Protein AF-A0A956G707-F1 (afdb_monomer_lite)

Secondary structure (DSSP, 8-state):
-PPP----TTEEEEEE-TTS-EEEEEEEEE-TTSPEEEEEBS--BSSPPPHHHHTTPPBPEE-STT--SEE-EEEEPSSS--TT-EEEEE---S---SS----EE-THHHHHHHHHHHHHHHTS-HHHHHHHHHHHHS--EEEEEETTEEEEEETT--EEEEEETTS---STTEEEE-SS--TTGGGG-TT--EEEEESS-THHHHHHHH-TT--EEEEES---SEEE-TT---SEEEEE--SEEEEEPPTT--EEEEE--TT--EEEEE-TTTTTTPEEEEESSPPSEEE--TT--EEEEEEESS-BPPEEES-----EEEEEEEEEEEE-GGGGGG-TT--EEEEEEEEEEESPPPPGGG-TT--EEEEEEE-HHHHHHHHHHTTT-SEEEEEE-PPP-

Foldseek 3Di:
DPDFDQDDFQWKKWAAALLQWIWIKTFHDADPVRWTKIFTFLDTGNDTDAPVVRLPTAFDWADFQPRPTDGLIEGAPDNDAPPRIDTNGGHPHNDDDPDHDPHYDHNCSSSCRSVRRVCRVPVADPVLSVQLVVLVVDFDWDWAQAANDTAIARLNDQAAAADDLPDDDPDSRYRHHHPDHDLVSLLSNLNHQHYAYEEQDPCVLVSQLSRRNHAEYEYHPNPDQEEENQSHQYQEYEYEADLHHEYEHHQNHQEYEYNYDPNHAEYEYHYPVLQLSHEYEYEPPGHQEYAGRQQNAHYEYEAAADYADHHYHNHAQHAEYEYYYAQHEHEPLVSVLSHQNHAEYEYYNHAYYPDDNAAVVSHVNHQEYAYEAYAPVVQVVVCVRNPPHVYYHYHHHDPDD

Sequence (401 aa):
MRSQPMYVAGELFAFPLADERWGGLQIVHIDDIGGPEVVALDYVGVERPTREELARAKPLWMTHHAHGGAFCRVRVAGRSHPWDFVALGMAPLVASFEDRSSAWSDWSYPRYQVLAQWRWDHEVDESVRAAFKSNNAGQSHVEVNVGGDMRRVDRATRQLALLPRSTRAGASWQLPLGSDVDWDELAVFSSVMDLTCVGRDEAVLELAAQLPLLERFVWRAHRQREIDLSALRAREVIIDAGQTLTITLPPSVQTLSINSSRRTQWVAIDDPFEGRRLELVLRDPMPHTVAGPAALRRLRASSLSRAPCPRFARIRALRELELSGAPGTLLSPASLTELPELRQLTLSDFYAIAGDVPPRADWPALDTLSYDGLRDDDAEMLRARMRGLRRLEISPRHPMM

Radius of gyration: 23.09 Å; chains: 1; bounding box: 59×42×63 Å

pLDDT: mean 87.17, std 11.16, range [29.95, 98.31]

Structure (mmCIF, N/CA/C/O backbone):
data_AF-A0A956G707-F1
#
_entry.id   AF-A0A956G707-F1
#
loop_
_atom_site.group_PDB
_atom_site.id
_atom_site.type_symbol
_atom_site.label_atom_id
_atom_site.label_alt_id
_atom_site.label_comp_id
_atom_site.label_asym_id
_atom_site.label_entity_id
_atom_site.label_seq_id
_atom_site.pdbx_PDB_ins_code
_atom_site.Cartn_x
_atom_site.Cartn_y
_atom_site.Cartn_z
_atom_site.occupancy
_atom_site.B_iso_or_equiv
_atom_site.auth_seq_id
_atom_site.auth_comp_id
_atom_site.auth_asym_id
_atom_site.auth_atom_id
_atom_site.pdbx_PDB_model_num
ATOM 1 N N . MET A 1 1 ? 21.992 5.888 -28.430 1.00 33.50 1 MET A N 1
ATOM 2 C CA . MET A 1 1 ? 20.740 6.605 -28.108 1.00 33.50 1 MET A CA 1
ATOM 3 C C . MET A 1 1 ? 19.598 5.941 -28.861 1.00 33.50 1 MET A C 1
ATOM 5 O O . MET A 1 1 ? 19.517 6.123 -30.065 1.00 33.50 1 MET A O 1
ATOM 9 N N . ARG A 1 2 ? 18.766 5.119 -28.210 1.00 35.22 2 ARG A N 1
ATOM 10 C CA . ARG A 1 2 ? 17.435 4.808 -28.761 1.00 35.22 2 ARG A CA 1
ATOM 11 C C . ARG A 1 2 ? 16.468 5.866 -28.234 1.00 35.22 2 ARG A C 1
ATOM 13 O O . ARG A 1 2 ? 16.569 6.247 -27.071 1.00 35.22 2 ARG A O 1
ATOM 20 N N . SER A 1 3 ? 15.623 6.373 -29.123 1.00 40.56 3 SER A N 1
ATOM 21 C CA . SER A 1 3 ? 14.592 7.376 -28.862 1.00 40.56 3 SER A CA 1
ATOM 22 C C . SER A 1 3 ? 13.653 6.915 -27.749 1.00 40.56 3 SER A C 1
ATOM 24 O O . SER A 1 3 ? 13.189 5.774 -27.759 1.00 40.56 3 SER A O 1
ATOM 26 N N . GLN A 1 4 ? 13.402 7.805 -26.791 1.00 54.19 4 GLN A N 1
ATOM 27 C CA . GLN A 1 4 ? 12.409 7.629 -25.731 1.00 54.19 4 GLN A CA 1
ATOM 28 C C . GLN A 1 4 ? 11.021 7.354 -26.342 1.00 54.19 4 GLN A C 1
ATOM 30 O O . GLN A 1 4 ? 1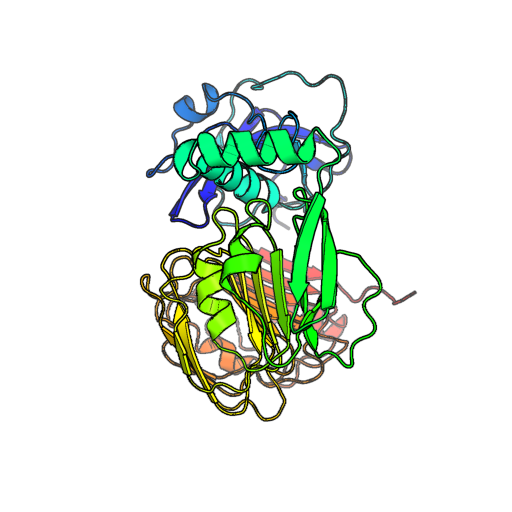0.751 7.857 -27.438 1.00 54.19 4 GLN A O 1
ATOM 35 N N . PRO A 1 5 ? 10.141 6.572 -25.683 1.00 56.38 5 PRO A N 1
ATOM 36 C CA . PRO A 1 5 ? 8.765 6.431 -26.141 1.00 56.38 5 PRO A CA 1
ATOM 37 C C . PRO A 1 5 ? 8.086 7.804 -26.086 1.00 56.38 5 PRO A C 1
ATOM 39 O O . PRO A 1 5 ? 7.956 8.402 -25.021 1.00 56.38 5 PRO A O 1
ATOM 42 N N . MET A 1 6 ? 7.718 8.324 -27.254 1.00 75.75 6 MET A N 1
ATOM 43 C CA . MET A 1 6 ? 6.938 9.547 -27.380 1.00 75.75 6 MET A CA 1
ATOM 44 C C . MET A 1 6 ? 5.471 9.165 -27.217 1.00 75.75 6 MET A C 1
ATOM 46 O O . MET A 1 6 ? 4.930 8.436 -28.046 1.00 75.75 6 MET A O 1
ATOM 50 N N . TYR A 1 7 ? 4.862 9.611 -26.127 1.00 87.31 7 TYR A N 1
ATOM 51 C CA . TYR A 1 7 ? 3.446 9.386 -25.873 1.00 87.31 7 TYR A CA 1
ATOM 52 C C . TYR A 1 7 ? 2.568 10.137 -26.867 1.00 87.31 7 TYR A C 1
ATOM 54 O O . TYR A 1 7 ? 2.941 11.210 -27.349 1.00 87.31 7 TYR A O 1
ATOM 62 N N . VAL A 1 8 ? 1.374 9.604 -27.119 1.00 90.44 8 VAL A N 1
ATOM 63 C CA . VAL A 1 8 ? 0.382 10.234 -27.996 1.00 90.44 8 VAL A CA 1
ATOM 64 C C . VAL A 1 8 ? -0.971 10.287 -27.291 1.00 90.44 8 VAL A C 1
ATOM 66 O O . VAL A 1 8 ? -1.403 9.318 -26.670 1.00 90.44 8 VAL A O 1
ATOM 69 N N . ALA A 1 9 ? -1.666 11.421 -27.395 1.00 92.75 9 ALA A N 1
ATOM 70 C CA . ALA A 1 9 ? -3.036 11.533 -26.904 1.00 92.75 9 ALA A CA 1
ATOM 71 C C . ALA A 1 9 ? -3.949 10.519 -27.622 1.00 92.75 9 ALA A C 1
ATOM 73 O O . ALA A 1 9 ? -3.948 10.432 -28.849 1.00 92.75 9 ALA A O 1
ATOM 74 N N . GLY A 1 10 ? -4.715 9.750 -26.850 1.00 94.75 10 GLY A N 1
ATOM 75 C CA . GLY A 1 10 ? -5.531 8.622 -27.302 1.00 94.75 10 GLY A CA 1
ATOM 76 C C . GLY A 1 10 ? -4.910 7.249 -27.030 1.00 94.75 10 GLY A C 1
ATOM 77 O O . GLY A 1 10 ? -5.605 6.240 -27.160 1.00 94.75 10 GLY A O 1
ATOM 78 N N . GLU A 1 11 ? -3.637 7.183 -26.635 1.00 96.06 11 GLU A N 1
ATOM 79 C CA . GLU A 1 11 ? -2.975 5.922 -26.301 1.00 96.06 11 GLU A CA 1
ATOM 80 C C . GLU A 1 11 ? -3.572 5.303 -25.026 1.00 96.06 11 GLU A C 1
ATOM 82 O O . GLU A 1 11 ? -3.730 5.973 -24.001 1.00 96.06 11 GLU A O 1
ATOM 87 N N . LEU A 1 12 ? -3.915 4.017 -25.103 1.00 97.62 12 LEU A N 1
ATOM 88 C CA . LEU A 1 12 ? -4.464 3.229 -24.005 1.00 97.62 12 LEU A CA 1
ATOM 89 C C . LEU A 1 12 ? -3.393 2.349 -23.376 1.00 97.62 12 LEU A C 1
ATOM 91 O O . LEU A 1 12 ? -2.643 1.656 -24.070 1.00 97.62 12 LEU A O 1
ATOM 95 N N . PHE A 1 13 ? -3.414 2.296 -22.048 1.00 97.38 13 PHE A N 1
ATOM 96 C CA . PHE A 1 13 ? -2.580 1.389 -21.278 1.00 97.38 13 PHE A CA 1
ATOM 97 C C . PHE A 1 13 ? -3.418 0.571 -20.306 1.00 97.38 13 PHE A C 1
ATOM 99 O O . PHE A 1 13 ? -4.266 1.109 -19.595 1.00 97.38 13 PHE A O 1
ATOM 106 N N . ALA A 1 14 ? -3.116 -0.721 -20.230 1.00 97.94 14 ALA A N 1
ATOM 107 C CA . ALA A 1 14 ? -3.525 -1.576 -19.125 1.00 97.94 14 ALA A CA 1
ATOM 108 C C . ALA A 1 14 ? -2.407 -1.668 -18.088 1.00 97.94 14 ALA A C 1
ATOM 110 O O . ALA A 1 14 ? -1.224 -1.638 -18.437 1.00 97.94 14 ALA A O 1
ATOM 111 N N . PHE A 1 15 ? -2.770 -1.835 -16.821 1.00 96.50 15 PHE A N 1
ATOM 112 C CA . PHE A 1 15 ? -1.805 -2.026 -15.742 1.00 96.50 15 PHE A CA 1
ATOM 113 C C . PHE A 1 15 ? -2.332 -2.981 -14.670 1.00 96.50 15 PHE A C 1
ATOM 115 O O . PHE A 1 15 ? -3.541 -3.006 -14.418 1.00 96.50 15 PHE A O 1
ATOM 122 N N . PRO A 1 16 ? -1.450 -3.745 -14.004 1.00 94.81 16 PRO A N 1
ATOM 123 C CA . PRO A 1 16 ? -1.848 -4.560 -12.871 1.00 94.81 16 PRO A CA 1
ATOM 124 C C . PRO A 1 16 ? -2.086 -3.690 -11.627 1.00 94.81 16 PRO A C 1
ATOM 126 O O . PRO A 1 16 ? -1.348 -2.745 -11.326 1.00 94.81 16 PRO A O 1
ATOM 129 N N . LEU A 1 17 ? -3.127 -4.044 -10.888 1.00 94.50 17 LEU A N 1
ATOM 130 C CA . LEU A 1 17 ? -3.491 -3.518 -9.583 1.00 94.50 17 LEU A CA 1
ATOM 131 C C . LEU A 1 17 ? -2.786 -4.316 -8.478 1.00 94.50 17 LEU A C 1
ATOM 133 O O . LEU A 1 17 ? -2.302 -5.431 -8.685 1.00 94.50 17 LEU A O 1
ATOM 137 N N . ALA A 1 18 ? -2.734 -3.745 -7.274 1.00 89.44 18 ALA A N 1
ATOM 138 C CA . ALA A 1 18 ? -2.015 -4.332 -6.142 1.00 89.44 18 ALA A CA 1
ATOM 139 C C . ALA A 1 18 ? -2.591 -5.681 -5.658 1.00 89.44 18 ALA A C 1
ATOM 141 O O . ALA A 1 18 ? -1.930 -6.398 -4.914 1.00 89.44 18 ALA A O 1
ATOM 142 N N . ASP A 1 19 ? -3.799 -6.049 -6.080 1.00 89.56 19 ASP A N 1
ATOM 143 C CA . ASP A 1 19 ? -4.444 -7.327 -5.769 1.00 89.56 19 ASP A CA 1
ATOM 144 C C . ASP A 1 19 ? -4.530 -8.286 -6.966 1.00 89.56 19 ASP A C 1
ATOM 146 O O . ASP A 1 19 ? -5.367 -9.186 -6.983 1.00 89.56 19 ASP A O 1
ATOM 150 N N . GLU A 1 20 ? -3.631 -8.110 -7.940 1.00 90.81 20 GLU A N 1
ATOM 151 C CA . GLU A 1 20 ? -3.474 -8.948 -9.141 1.00 90.81 20 GLU A CA 1
ATOM 152 C C . GLU A 1 20 ? -4.584 -8.803 -10.193 1.00 90.81 20 GLU A C 1
ATOM 154 O O . GLU A 1 20 ? -4.524 -9.459 -11.232 1.00 90.81 20 GLU A O 1
ATOM 159 N N . ARG A 1 21 ? -5.550 -7.906 -9.979 1.00 95.50 21 ARG A N 1
ATOM 160 C CA . ARG A 1 21 ? -6.493 -7.475 -11.019 1.00 95.50 21 ARG A CA 1
ATOM 161 C C . ARG A 1 21 ? -5.854 -6.467 -11.965 1.00 95.50 21 ARG A C 1
ATOM 163 O O . ARG A 1 21 ? -4.699 -6.087 -11.803 1.00 95.50 21 ARG A O 1
ATOM 170 N N . TRP A 1 22 ? -6.610 -6.011 -12.950 1.00 98.00 22 TRP A N 1
ATOM 171 C CA . TRP A 1 22 ? -6.173 -5.077 -13.973 1.00 98.00 22 TRP A CA 1
ATOM 172 C C . TRP A 1 22 ? -7.060 -3.846 -14.019 1.00 98.00 22 TRP A C 1
ATOM 174 O O . TRP A 1 22 ? -8.283 -3.955 -13.969 1.00 98.00 22 TRP A O 1
ATOM 184 N N . GLY A 1 23 ? -6.417 -2.691 -14.161 1.00 98.12 23 GLY A N 1
ATOM 185 C CA . GLY A 1 23 ? -7.049 -1.419 -14.474 1.00 98.12 23 GLY A CA 1
ATOM 186 C C . GLY A 1 23 ? -6.608 -0.899 -15.839 1.00 98.12 23 GLY A C 1
ATOM 187 O O . GLY A 1 23 ? -5.796 -1.519 -16.538 1.00 98.12 23 GLY A O 1
ATOM 188 N N . GLY A 1 24 ? -7.143 0.260 -16.208 1.00 97.88 24 GLY A N 1
ATOM 189 C CA . GLY A 1 24 ? -6.818 0.932 -17.458 1.00 97.88 24 GLY A CA 1
ATOM 190 C C . GLY A 1 24 ? -6.720 2.444 -17.308 1.00 97.88 24 GLY A C 1
ATOM 191 O O . GLY A 1 24 ? -7.331 3.040 -16.421 1.00 97.88 24 GLY A O 1
ATOM 192 N N . LEU A 1 25 ? -5.945 3.064 -18.193 1.00 97.75 25 LEU A N 1
ATOM 193 C CA . LEU A 1 25 ? -5.916 4.511 -18.376 1.00 97.75 25 LEU A CA 1
ATOM 194 C C . LEU A 1 25 ? -5.830 4.875 -19.855 1.00 97.75 25 LEU A C 1
ATOM 196 O O . LEU A 1 25 ? -5.427 4.059 -20.690 1.00 97.75 25 LEU A O 1
ATOM 200 N N . GLN A 1 26 ? -6.153 6.130 -20.148 1.00 97.44 26 GLN A N 1
ATOM 201 C CA . GLN A 1 26 ? -5.875 6.753 -21.432 1.00 97.44 26 GLN A CA 1
ATOM 202 C C . GLN A 1 26 ? -4.994 7.986 -21.241 1.00 97.44 26 GLN A C 1
ATOM 204 O O . GLN A 1 26 ? -5.189 8.770 -20.309 1.00 97.44 26 GLN A O 1
ATOM 209 N N . ILE A 1 27 ? -4.045 8.179 -22.152 1.00 95.31 27 ILE A N 1
ATOM 210 C CA . ILE A 1 27 ? -3.342 9.449 -22.300 1.00 95.31 27 ILE A CA 1
ATOM 211 C C . ILE A 1 27 ? -4.280 10.434 -22.988 1.00 95.31 27 ILE A C 1
ATOM 213 O O . ILE A 1 27 ? -4.697 10.207 -24.120 1.00 95.31 27 ILE A O 1
ATOM 217 N N . VAL A 1 28 ? -4.606 11.538 -22.326 1.00 94.88 28 VAL A N 1
ATOM 218 C CA . VAL A 1 28 ? -5.567 12.526 -22.847 1.00 94.88 28 VAL A CA 1
ATOM 219 C C . VAL A 1 28 ? -4.893 13.785 -23.365 1.00 94.88 28 VAL A C 1
ATOM 221 O O . VAL A 1 28 ? -5.447 14.476 -24.215 1.00 94.88 28 VAL A O 1
ATOM 224 N N . HIS A 1 29 ? -3.675 14.063 -22.901 1.00 91.44 29 HIS A N 1
ATOM 225 C CA . HIS A 1 29 ? -2.894 15.200 -23.357 1.00 91.44 29 HIS A CA 1
ATOM 226 C C . HIS A 1 29 ? -1.387 14.955 -23.181 1.00 91.44 29 HIS A C 1
ATOM 228 O O . HIS A 1 29 ? -0.991 14.260 -22.253 1.00 91.44 29 HIS A O 1
ATOM 234 N N . ILE A 1 30 ? -0.538 15.564 -24.020 1.00 87.62 30 ILE A N 1
ATOM 235 C CA . ILE A 1 30 ? 0.931 15.605 -23.864 1.00 87.62 30 ILE A CA 1
ATOM 236 C C . ILE A 1 30 ? 1.396 17.049 -23.714 1.00 87.62 30 ILE A C 1
ATOM 238 O O . ILE A 1 30 ? 1.164 17.845 -24.615 1.00 87.62 30 ILE A O 1
ATOM 242 N N . ASP A 1 31 ? 2.004 17.419 -22.591 1.00 78.50 31 ASP A N 1
ATOM 243 C CA . ASP A 1 31 ? 2.500 18.786 -22.404 1.00 78.50 31 ASP A CA 1
ATOM 244 C C . ASP A 1 31 ? 3.728 19.125 -23.275 1.00 78.50 31 ASP A C 1
ATOM 246 O O . ASP A 1 31 ? 4.335 18.258 -23.906 1.00 78.50 31 ASP A O 1
ATOM 250 N N . ASP A 1 32 ? 4.106 20.407 -23.295 1.00 74.69 32 ASP A N 1
ATOM 251 C CA . ASP A 1 32 ? 5.155 20.942 -24.178 1.00 74.69 32 ASP A CA 1
ATOM 252 C C . ASP A 1 32 ? 6.545 20.332 -23.924 1.00 74.69 32 ASP A C 1
ATOM 254 O O . ASP A 1 32 ? 7.423 20.393 -24.784 1.00 74.69 32 ASP A O 1
ATOM 258 N N . ILE A 1 33 ? 6.761 19.733 -22.747 1.00 71.94 33 ILE A N 1
ATOM 259 C CA . ILE A 1 33 ? 8.016 19.065 -22.379 1.00 71.94 33 ILE A CA 1
ATOM 260 C C . ILE A 1 33 ? 7.951 17.539 -22.570 1.00 71.94 33 ILE A C 1
ATOM 262 O O . ILE A 1 33 ? 8.925 16.842 -22.251 1.00 71.94 33 ILE A O 1
ATOM 266 N N . GLY A 1 34 ? 6.844 17.026 -23.121 1.00 74.12 34 GLY A N 1
ATOM 267 C CA . GLY A 1 34 ? 6.607 15.619 -23.451 1.00 74.12 34 GLY A CA 1
ATOM 268 C C . GLY A 1 34 ? 6.025 14.775 -22.311 1.00 74.12 34 GLY A C 1
ATOM 269 O O . GLY A 1 34 ? 6.031 13.548 -22.403 1.00 74.12 34 GLY A O 1
ATOM 270 N N . GLY A 1 35 ? 5.567 15.399 -21.225 1.00 84.31 35 GLY A N 1
ATOM 271 C CA . GLY A 1 35 ? 4.931 14.740 -20.087 1.00 84.31 35 GLY A CA 1
ATOM 272 C C . GLY A 1 35 ? 3.464 14.395 -20.373 1.00 84.31 35 GLY A C 1
ATOM 273 O O . GLY A 1 35 ? 2.713 15.270 -20.819 1.00 84.31 35 GLY A O 1
ATOM 274 N N . PRO A 1 36 ? 3.019 13.148 -20.130 1.00 91.25 36 PRO A N 1
ATOM 275 C CA . PRO A 1 36 ? 1.637 12.772 -20.367 1.00 91.25 36 PRO A CA 1
ATOM 276 C C . PRO A 1 36 ? 0.734 13.228 -19.218 1.00 91.25 36 PRO A C 1
ATOM 278 O O . PRO A 1 36 ? 1.037 13.081 -18.032 1.00 91.25 36 PRO A O 1
ATOM 281 N N . GLU A 1 37 ? -0.429 13.733 -19.590 1.00 93.12 37 GLU A N 1
ATOM 282 C CA . GLU A 1 37 ? -1.589 13.822 -18.726 1.00 93.12 37 GLU A CA 1
ATOM 283 C C . GLU A 1 37 ? -2.490 12.621 -19.005 1.00 93.12 37 GLU A C 1
ATOM 285 O O . GLU A 1 37 ? -2.836 12.333 -20.157 1.00 93.12 37 GLU A O 1
ATOM 290 N N . VAL A 1 38 ? -2.853 11.908 -17.945 1.00 95.12 38 VAL A N 1
ATOM 291 C CA . VAL A 1 38 ? -3.600 10.654 -18.032 1.00 95.12 38 VAL A CA 1
ATOM 292 C C . VAL A 1 38 ? -4.921 10.764 -17.294 1.00 95.12 38 VAL A C 1
ATOM 294 O O . VAL A 1 38 ? -5.030 11.477 -16.293 1.00 95.12 38 VAL A O 1
ATOM 297 N N . VAL A 1 39 ? -5.910 10.012 -17.766 1.00 96.81 39 VAL A N 1
ATOM 298 C CA . VAL A 1 39 ? -7.160 9.767 -17.050 1.00 96.81 39 VAL A CA 1
ATOM 299 C C . VAL A 1 39 ? -7.303 8.273 -16.792 1.00 96.81 39 VAL A C 1
ATOM 301 O O . VAL A 1 39 ? -7.151 7.460 -17.708 1.00 96.81 39 VAL A O 1
ATOM 304 N N . ALA A 1 40 ? -7.557 7.898 -15.541 1.00 97.62 40 ALA A N 1
ATOM 305 C CA . ALA A 1 40 ? -7.879 6.517 -15.214 1.00 97.62 40 ALA A CA 1
ATOM 306 C C . ALA A 1 40 ? -9.295 6.179 -15.695 1.00 97.62 40 ALA A C 1
ATOM 308 O O . ALA A 1 40 ? -10.165 7.050 -15.738 1.00 97.62 40 ALA A O 1
ATOM 309 N N . LEU A 1 41 ? -9.526 4.919 -16.050 1.00 98.19 41 LEU A N 1
ATOM 310 C CA . LEU A 1 41 ? -10.811 4.436 -16.549 1.00 98.19 41 LEU A CA 1
ATOM 311 C C . LEU A 1 41 ? -11.543 3.640 -15.465 1.00 98.19 41 LEU A C 1
ATOM 313 O O . LEU A 1 41 ? -10.908 3.034 -14.602 1.00 98.19 41 LEU A O 1
ATOM 317 N N . ASP A 1 42 ? -12.873 3.626 -15.516 1.00 96.62 42 ASP A N 1
ATOM 318 C CA . ASP A 1 42 ? -13.758 2.897 -14.596 1.00 96.62 42 ASP A CA 1
ATOM 319 C C . ASP A 1 42 ? -13.773 1.375 -14.840 1.00 96.62 42 ASP A C 1
ATOM 321 O O . ASP A 1 42 ? -14.815 0.724 -14.848 1.00 96.62 42 ASP A O 1
ATOM 325 N N . TYR A 1 43 ? -12.590 0.787 -15.023 1.00 97.56 43 TYR A N 1
ATOM 326 C CA . TYR A 1 43 ? -12.414 -0.626 -15.330 1.00 97.56 43 TYR A CA 1
ATOM 327 C C . TYR A 1 43 ? -11.595 -1.339 -14.252 1.00 97.56 43 TYR A C 1
ATOM 329 O O . TYR A 1 43 ? -10.471 -0.935 -13.947 1.00 97.56 43 TYR A O 1
ATOM 337 N N . VAL A 1 44 ? -12.131 -2.454 -13.746 1.00 97.94 44 VAL A N 1
ATOM 338 C CA . VAL A 1 44 ? -11.405 -3.432 -12.926 1.00 97.94 44 VAL A CA 1
ATOM 339 C C . VAL A 1 44 ? -11.763 -4.842 -13.387 1.00 97.94 44 VAL A C 1
ATOM 341 O O . VAL A 1 44 ? -12.917 -5.253 -13.287 1.00 97.94 44 VAL A O 1
ATOM 344 N N . GLY A 1 45 ? -10.770 -5.594 -13.862 1.00 96.81 45 GLY A N 1
ATOM 345 C CA . GLY A 1 45 ? -10.945 -6.960 -14.366 1.00 96.81 45 GLY A CA 1
ATOM 346 C C . GLY A 1 45 ? -9.942 -7.943 -13.772 1.00 96.81 45 GLY A C 1
ATOM 347 O O . GLY A 1 45 ? -8.837 -7.563 -13.402 1.00 96.81 45 GLY A O 1
ATOM 348 N N . VAL A 1 46 ? -10.314 -9.221 -13.667 1.00 95.69 46 VAL A N 1
ATOM 349 C CA . VAL A 1 46 ? -9.376 -10.283 -13.246 1.00 95.69 46 VAL A CA 1
ATOM 350 C C . VAL A 1 46 ? -8.344 -10.552 -14.341 1.00 95.69 46 VAL A C 1
ATOM 352 O O . VAL A 1 46 ? -7.161 -10.730 -14.058 1.00 95.69 46 VAL A O 1
ATOM 355 N N . GLU A 1 47 ? -8.781 -10.532 -15.597 1.00 96.25 47 GLU A N 1
ATOM 356 C CA . GLU A 1 47 ? -7.911 -10.661 -16.759 1.00 96.25 47 GLU A CA 1
ATOM 357 C C . GLU A 1 47 ? -7.496 -9.289 -17.293 1.00 96.25 47 GLU A C 1
ATOM 359 O O . GLU A 1 47 ? -8.175 -8.275 -17.091 1.00 96.25 47 GLU A O 1
ATOM 364 N N . ARG A 1 48 ? -6.359 -9.266 -17.995 1.00 97.12 48 ARG A N 1
ATOM 365 C CA . ARG A 1 48 ? -5.879 -8.056 -18.661 1.00 97.12 48 ARG A CA 1
ATOM 366 C C . ARG A 1 48 ? -6.915 -7.607 -19.699 1.00 97.12 48 ARG A C 1
ATOM 368 O O . ARG A 1 48 ? -7.221 -8.409 -20.581 1.00 97.12 48 ARG A O 1
ATOM 375 N N . PRO A 1 49 ? -7.376 -6.344 -19.663 1.00 97.62 49 PRO A N 1
ATOM 376 C CA . PRO A 1 49 ? -8.355 -5.864 -20.622 1.00 97.62 49 PRO A CA 1
ATOM 377 C C . PRO A 1 49 ? -7.800 -5.842 -22.043 1.00 97.62 49 PRO A C 1
ATOM 379 O O . PRO A 1 49 ? -6.608 -5.621 -22.287 1.00 97.62 49 PRO A O 1
ATOM 382 N N . THR A 1 50 ? -8.711 -6.016 -22.984 1.00 97.81 50 THR A N 1
ATOM 383 C CA . THR A 1 50 ? -8.528 -5.717 -24.398 1.00 97.81 50 THR A CA 1
ATOM 384 C C . THR A 1 50 ? -8.624 -4.213 -24.650 1.00 97.81 50 THR A C 1
ATOM 386 O O . THR A 1 50 ? -9.133 -3.434 -23.837 1.00 97.81 50 THR A O 1
ATOM 389 N N . ARG A 1 51 ? -8.145 -3.784 -25.822 1.00 97.38 51 ARG A N 1
ATOM 390 C CA . ARG A 1 51 ? -8.278 -2.393 -26.267 1.00 97.38 51 ARG A CA 1
ATOM 391 C C . ARG A 1 51 ? -9.750 -1.988 -26.367 1.00 97.38 51 ARG A C 1
ATOM 393 O O . ARG A 1 51 ? -10.107 -0.882 -25.980 1.00 97.38 51 ARG A O 1
ATOM 400 N N . GLU A 1 52 ? -10.592 -2.874 -26.891 1.00 96.94 52 GLU A N 1
ATOM 401 C CA . GLU A 1 52 ? -12.018 -2.637 -27.114 1.00 96.94 52 GLU A CA 1
ATOM 402 C C . GLU A 1 52 ? -12.790 -2.454 -25.802 1.00 96.94 52 GLU A C 1
ATOM 404 O O . GLU A 1 52 ? -13.713 -1.641 -25.753 1.00 96.94 52 GLU A O 1
ATOM 409 N N . GLU A 1 53 ? -12.412 -3.172 -24.741 1.00 97.31 53 GLU A N 1
ATOM 410 C CA . GLU A 1 53 ? -12.994 -3.000 -23.405 1.00 97.31 53 GLU A CA 1
ATOM 411 C C . GLU A 1 53 ? -12.635 -1.637 -22.814 1.00 97.31 53 GLU A C 1
ATOM 413 O O . GLU A 1 53 ? -13.535 -0.890 -22.428 1.00 97.31 53 GLU A O 1
ATOM 418 N N . LEU A 1 54 ? -11.349 -1.261 -22.818 1.00 97.06 54 LEU A N 1
ATOM 419 C CA . LEU A 1 54 ? -10.939 0.052 -22.306 1.00 97.06 54 LEU A CA 1
ATOM 420 C C . LEU A 1 54 ? -11.491 1.210 -23.144 1.00 97.06 54 LEU A C 1
ATOM 422 O O . LEU A 1 54 ? -11.843 2.242 -22.587 1.00 97.06 54 LEU A O 1
ATOM 426 N N . ALA A 1 55 ? -11.628 1.047 -24.461 1.00 95.81 55 ALA A N 1
ATOM 427 C CA . ALA A 1 55 ? -12.204 2.075 -25.328 1.00 95.81 55 ALA A CA 1
ATOM 428 C C . ALA A 1 55 ? -13.696 2.352 -25.047 1.00 95.81 55 ALA A C 1
ATOM 430 O O . ALA A 1 55 ? -14.213 3.382 -25.475 1.00 95.81 55 ALA A O 1
ATOM 431 N N . ARG A 1 56 ? -14.399 1.437 -24.363 1.00 95.81 56 ARG A N 1
ATOM 432 C CA . ARG A 1 56 ? -15.802 1.602 -23.938 1.00 95.81 56 ARG A CA 1
ATOM 433 C C . ARG A 1 56 ? -15.940 2.064 -22.489 1.00 95.81 56 ARG A C 1
ATOM 435 O O . ARG A 1 56 ? -17.039 2.456 -22.096 1.00 95.81 56 ARG A O 1
ATOM 442 N N . ALA A 1 57 ? -14.867 1.977 -21.709 1.00 96.81 57 ALA A N 1
ATOM 443 C CA . ALA A 1 57 ? -14.848 2.425 -20.329 1.00 96.81 57 ALA A CA 1
ATOM 444 C C . ALA A 1 57 ? -14.989 3.951 -20.263 1.00 96.81 57 ALA A C 1
ATOM 446 O O . ALA A 1 57 ? -14.577 4.684 -21.168 1.00 96.81 57 ALA A O 1
ATOM 447 N N . LYS A 1 58 ? -15.591 4.436 -19.184 1.00 96.38 58 LYS A N 1
ATOM 448 C CA . LYS A 1 58 ? -15.731 5.864 -18.917 1.00 96.38 58 LYS A CA 1
ATOM 449 C C . LYS A 1 58 ? -14.528 6.347 -18.107 1.00 96.38 58 LYS A C 1
ATOM 451 O O . LYS A 1 58 ? -13.861 5.558 -17.434 1.00 96.38 58 LYS A O 1
ATOM 456 N N . PRO A 1 59 ? -14.247 7.657 -18.119 1.00 97.12 59 PRO A N 1
ATOM 457 C CA . PRO A 1 59 ? -13.335 8.240 -17.146 1.00 97.12 59 PRO A CA 1
ATOM 458 C C . PRO A 1 59 ? -13.770 7.895 -15.714 1.00 97.12 59 PRO A C 1
ATOM 460 O O . PRO A 1 59 ? -14.937 8.067 -15.357 1.00 97.12 59 PRO A O 1
ATOM 463 N N . LEU A 1 60 ? -12.830 7.442 -14.884 1.00 97.31 60 LEU A N 1
ATOM 464 C CA . LEU A 1 60 ? -13.091 7.088 -13.492 1.00 97.31 60 LEU A CA 1
ATOM 465 C C . LEU A 1 60 ? -13.546 8.320 -12.705 1.00 97.31 60 LEU A C 1
ATOM 467 O O . LEU A 1 60 ? -12.787 9.281 -12.563 1.00 97.31 60 LEU A O 1
ATOM 471 N N . TRP A 1 61 ? -14.752 8.263 -12.142 1.00 95.56 61 TRP A N 1
ATOM 472 C CA . TRP A 1 61 ? -15.296 9.289 -11.254 1.00 95.56 61 TRP A CA 1
ATOM 473 C C . TRP A 1 61 ? -15.080 8.910 -9.785 1.00 95.56 61 TRP A C 1
A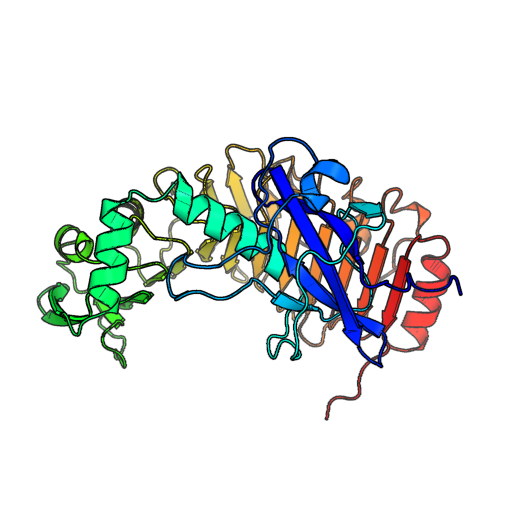TOM 475 O O . TRP A 1 61 ? -15.596 7.901 -9.311 1.00 95.56 61 TRP A O 1
ATOM 485 N N . MET A 1 62 ? -14.317 9.720 -9.050 1.00 94.38 62 MET A N 1
ATOM 486 C CA . MET A 1 62 ? -13.925 9.415 -7.673 1.00 94.38 62 MET A CA 1
ATOM 487 C C . MET A 1 62 ? -14.933 9.962 -6.662 1.00 94.38 62 MET A C 1
ATOM 489 O O . MET A 1 62 ? -15.162 11.171 -6.575 1.00 94.38 62 MET A O 1
ATOM 493 N N . THR A 1 63 ? -15.484 9.066 -5.847 1.00 92.44 63 THR A N 1
ATOM 494 C CA . THR A 1 63 ? -16.397 9.364 -4.731 1.00 92.44 63 THR A CA 1
ATOM 495 C C . THR A 1 63 ? -15.990 8.691 -3.418 1.00 92.44 63 THR A C 1
ATOM 497 O O . THR A 1 63 ? -16.601 8.960 -2.379 1.00 92.44 63 THR A O 1
ATOM 500 N N . HIS A 1 64 ? -14.968 7.835 -3.437 1.00 90.38 64 HIS A N 1
ATOM 501 C CA . HIS A 1 64 ? -14.449 7.168 -2.249 1.00 90.38 64 HIS A CA 1
ATOM 502 C C . HIS A 1 64 ? -13.866 8.150 -1.220 1.00 90.38 64 HIS A C 1
ATOM 504 O O . HIS A 1 64 ? -13.283 9.185 -1.558 1.00 90.38 64 HIS A O 1
ATOM 510 N N . HIS A 1 65 ? -14.052 7.833 0.064 1.00 85.12 65 HIS A N 1
ATOM 511 C CA . HIS A 1 65 ? -13.583 8.634 1.199 1.00 85.12 65 HIS A CA 1
ATOM 512 C C . HIS A 1 65 ? -13.901 10.141 1.050 1.00 85.12 65 HIS A C 1
ATOM 514 O O . HIS A 1 65 ? -15.056 10.538 0.864 1.00 85.12 65 HIS A O 1
ATOM 520 N N . ALA A 1 66 ? -12.868 10.987 1.137 1.00 77.38 66 ALA A N 1
ATOM 521 C CA . ALA A 1 66 ? -12.927 12.442 1.067 1.00 77.38 66 ALA A CA 1
ATOM 522 C C . ALA A 1 66 ? -13.292 12.995 -0.314 1.00 77.38 66 ALA A C 1
ATOM 524 O O . ALA A 1 66 ? -13.609 14.179 -0.422 1.00 77.38 66 ALA A O 1
ATOM 525 N N . HIS A 1 67 ? -13.224 12.176 -1.366 1.00 82.50 67 HIS A N 1
ATOM 526 C CA . HIS A 1 67 ? -13.546 12.637 -2.704 1.00 82.50 67 HIS A CA 1
ATOM 527 C C . HIS A 1 67 ? -15.052 12.910 -2.815 1.00 82.50 67 HIS A C 1
ATOM 529 O O . HIS A 1 67 ? -15.900 12.077 -2.481 1.00 82.50 67 HIS A O 1
ATOM 535 N N . GLY A 1 68 ? -15.375 14.127 -3.257 1.00 74.00 68 GLY A N 1
ATOM 536 C CA . GLY A 1 68 ? -16.740 14.623 -3.452 1.00 74.00 68 GLY A CA 1
ATOM 537 C C . GLY A 1 68 ? -17.213 14.591 -4.907 1.00 74.00 68 GLY A C 1
ATOM 538 O O . GLY A 1 68 ? -18.269 15.142 -5.197 1.00 74.00 68 GLY A O 1
ATOM 539 N N . GLY A 1 69 ? -16.442 13.968 -5.805 1.00 86.56 69 GLY A N 1
ATOM 540 C CA . GLY A 1 69 ? -16.705 13.935 -7.242 1.00 86.56 69 GLY A CA 1
ATOM 541 C C . GLY A 1 69 ? -15.669 14.712 -8.052 1.00 86.56 69 GLY A C 1
ATOM 542 O O . GLY A 1 69 ? -15.678 15.939 -8.080 1.00 86.56 69 GLY A O 1
ATOM 543 N N . ALA A 1 70 ? -14.776 13.981 -8.713 1.00 90.38 70 ALA A N 1
ATOM 544 C CA . ALA A 1 70 ? -13.891 14.480 -9.763 1.00 90.38 70 ALA A CA 1
ATOM 545 C C . ALA A 1 70 ? -13.383 13.299 -10.595 1.00 90.38 70 ALA A C 1
ATOM 547 O O . ALA A 1 70 ? -13.321 12.170 -10.099 1.00 90.38 70 ALA A O 1
ATOM 548 N N . PHE A 1 71 ? -12.967 13.550 -11.835 1.00 94.38 71 PHE A N 1
ATOM 549 C CA . PHE A 1 71 ? -12.285 12.522 -12.616 1.00 94.38 71 PHE A CA 1
ATOM 550 C C . PHE A 1 71 ? -10.885 12.245 -12.060 1.00 94.38 71 PHE A C 1
ATOM 552 O O . PHE A 1 71 ? -10.167 13.170 -11.673 1.00 94.38 71 PHE A O 1
ATOM 559 N N . CYS A 1 72 ? -10.472 10.977 -12.053 1.00 94.94 72 CYS A N 1
ATOM 560 C CA . CYS A 1 72 ? -9.096 10.597 -11.740 1.00 94.94 72 CYS A CA 1
ATOM 561 C C . CYS A 1 72 ? -8.172 10.993 -12.898 1.00 94.94 72 CYS A C 1
ATOM 563 O O . CYS A 1 72 ? -7.926 10.212 -13.818 1.00 94.94 72 CYS A O 1
ATOM 565 N N . ARG A 1 73 ? -7.702 12.240 -12.870 1.00 94.06 73 ARG A N 1
ATOM 566 C CA . ARG A 1 73 ? -6.946 12.872 -13.951 1.00 94.06 73 ARG A CA 1
ATOM 567 C C . ARG A 1 73 ? -5.706 13.557 -13.397 1.00 94.06 73 ARG A C 1
ATOM 569 O O . ARG A 1 73 ? -5.814 14.432 -12.538 1.00 94.06 73 ARG A O 1
ATOM 576 N N . VAL A 1 74 ? -4.532 13.206 -13.910 1.00 93.62 74 VAL A N 1
ATOM 577 C CA . VAL A 1 74 ? -3.262 13.664 -13.339 1.00 93.62 74 VAL A CA 1
ATOM 578 C C . VAL A 1 74 ? -2.198 13.890 -14.406 1.00 93.62 74 VAL A C 1
ATOM 580 O O . VAL A 1 74 ? -2.116 13.152 -15.388 1.00 93.62 74 VAL A O 1
ATOM 583 N N . ARG A 1 75 ? -1.364 14.911 -14.203 1.00 92.31 75 ARG A N 1
ATOM 584 C CA . ARG A 1 75 ? -0.114 15.092 -14.944 1.00 92.31 75 ARG A CA 1
ATOM 585 C C . ARG A 1 75 ? 0.950 14.207 -14.321 1.00 92.31 75 ARG A C 1
ATOM 587 O O . ARG A 1 75 ? 1.214 14.314 -13.122 1.00 92.31 75 ARG A O 1
ATOM 594 N N . VAL A 1 76 ? 1.528 13.321 -15.124 1.00 89.50 76 VAL A N 1
ATOM 595 C CA . VAL A 1 76 ? 2.448 12.311 -14.614 1.00 89.50 76 VAL A CA 1
ATOM 596 C C . VAL A 1 76 ? 3.889 12.797 -14.701 1.00 89.50 76 VAL A C 1
ATOM 598 O O . VAL A 1 76 ? 4.397 13.123 -15.774 1.00 89.50 76 VAL A O 1
ATOM 601 N N . ALA A 1 77 ? 4.563 12.810 -13.554 1.00 74.88 77 ALA A N 1
ATOM 602 C CA . ALA A 1 77 ? 5.993 13.017 -13.458 1.00 74.88 77 ALA A CA 1
ATOM 603 C C . ALA A 1 77 ? 6.744 11.793 -13.996 1.00 74.88 77 ALA A C 1
ATOM 605 O O . ALA A 1 77 ? 6.468 10.650 -13.632 1.00 74.88 77 ALA A O 1
ATOM 606 N N . GLY A 1 78 ? 7.732 12.046 -14.853 1.00 65.75 78 GLY A N 1
ATOM 607 C CA . GLY A 1 78 ? 8.565 11.008 -15.453 1.00 65.75 78 GLY A CA 1
ATOM 608 C C . GLY A 1 78 ? 8.213 10.728 -16.913 1.00 65.75 78 GLY A C 1
ATOM 609 O O . GLY A 1 78 ? 7.058 10.657 -17.320 1.00 65.75 78 GLY A O 1
ATOM 610 N N . ARG A 1 79 ? 9.256 10.550 -17.727 1.00 66.25 79 ARG A N 1
ATOM 611 C CA . ARG A 1 79 ? 9.151 10.421 -19.191 1.00 66.25 79 ARG A CA 1
ATOM 612 C C . ARG A 1 79 ? 8.808 9.002 -19.660 1.00 66.25 79 ARG A C 1
ATOM 614 O O . ARG A 1 79 ? 8.793 8.735 -20.855 1.00 66.25 79 ARG A O 1
ATOM 621 N N . SER A 1 80 ? 8.593 8.051 -18.752 1.00 74.44 80 SER A N 1
ATOM 622 C CA . SER A 1 80 ? 8.358 6.641 -19.089 1.00 74.44 80 SER A CA 1
ATOM 623 C C . SER A 1 80 ? 7.496 5.960 -18.032 1.00 74.44 80 SER A C 1
ATOM 625 O O . SER A 1 80 ? 7.693 6.188 -16.841 1.00 74.44 80 SER A O 1
ATOM 627 N N . HIS A 1 81 ? 6.563 5.128 -18.482 1.00 82.38 81 HIS A N 1
ATOM 628 C CA . HIS A 1 81 ? 5.684 4.333 -17.641 1.00 82.38 81 HIS A CA 1
ATOM 629 C C . HIS A 1 81 ? 6.455 3.158 -17.022 1.00 82.38 81 HIS A C 1
ATOM 631 O O . HIS A 1 81 ? 7.476 2.727 -17.576 1.00 82.38 81 HIS A O 1
ATOM 637 N N . PRO A 1 82 ? 5.986 2.628 -15.880 1.00 82.44 82 PRO A N 1
ATOM 638 C CA . PRO A 1 82 ? 6.507 1.397 -15.301 1.00 82.44 82 PRO A CA 1
ATOM 639 C C . PRO A 1 82 ? 6.444 0.219 -16.282 1.00 82.44 82 PRO A C 1
ATOM 641 O O . PRO A 1 82 ? 5.569 0.151 -17.143 1.00 82.44 82 PRO A O 1
ATOM 644 N N . TRP A 1 83 ? 7.390 -0.713 -16.159 1.00 77.62 83 TRP A N 1
ATOM 645 C CA . TRP A 1 83 ? 7.638 -1.787 -17.135 1.00 77.62 83 TRP A CA 1
ATOM 646 C C . TRP A 1 83 ? 6.473 -2.772 -17.324 1.00 77.62 83 TRP A C 1
ATOM 648 O O . TRP A 1 83 ? 6.432 -3.496 -18.319 1.00 77.62 83 TRP A O 1
ATOM 658 N N . ASP A 1 84 ? 5.565 -2.828 -16.357 1.00 85.62 84 ASP A N 1
ATOM 659 C CA . ASP A 1 84 ? 4.402 -3.708 -16.292 1.00 85.62 84 ASP A CA 1
ATOM 660 C C . ASP A 1 84 ? 3.120 -3.055 -16.842 1.00 85.62 84 ASP A C 1
ATOM 662 O O . ASP A 1 84 ? 2.077 -3.709 -16.903 1.00 85.62 84 ASP A O 1
ATOM 666 N N . PHE A 1 85 ? 3.182 -1.793 -17.285 1.00 91.94 85 PHE A N 1
ATOM 667 C CA . PHE A 1 85 ? 2.140 -1.219 -18.135 1.00 91.94 85 PHE A CA 1
ATOM 668 C C . PHE A 1 85 ? 2.204 -1.849 -19.530 1.00 91.94 85 PHE A C 1
ATOM 670 O O . PHE A 1 85 ? 3.271 -2.030 -20.119 1.00 91.94 85 PHE A O 1
ATOM 677 N N . VAL A 1 86 ? 1.034 -2.150 -20.084 1.00 94.31 86 VAL A N 1
ATOM 678 C CA . VAL A 1 86 ? 0.884 -2.750 -21.408 1.00 94.31 86 VAL A CA 1
ATOM 679 C C . VAL A 1 86 ? 0.181 -1.753 -22.314 1.00 94.31 86 VAL A C 1
ATOM 681 O O . VAL A 1 86 ? -0.997 -1.464 -22.110 1.00 94.31 86 VAL A O 1
ATOM 684 N N . ALA A 1 87 ? 0.890 -1.255 -23.327 1.00 94.81 87 ALA A N 1
ATOM 685 C CA . ALA A 1 87 ? 0.286 -0.453 -24.383 1.00 94.81 87 ALA A CA 1
ATOM 686 C C . ALA A 1 87 ? -0.704 -1.313 -25.186 1.00 94.81 87 ALA A C 1
ATOM 688 O O . ALA A 1 87 ? -0.344 -2.376 -25.697 1.00 94.81 87 ALA A O 1
ATOM 689 N N . LEU A 1 88 ? -1.949 -0.851 -25.293 1.00 96.62 88 LEU A N 1
ATOM 690 C CA . LEU A 1 88 ? -3.023 -1.517 -26.040 1.00 96.62 88 LEU A CA 1
ATOM 691 C C . LEU A 1 88 ? -3.312 -0.838 -27.388 1.00 96.62 88 LEU A C 1
ATOM 693 O O . LEU A 1 88 ? -4.158 -1.301 -28.152 1.00 96.62 88 LEU A O 1
ATOM 697 N N . GLY A 1 89 ? -2.589 0.240 -27.695 1.00 94.81 89 GLY A N 1
ATOM 698 C CA . GLY A 1 89 ? -2.743 1.031 -28.911 1.00 94.81 89 GLY A CA 1
ATOM 699 C C . GLY A 1 89 ? -3.681 2.222 -28.728 1.00 94.81 89 GLY A C 1
ATOM 700 O O . GLY A 1 89 ? -3.964 2.650 -27.614 1.00 94.81 89 GLY A O 1
ATOM 701 N N . MET A 1 90 ? -4.140 2.777 -29.848 1.00 96.69 90 MET A N 1
ATOM 702 C CA . MET A 1 90 ? -4.905 4.026 -29.877 1.00 96.69 90 MET A CA 1
ATOM 703 C C . MET A 1 90 ? -6.416 3.792 -29.808 1.00 96.69 90 MET A C 1
ATOM 705 O O . MET A 1 90 ? -6.933 2.853 -30.424 1.00 96.69 90 MET A O 1
ATOM 709 N N . ALA A 1 91 ? -7.117 4.710 -29.145 1.00 96.31 91 ALA A N 1
ATOM 710 C CA . ALA A 1 91 ? -8.568 4.864 -29.179 1.00 96.31 91 ALA A CA 1
ATOM 711 C C . ALA A 1 91 ? -8.961 6.356 -29.218 1.00 96.31 91 ALA A C 1
ATOM 713 O O . ALA A 1 91 ? -8.148 7.208 -28.850 1.00 96.31 91 ALA A O 1
ATOM 714 N N . PRO A 1 92 ? -10.194 6.697 -29.649 1.00 95.25 92 PRO A N 1
ATOM 715 C CA . PRO A 1 92 ? -10.737 8.042 -29.469 1.00 95.25 92 PRO A CA 1
ATOM 716 C C . PRO A 1 92 ? -10.670 8.476 -28.003 1.00 95.25 92 PRO A C 1
ATOM 718 O O . PRO A 1 92 ? -10.757 7.640 -27.102 1.00 95.25 92 PRO A O 1
ATOM 721 N N . LEU A 1 93 ? -10.514 9.777 -27.764 1.00 94.56 93 LEU A N 1
ATOM 722 C CA . LEU A 1 93 ? -10.466 10.310 -26.405 1.00 94.56 93 LEU A CA 1
ATOM 723 C C . LEU A 1 93 ? -11.775 10.011 -25.664 1.00 94.56 93 LEU A C 1
ATOM 725 O O . LEU A 1 93 ? -12.854 10.321 -26.167 1.00 94.56 93 LEU A O 1
ATOM 729 N N . VAL A 1 94 ? -11.669 9.437 -24.462 1.00 92.00 94 VAL A N 1
ATOM 730 C CA . VAL A 1 94 ? -12.824 9.076 -23.619 1.00 92.00 94 VAL A CA 1
ATOM 731 C C . VAL A 1 94 ? -13.603 10.296 -23.129 1.00 92.00 94 VAL A C 1
ATOM 733 O O . VAL A 1 94 ? -14.782 10.196 -22.796 1.00 92.00 94 VAL A O 1
ATOM 736 N N . ALA A 1 95 ? -12.947 11.454 -23.085 1.00 86.75 95 ALA A N 1
ATOM 737 C CA . ALA A 1 95 ? -13.546 12.745 -22.802 1.00 86.75 95 ALA A CA 1
ATOM 738 C C . ALA A 1 95 ? -12.676 13.863 -23.388 1.00 86.75 95 ALA A C 1
ATOM 740 O O . ALA A 1 95 ? -11.456 13.728 -23.491 1.00 86.75 95 ALA A O 1
ATOM 741 N N . SER A 1 96 ? -13.318 14.978 -23.740 1.00 83.75 96 SER A N 1
ATOM 742 C CA . SER A 1 96 ? -12.630 16.234 -24.033 1.00 83.75 96 SER A CA 1
ATOM 743 C C . SER A 1 96 ? -12.569 17.058 -22.753 1.00 83.75 96 SER A C 1
ATOM 745 O O . SER A 1 96 ? -13.607 17.336 -22.154 1.00 83.75 96 SER A O 1
ATOM 747 N N . PHE A 1 97 ? -11.367 17.446 -22.344 1.00 84.12 97 PHE A N 1
ATOM 748 C CA . PHE A 1 97 ? -11.149 18.322 -21.198 1.00 84.12 97 PHE A CA 1
ATOM 749 C C . PHE A 1 97 ? -10.720 19.698 -21.709 1.00 84.12 97 PHE A C 1
ATOM 751 O O . PHE A 1 97 ? -9.757 19.794 -22.467 1.00 84.12 97 PHE A O 1
ATOM 758 N N . GLU A 1 98 ? -11.461 20.745 -21.340 1.00 80.75 98 GLU A N 1
ATOM 759 C CA . GLU A 1 98 ? -11.193 22.117 -21.800 1.00 80.75 98 GLU A CA 1
ATOM 760 C C . GLU A 1 98 ? -9.953 22.724 -21.130 1.00 80.75 98 GLU A C 1
ATOM 762 O O . GLU A 1 98 ? -9.209 23.486 -21.744 1.00 80.75 98 GLU A O 1
ATOM 767 N N . ASP A 1 99 ? -9.723 22.375 -19.867 1.00 83.56 99 ASP A N 1
ATOM 768 C CA . ASP A 1 99 ? -8.619 22.849 -19.043 1.00 83.56 99 ASP A CA 1
ATOM 769 C C . ASP A 1 99 ? -7.512 21.795 -18.918 1.00 83.56 99 ASP A C 1
ATOM 771 O O . ASP A 1 99 ? -7.604 20.706 -19.476 1.00 83.56 99 ASP A O 1
ATOM 775 N N . ARG A 1 100 ? -6.441 22.113 -18.186 1.00 83.38 100 ARG A N 1
ATOM 776 C CA . ARG A 1 100 ? -5.372 21.183 -17.781 1.00 83.38 100 ARG A CA 1
ATOM 777 C C . ARG A 1 100 ? -5.632 20.676 -16.371 1.00 83.38 100 ARG A C 1
ATOM 779 O O . ARG A 1 100 ? -6.080 21.451 -15.531 1.00 83.38 100 ARG A O 1
ATOM 786 N N . SER A 1 101 ? -5.245 19.434 -16.068 1.00 83.81 101 SER A N 1
ATOM 787 C CA . SER A 1 101 ? -5.262 19.001 -14.668 1.00 83.81 101 SER A CA 1
ATOM 788 C C . SER A 1 101 ? -4.226 19.792 -13.873 1.00 83.81 101 SER A C 1
ATOM 790 O O . SER A 1 101 ? -3.054 19.879 -14.253 1.00 83.81 101 SER A O 1
ATOM 792 N N . SER A 1 102 ? -4.659 20.366 -12.753 1.00 84.56 102 SER A N 1
ATOM 793 C CA . SER A 1 102 ? -3.772 20.977 -11.762 1.00 84.56 102 SER A CA 1
ATOM 794 C C . SER A 1 102 ? -3.083 19.933 -10.876 1.00 84.56 102 SER A C 1
ATOM 796 O O . SER A 1 102 ? -2.122 20.264 -10.183 1.00 84.56 102 SER A O 1
ATOM 798 N N . ALA A 1 103 ? -3.533 18.673 -10.914 1.00 87.44 103 ALA A N 1
ATOM 799 C CA . ALA A 1 103 ? -2.941 17.587 -10.150 1.00 87.44 103 ALA A CA 1
ATOM 800 C C . ALA A 1 103 ? -1.659 17.071 -10.817 1.00 87.44 103 ALA A C 1
ATOM 802 O O . ALA A 1 103 ? -1.634 16.773 -12.014 1.00 87.44 103 ALA A O 1
ATOM 803 N N . TRP A 1 104 ? -0.617 16.904 -10.006 1.00 88.44 104 TRP A N 1
ATOM 804 C CA . TRP A 1 104 ? 0.664 16.314 -10.382 1.00 88.44 104 TRP A CA 1
ATOM 805 C C . TRP A 1 104 ? 0.952 15.102 -9.502 1.00 88.44 104 TRP A C 1
ATOM 807 O O . TRP A 1 104 ? 0.845 15.185 -8.279 1.00 88.44 104 TRP A O 1
ATOM 817 N N . SER A 1 105 ? 1.312 13.977 -10.114 1.00 90.19 105 SER A N 1
ATOM 818 C CA . SER A 1 105 ? 1.681 12.751 -9.400 1.00 90.19 105 SER A CA 1
ATOM 819 C C . SER A 1 105 ? 2.531 11.842 -10.286 1.00 90.19 105 SER A C 1
ATOM 821 O O . SER A 1 105 ? 2.945 12.248 -11.365 1.00 90.19 105 SER A O 1
ATOM 823 N N . ASP A 1 106 ? 2.817 10.625 -9.842 1.00 88.75 106 ASP A N 1
ATOM 824 C CA . ASP A 1 106 ? 3.506 9.608 -10.635 1.00 88.75 106 ASP A CA 1
ATOM 825 C C . ASP A 1 106 ? 2.522 8.567 -11.214 1.00 88.75 106 ASP A C 1
ATOM 827 O O . ASP A 1 106 ? 1.299 8.658 -11.069 1.00 88.75 106 ASP A O 1
ATOM 831 N N . TRP A 1 107 ? 3.062 7.558 -11.902 1.00 89.00 107 TRP A N 1
ATOM 832 C CA . TRP A 1 107 ? 2.286 6.479 -12.524 1.00 89.00 107 TRP A CA 1
ATOM 833 C C . TRP A 1 107 ? 1.567 5.553 -11.526 1.00 89.00 107 TRP A C 1
ATOM 835 O O . TRP A 1 107 ? 0.729 4.753 -11.948 1.00 89.00 107 TRP A O 1
ATOM 845 N N . SER A 1 108 ? 1.871 5.625 -10.226 1.00 88.69 108 SER A N 1
ATOM 846 C CA . SER A 1 108 ? 1.192 4.835 -9.194 1.00 88.69 108 SER A CA 1
ATOM 847 C C . SER A 1 108 ? -0.186 5.401 -8.845 1.00 88.69 108 SER A C 1
ATOM 849 O O . SER A 1 108 ? -1.089 4.636 -8.499 1.00 88.69 108 SER A O 1
ATOM 851 N N . TYR A 1 109 ? -0.389 6.713 -9.010 1.00 92.19 109 TYR A N 1
ATOM 852 C CA . TYR A 1 109 ? -1.628 7.377 -8.613 1.00 92.19 109 TYR A CA 1
ATOM 853 C C . TYR A 1 109 ? -2.873 6.807 -9.312 1.00 92.19 109 TYR A C 1
ATOM 855 O O . TYR A 1 109 ? -3.789 6.389 -8.602 1.00 92.19 109 TYR A O 1
ATOM 863 N N . PRO A 1 110 ? -2.927 6.663 -10.655 1.00 94.00 110 PRO A N 1
ATOM 864 C CA . PRO A 1 110 ? -4.071 6.029 -11.316 1.00 94.00 110 PRO A CA 1
ATOM 865 C C . PRO A 1 110 ? -4.350 4.605 -10.815 1.00 94.00 110 PRO A C 1
ATOM 867 O O . PRO A 1 110 ? -5.508 4.226 -10.659 1.00 94.00 110 PRO A O 1
ATOM 870 N N . ARG A 1 111 ? -3.302 3.821 -10.516 1.00 93.75 111 ARG A N 1
ATOM 871 C CA . ARG A 1 111 ? -3.448 2.444 -10.011 1.00 93.75 111 ARG A CA 1
ATOM 872 C C . ARG A 1 111 ? -4.136 2.416 -8.657 1.00 93.75 111 ARG A C 1
ATOM 874 O O . ARG A 1 111 ? -5.059 1.630 -8.452 1.00 93.75 111 ARG A O 1
ATOM 881 N N . TYR A 1 112 ? -3.675 3.277 -7.753 1.00 92.75 112 TYR A N 1
ATOM 882 C CA . TYR A 1 112 ? -4.242 3.410 -6.421 1.00 92.75 112 TYR A CA 1
ATOM 883 C C . TYR A 1 112 ? -5.713 3.829 -6.500 1.00 92.75 112 TYR A C 1
ATOM 885 O O . TYR A 1 112 ? -6.566 3.160 -5.927 1.00 92.75 112 TYR A O 1
ATOM 893 N N . GLN A 1 113 ? -6.017 4.878 -7.268 1.00 95.50 113 GLN A N 1
ATOM 894 C CA . GLN A 1 113 ? -7.361 5.457 -7.327 1.00 95.50 113 GLN A CA 1
ATOM 895 C C . GLN A 1 113 ? -8.397 4.514 -7.956 1.00 95.50 113 GLN A C 1
ATOM 897 O O . GLN A 1 113 ? -9.511 4.411 -7.445 1.00 95.50 113 GLN A O 1
ATOM 902 N N . VAL A 1 114 ? -8.036 3.781 -9.019 1.00 97.12 114 VAL A N 1
ATOM 903 C CA . VAL A 1 114 ? -8.914 2.759 -9.627 1.00 97.12 114 VAL A CA 1
ATOM 904 C C . VAL A 1 114 ? -9.297 1.696 -8.605 1.00 97.12 114 VAL A C 1
ATOM 906 O O . VAL A 1 114 ? -10.477 1.385 -8.437 1.00 97.12 114 VAL A O 1
ATOM 909 N N . LEU A 1 115 ? -8.307 1.156 -7.894 1.00 94.94 115 LEU A N 1
ATOM 910 C CA . LEU A 1 115 ? -8.555 0.105 -6.920 1.00 94.94 115 LEU A CA 1
ATOM 911 C C . LEU A 1 115 ? -9.310 0.632 -5.691 1.00 94.94 115 LEU A C 1
ATOM 913 O O . LEU A 1 115 ? -10.242 -0.023 -5.233 1.00 94.94 115 LEU A O 1
ATOM 917 N N . ALA A 1 116 ? -8.949 1.810 -5.178 1.00 94.25 116 ALA A N 1
ATOM 918 C CA . ALA A 1 116 ? -9.603 2.426 -4.025 1.00 94.25 116 ALA A CA 1
ATOM 919 C C . ALA A 1 116 ? -11.084 2.724 -4.302 1.00 94.25 116 ALA A C 1
ATOM 921 O O . ALA A 1 116 ? -11.941 2.393 -3.482 1.00 94.25 116 ALA A O 1
ATOM 922 N N . GLN A 1 117 ? -11.406 3.257 -5.486 1.00 96.62 117 GLN A N 1
ATOM 923 C CA . GLN A 1 117 ? -12.795 3.472 -5.886 1.00 96.62 117 GLN A CA 1
ATOM 924 C C . GLN A 1 117 ? -13.557 2.149 -6.018 1.00 96.62 117 GLN A C 1
ATOM 926 O O . GLN A 1 117 ? -14.652 2.021 -5.476 1.00 96.62 117 GLN A O 1
ATOM 931 N N . TRP A 1 118 ? -12.972 1.137 -6.668 1.00 96.31 118 TRP A N 1
ATOM 932 C CA . TRP A 1 118 ? -13.620 -0.169 -6.785 1.00 96.31 118 TRP A CA 1
ATOM 933 C C . TRP A 1 118 ? -13.921 -0.786 -5.413 1.00 96.31 118 TRP A C 1
ATOM 935 O O . TRP A 1 118 ? -15.026 -1.276 -5.193 1.00 96.31 118 TRP A O 1
ATOM 945 N N . ARG A 1 119 ? -12.972 -0.721 -4.472 1.00 93.62 119 ARG A N 1
ATOM 946 C CA . ARG A 1 119 ? -13.152 -1.222 -3.100 1.00 93.62 119 ARG A CA 1
ATOM 947 C C . ARG A 1 119 ? -14.230 -0.461 -2.356 1.00 93.62 119 ARG A C 1
ATOM 949 O O . ARG A 1 119 ? -15.068 -1.072 -1.708 1.00 93.62 119 ARG A O 1
ATOM 956 N N . TRP A 1 120 ? -14.245 0.858 -2.481 1.00 94.38 120 TRP A N 1
ATOM 957 C CA . TRP A 1 120 ? -15.308 1.669 -1.908 1.00 94.38 120 TRP A CA 1
ATOM 958 C C . TRP A 1 120 ? -16.684 1.229 -2.410 1.00 94.38 120 TRP A C 1
ATOM 960 O O . TRP A 1 120 ? -17.617 1.115 -1.624 1.00 94.38 120 TRP A O 1
ATOM 970 N N . ASP A 1 121 ? -16.808 0.924 -3.698 1.00 94.81 121 ASP A N 1
ATOM 971 C CA . ASP A 1 121 ? -18.095 0.551 -4.278 1.00 94.81 121 ASP A CA 1
ATOM 972 C C . ASP A 1 121 ? -18.528 -0.893 -3.975 1.00 94.81 121 ASP A C 1
ATOM 974 O O . ASP A 1 121 ? -19.733 -1.150 -3.936 1.00 94.81 121 ASP A O 1
ATOM 978 N N . HIS A 1 122 ? -17.580 -1.810 -3.732 1.00 93.88 122 HIS A N 1
ATOM 979 C CA . HIS A 1 122 ? -17.843 -3.257 -3.652 1.00 93.88 122 HIS A CA 1
ATOM 980 C C . HIS A 1 122 ? -17.486 -3.923 -2.313 1.00 93.88 122 HIS A C 1
ATOM 982 O O . HIS A 1 122 ? -18.074 -4.947 -1.982 1.00 93.88 122 HIS A O 1
ATOM 988 N N . GLU A 1 123 ? -16.513 -3.398 -1.566 1.00 92.25 123 GLU A N 1
ATOM 989 C CA . GLU A 1 123 ? -16.041 -3.965 -0.290 1.00 92.25 123 GLU A CA 1
ATOM 990 C C . GLU A 1 123 ? -16.574 -3.202 0.932 1.00 92.25 123 GLU A C 1
ATOM 992 O O . GLU A 1 123 ? -16.613 -3.760 2.026 1.00 92.25 123 GLU A O 1
ATOM 997 N N . VAL A 1 124 ? -16.978 -1.936 0.768 1.00 93.00 124 VAL A N 1
ATOM 998 C CA . VAL A 1 124 ? -17.508 -1.117 1.865 1.00 93.00 124 VAL A CA 1
ATOM 999 C C . VAL A 1 124 ? -19.034 -1.110 1.839 1.00 93.00 124 VAL A C 1
ATOM 1001 O O . VAL A 1 124 ? -19.663 -0.629 0.888 1.00 93.00 124 VAL A O 1
ATOM 1004 N N . ASP A 1 125 ? -19.630 -1.573 2.935 1.00 93.62 125 ASP A N 1
ATOM 1005 C CA . ASP A 1 125 ? -21.080 -1.586 3.117 1.00 93.62 125 ASP A CA 1
ATOM 1006 C C . ASP A 1 125 ? -21.698 -0.197 2.907 1.00 93.62 125 ASP A C 1
ATOM 1008 O O . ASP A 1 125 ? -21.162 0.834 3.325 1.00 93.62 125 ASP A O 1
ATOM 1012 N N . GLU A 1 126 ? -22.871 -0.161 2.274 1.00 93.25 126 GLU A N 1
ATOM 1013 C CA . GLU A 1 126 ? -23.590 1.086 1.992 1.00 93.25 126 GLU A CA 1
ATOM 1014 C C . GLU A 1 126 ? -23.889 1.882 3.270 1.00 93.25 126 GLU A C 1
ATOM 1016 O O . GLU A 1 126 ? -23.754 3.105 3.278 1.00 93.25 126 GLU A O 1
ATOM 1021 N N . SER A 1 127 ? -24.208 1.199 4.374 1.00 93.12 127 SER A N 1
ATOM 1022 C CA . SER A 1 127 ? -24.439 1.829 5.678 1.00 93.12 127 SER A CA 1
ATOM 1023 C C . SER A 1 127 ? -23.191 2.542 6.210 1.00 93.12 127 SER A C 1
ATOM 1025 O O . SER A 1 127 ? -23.292 3.670 6.693 1.00 93.12 127 SER A O 1
ATOM 1027 N N . VAL A 1 128 ? -22.008 1.936 6.061 1.00 93.00 128 VAL A N 1
ATOM 1028 C CA . VAL A 1 128 ? -20.721 2.536 6.445 1.00 93.00 128 VAL A CA 1
ATOM 1029 C C . VAL A 1 128 ? -20.412 3.739 5.555 1.00 93.00 128 VAL A C 1
ATOM 1031 O O . VAL A 1 128 ? -20.043 4.800 6.060 1.00 93.00 128 VAL A O 1
ATOM 1034 N N . ARG A 1 129 ? -20.625 3.625 4.237 1.00 92.81 129 ARG A N 1
ATOM 1035 C CA . ARG A 1 129 ? -20.437 4.745 3.298 1.00 92.81 129 ARG A CA 1
ATOM 1036 C C . ARG A 1 129 ? -21.367 5.915 3.605 1.00 92.81 129 ARG A C 1
ATOM 1038 O O . ARG A 1 129 ? -20.915 7.061 3.638 1.00 92.81 129 ARG A O 1
ATOM 1045 N N . ALA A 1 130 ? -22.646 5.642 3.854 1.00 90.56 130 ALA A N 1
ATOM 1046 C CA . ALA A 1 130 ? -23.639 6.651 4.203 1.00 90.56 130 ALA A CA 1
ATOM 1047 C C . ALA A 1 130 ? -23.300 7.337 5.535 1.00 90.56 130 ALA A C 1
ATOM 1049 O O . ALA A 1 130 ? -23.306 8.568 5.604 1.00 90.56 130 ALA A O 1
ATOM 1050 N N . ALA A 1 131 ? -22.924 6.565 6.562 1.00 90.00 131 ALA A N 1
ATOM 1051 C CA . ALA A 1 131 ? -22.479 7.097 7.848 1.00 90.00 131 ALA A CA 1
ATOM 1052 C C . ALA A 1 131 ? -21.239 7.988 7.687 1.00 90.00 131 ALA A C 1
ATOM 1054 O O . ALA A 1 131 ? -21.223 9.114 8.183 1.00 90.00 131 ALA A O 1
ATOM 1055 N N . PHE A 1 132 ? -20.241 7.543 6.918 1.00 90.94 132 PHE A N 1
ATOM 1056 C CA . PHE A 1 132 ? -19.057 8.341 6.612 1.00 90.94 132 PHE A CA 1
ATOM 1057 C C . PHE A 1 132 ? -19.431 9.671 5.943 1.00 90.94 132 PHE A C 1
ATOM 1059 O O . PHE A 1 132 ? -18.983 10.731 6.382 1.00 90.94 132 PHE A O 1
ATOM 1066 N N . LYS A 1 133 ? -20.269 9.658 4.897 1.00 88.94 133 LYS A N 1
ATOM 1067 C CA . LYS A 1 133 ? -20.683 10.891 4.204 1.00 88.94 133 LYS A CA 1
ATOM 1068 C C . LYS A 1 133 ? -21.491 11.815 5.119 1.00 88.94 133 LYS A C 1
ATOM 1070 O O . LYS A 1 133 ? -21.230 13.015 5.126 1.00 88.94 133 LYS A O 1
ATOM 1075 N N . SER A 1 134 ? -22.391 11.266 5.935 1.00 88.50 134 SER A N 1
ATOM 1076 C CA . SER A 1 134 ? -23.158 12.023 6.932 1.00 88.50 134 SER A CA 1
ATOM 1077 C C . SER A 1 134 ? -22.248 12.688 7.967 1.00 88.50 134 SER A C 1
ATOM 1079 O O . SER A 1 134 ? -22.395 13.879 8.235 1.00 88.50 134 SER A O 1
ATOM 1081 N N . ASN A 1 135 ? -21.272 11.951 8.506 1.00 87.88 135 ASN A N 1
ATOM 1082 C CA . ASN A 1 135 ? -20.305 12.482 9.467 1.00 87.88 135 ASN A CA 1
ATOM 1083 C C . ASN A 1 135 ? -19.487 13.627 8.861 1.00 87.88 135 ASN A C 1
ATOM 1085 O O . ASN A 1 135 ? -19.265 14.626 9.529 1.00 87.88 135 ASN A O 1
ATOM 1089 N N . ASN A 1 136 ? -19.081 13.520 7.592 1.00 84.12 136 ASN A N 1
ATOM 1090 C CA . ASN A 1 136 ? -18.299 14.560 6.914 1.00 84.12 136 ASN A CA 1
ATOM 1091 C C . ASN A 1 136 ? -19.122 15.788 6.483 1.00 84.12 136 ASN A C 1
ATOM 1093 O O . ASN A 1 136 ? -18.541 16.841 6.233 1.00 84.12 136 ASN A O 1
ATOM 1097 N N . ALA A 1 137 ? -20.446 15.669 6.360 1.00 83.56 137 ALA A N 1
ATOM 1098 C CA . ALA A 1 137 ? -21.314 16.770 5.944 1.00 83.56 137 ALA A CA 1
ATOM 1099 C C . ALA A 1 137 ? -21.710 17.710 7.100 1.00 83.56 137 ALA A C 1
ATOM 1101 O O . ALA A 1 137 ? -22.122 18.842 6.848 1.00 83.56 137 ALA A O 1
ATOM 1102 N N . GLY A 1 138 ? -21.603 17.262 8.356 1.00 75.50 138 GLY A N 1
ATOM 1103 C CA . GLY A 1 138 ? -22.031 18.018 9.535 1.00 75.50 138 GLY A CA 1
ATOM 1104 C C . GLY A 1 138 ? -20.961 18.113 10.621 1.00 75.50 138 GLY A C 1
ATOM 1105 O O . GLY A 1 138 ? -20.074 17.277 10.721 1.00 75.50 138 GLY A O 1
ATOM 1106 N N . GLN A 1 139 ? -21.070 19.118 11.493 1.00 75.25 139 GLN A N 1
ATOM 1107 C CA . GLN A 1 139 ? -20.234 19.206 12.693 1.00 75.25 139 GLN A CA 1
ATOM 1108 C C . GLN A 1 139 ? -20.814 18.306 13.786 1.00 75.25 139 GLN A C 1
ATOM 1110 O O . GLN A 1 139 ? -21.655 18.733 14.578 1.00 75.25 139 GLN A O 1
ATOM 1115 N N . SER A 1 140 ? -20.378 17.049 13.839 1.00 82.19 140 SER A N 1
ATOM 1116 C CA . SER A 1 140 ? -20.835 16.098 14.854 1.00 82.19 140 SER A CA 1
ATOM 1117 C C . SER A 1 140 ? -19.671 15.616 15.709 1.00 82.19 140 SER A C 1
ATOM 1119 O O . SER A 1 140 ? -18.581 15.359 15.217 1.00 82.19 140 SER A O 1
ATOM 1121 N N . HIS A 1 141 ? -19.891 15.539 17.018 1.00 88.00 141 HIS A N 1
ATOM 1122 C CA . HIS A 1 141 ? -18.852 15.169 17.974 1.00 88.00 141 HIS A CA 1
ATOM 1123 C C . HIS A 1 141 ? -19.324 13.998 18.827 1.00 88.00 141 HIS A C 1
ATOM 1125 O O . HIS A 1 141 ? -20.528 13.815 19.031 1.00 88.00 141 HIS A O 1
ATOM 1131 N N . VAL A 1 142 ? -18.367 13.238 19.338 1.00 87.56 142 VAL A N 1
ATOM 1132 C CA . VAL A 1 142 ? -18.559 12.191 20.335 1.00 87.56 142 VAL A CA 1
ATOM 1133 C C . VAL A 1 142 ? -17.677 12.487 21.543 1.00 87.56 142 VAL A C 1
ATOM 1135 O O . VAL A 1 142 ? -16.583 13.038 21.400 1.00 87.56 142 VAL A O 1
ATOM 1138 N N . GLU A 1 143 ? -18.180 12.177 22.731 1.00 88.50 143 GLU A N 1
ATOM 1139 C CA . GLU A 1 143 ? -17.391 12.181 23.958 1.00 88.50 143 GLU A CA 1
ATOM 1140 C C . GLU A 1 143 ? -16.920 10.753 24.222 1.00 88.50 143 GLU A C 1
ATOM 1142 O O . GLU A 1 143 ? -17.737 9.837 24.216 1.00 88.50 143 GLU A O 1
ATOM 1147 N N . VAL A 1 144 ? -15.614 10.573 24.401 1.00 86.94 144 VAL A N 1
ATOM 1148 C CA . VAL A 1 144 ? -14.983 9.276 24.674 1.00 86.94 144 VAL A CA 1
ATOM 1149 C C . VAL A 1 144 ? -14.151 9.364 25.943 1.00 86.94 144 VAL A C 1
ATOM 1151 O O . VAL A 1 144 ? -13.479 10.378 26.177 1.00 86.94 144 VAL A O 1
ATOM 1154 N N . ASN A 1 145 ? -14.183 8.317 26.759 1.00 83.50 145 ASN A N 1
ATOM 1155 C CA . ASN A 1 145 ? -13.342 8.201 27.936 1.00 83.50 145 ASN A CA 1
ATOM 1156 C C . ASN A 1 145 ? -11.992 7.580 27.558 1.00 83.50 145 ASN A C 1
ATOM 1158 O O . ASN A 1 145 ? -11.909 6.438 27.117 1.00 83.50 145 ASN A O 1
ATOM 1162 N N . VAL A 1 146 ? -10.903 8.323 27.756 1.00 80.25 146 VAL A N 1
ATOM 1163 C CA . VAL A 1 146 ? -9.550 7.837 27.459 1.00 80.25 146 VAL A CA 1
ATOM 1164 C C . VAL A 1 146 ? -8.784 7.647 28.761 1.00 80.25 146 VAL A C 1
ATOM 1166 O O . VAL A 1 146 ? -7.953 8.470 29.143 1.00 80.25 146 VAL A O 1
ATOM 1169 N N . GLY A 1 147 ? -9.080 6.564 29.480 1.00 73.31 147 GLY A N 1
ATOM 1170 C CA . GLY A 1 147 ? -8.385 6.239 30.729 1.00 73.31 147 GLY A CA 1
ATOM 1171 C C . GLY A 1 147 ? -8.625 7.255 31.850 1.00 73.31 147 GLY A C 1
ATOM 1172 O O . GLY A 1 147 ? -7.676 7.673 32.521 1.00 73.31 147 GLY A O 1
ATOM 1173 N N . GLY A 1 148 ? -9.884 7.671 32.017 1.00 75.06 148 GLY A N 1
ATOM 1174 C CA . GLY A 1 148 ? -10.360 8.594 33.052 1.00 75.06 148 GLY A CA 1
ATOM 1175 C C . GLY A 1 148 ? -10.492 10.053 32.602 1.00 75.06 148 GLY A C 1
ATOM 1176 O O . GLY A 1 148 ? -11.053 10.862 33.338 1.00 75.06 148 GLY A O 1
ATOM 1177 N N . ASP A 1 149 ? -10.012 10.392 31.402 1.00 79.94 149 ASP A N 1
ATOM 1178 C CA . ASP A 1 149 ? -10.108 11.737 30.836 1.00 79.94 149 ASP A CA 1
ATOM 1179 C C . ASP A 1 149 ? -11.164 11.754 29.715 1.00 79.94 149 ASP A C 1
ATOM 1181 O O . ASP A 1 149 ? -10.953 11.186 28.641 1.00 79.94 149 ASP A O 1
ATOM 1185 N N . MET A 1 150 ? -12.284 12.453 29.931 1.00 85.06 150 MET A N 1
ATOM 1186 C CA . MET A 1 150 ? -13.296 12.653 28.886 1.00 85.06 150 MET A CA 1
ATOM 1187 C C . MET A 1 150 ? -12.775 13.584 27.789 1.00 85.06 150 MET A C 1
ATOM 1189 O O . MET A 1 150 ? -12.312 14.700 28.054 1.00 85.06 150 MET A O 1
ATOM 1193 N N . ARG A 1 151 ? -12.869 13.141 26.533 1.00 85.50 151 ARG A N 1
ATOM 1194 C CA . ARG A 1 151 ? -12.410 13.882 25.354 1.00 85.50 151 ARG A CA 1
ATOM 1195 C C . ARG A 1 151 ? -13.518 14.009 24.327 1.00 85.50 151 ARG A C 1
ATOM 1197 O O . ARG A 1 151 ? -14.155 13.032 23.958 1.00 85.50 151 ARG A O 1
ATOM 1204 N N . ARG A 1 152 ? -13.694 15.226 23.815 1.00 87.94 152 ARG A N 1
ATOM 1205 C CA . ARG A 1 152 ? -14.595 15.511 22.699 1.00 87.94 152 ARG A CA 1
ATOM 1206 C C . ARG A 1 152 ? -13.831 15.410 21.380 1.00 87.94 152 ARG A C 1
ATOM 1208 O O . ARG A 1 152 ? -12.894 16.176 21.155 1.00 87.94 152 ARG A O 1
ATOM 1215 N N . VAL A 1 153 ? -14.254 14.496 20.514 1.00 88.12 153 VAL A N 1
ATOM 1216 C CA . VAL A 1 153 ? -13.620 14.196 19.220 1.00 88.12 153 VAL A CA 1
ATOM 1217 C C . VAL A 1 153 ? -14.659 14.322 18.107 1.00 88.12 153 VAL A C 1
ATOM 1219 O O . VAL A 1 153 ? -15.845 14.082 18.326 1.00 88.12 153 VAL A O 1
ATOM 1222 N N . ASP A 1 154 ? -14.239 14.750 16.920 1.00 88.50 154 ASP A N 1
ATOM 1223 C CA . ASP A 1 154 ? -15.113 14.837 15.748 1.00 88.50 154 ASP A CA 1
ATOM 1224 C C . ASP A 1 154 ? -15.439 13.422 15.229 1.00 88.50 154 ASP A C 1
ATOM 1226 O O . ASP A 1 154 ? -14.558 12.571 15.124 1.00 88.50 154 ASP A O 1
ATOM 1230 N N . ARG A 1 155 ? -16.698 13.131 14.882 1.00 88.00 155 ARG A N 1
ATOM 1231 C CA . ARG A 1 155 ? -17.047 11.828 14.279 1.00 88.00 155 ARG A CA 1
ATOM 1232 C C . ARG A 1 155 ? -16.503 11.670 12.858 1.00 88.00 155 ARG A C 1
ATOM 1234 O O . ARG A 1 155 ? -16.375 10.545 12.371 1.00 88.00 155 ARG A O 1
ATOM 1241 N N . ALA A 1 156 ? -16.186 12.773 12.185 1.00 88.94 156 ALA A N 1
ATOM 1242 C CA . ALA A 1 156 ? -15.514 12.790 10.891 1.00 88.94 156 ALA A CA 1
ATOM 1243 C C . ALA A 1 156 ? -13.994 12.594 11.006 1.00 88.94 156 ALA A C 1
ATOM 1245 O O . ALA A 1 156 ? -13.301 12.636 9.987 1.00 88.94 156 ALA A O 1
ATOM 1246 N N . THR A 1 157 ? -13.452 12.391 12.214 1.00 90.06 157 THR A N 1
ATOM 1247 C CA . THR A 1 157 ? -12.025 12.139 12.420 1.00 90.06 157 THR A CA 1
ATOM 1248 C C . THR A 1 157 ? -11.565 10.935 11.595 1.00 90.06 157 THR A C 1
ATOM 1250 O O . THR A 1 157 ? -12.009 9.810 11.798 1.00 90.06 157 THR A O 1
ATOM 1253 N N . ARG A 1 158 ? -10.652 11.196 10.653 1.00 91.88 158 ARG A N 1
ATOM 1254 C CA . ARG A 1 158 ? -10.056 10.181 9.767 1.00 91.88 158 ARG A CA 1
ATOM 1255 C C . ARG A 1 158 ? -8.731 9.644 10.285 1.00 91.88 158 ARG A C 1
ATOM 1257 O O . ARG A 1 158 ? -8.309 8.570 9.879 1.00 91.88 158 ARG A O 1
ATOM 1264 N N . GLN A 1 159 ? -8.079 10.400 11.159 1.00 93.12 159 GLN A N 1
ATOM 1265 C CA . GLN A 1 159 ? -6.794 10.051 11.748 1.00 93.12 159 GLN A CA 1
ATOM 1266 C C . GLN A 1 159 ? -6.967 9.981 13.249 1.00 93.12 159 GLN A C 1
ATOM 1268 O O . GLN A 1 159 ? -7.455 10.941 13.827 1.00 93.12 159 GLN A O 1
ATOM 1273 N N . LEU A 1 160 ? -6.565 8.885 13.874 1.00 93.38 160 LEU A N 1
ATOM 1274 C CA . LEU A 1 160 ? -6.614 8.712 15.318 1.00 93.38 160 LEU A CA 1
ATOM 1275 C C . LEU A 1 160 ? -5.223 8.339 15.818 1.00 93.38 160 LEU A C 1
ATOM 1277 O O . LEU A 1 160 ? -4.604 7.404 15.316 1.00 93.38 160 LEU A O 1
ATOM 1281 N N . ALA A 1 161 ? -4.719 9.076 16.804 1.00 93.44 161 ALA A N 1
ATOM 1282 C CA . ALA A 1 161 ? -3.423 8.813 17.408 1.00 93.44 161 ALA A CA 1
ATOM 1283 C C . ALA A 1 161 ? -3.584 8.527 18.901 1.00 93.44 161 ALA A C 1
ATOM 1285 O O . ALA A 1 161 ? -3.891 9.425 19.679 1.00 93.44 161 ALA A O 1
ATOM 1286 N N . LEU A 1 162 ? -3.334 7.285 19.293 1.00 92.06 162 LEU A N 1
ATOM 1287 C CA . LEU A 1 162 ? -3.326 6.810 20.666 1.00 92.06 162 LEU A CA 1
ATOM 1288 C C . LEU A 1 162 ? -1.890 6.873 21.199 1.00 92.06 162 LEU A C 1
ATOM 1290 O O . LEU A 1 162 ? -1.008 6.137 20.750 1.00 92.06 162 LEU A O 1
ATOM 1294 N N . LEU A 1 163 ? -1.625 7.814 22.099 1.00 90.62 163 LEU A N 1
ATOM 1295 C CA . LEU A 1 163 ? -0.271 8.191 22.519 1.00 90.62 163 LEU A CA 1
ATOM 1296 C C . LEU A 1 163 ? -0.082 7.962 24.026 1.00 90.62 163 LEU A C 1
ATOM 1298 O O . LEU A 1 163 ? -1.062 7.943 24.758 1.00 90.62 163 LEU A O 1
ATOM 1302 N N . PRO A 1 164 ? 1.149 7.848 24.552 1.00 87.31 164 PRO A N 1
ATOM 1303 C CA . PRO A 1 164 ? 1.365 7.789 25.993 1.00 87.31 164 PRO A CA 1
ATOM 1304 C C . PRO A 1 164 ? 0.836 9.048 26.683 1.00 87.31 164 PRO A C 1
ATOM 1306 O O . PRO A 1 164 ? 1.015 10.145 26.148 1.00 87.31 164 PRO A O 1
ATOM 1309 N N . ARG A 1 165 ? 0.294 8.914 27.903 1.00 80.50 165 ARG A N 1
ATOM 1310 C CA . ARG A 1 165 ? -0.211 10.037 28.723 1.00 80.50 165 ARG A CA 1
ATOM 1311 C C . ARG A 1 165 ? 0.772 11.202 28.884 1.00 80.50 165 ARG A C 1
ATOM 1313 O O . ARG A 1 165 ? 0.360 12.350 29.002 1.00 80.50 165 ARG A O 1
ATOM 1320 N N . SER A 1 166 ? 2.075 10.921 28.875 1.00 79.12 166 SER A N 1
ATOM 1321 C CA . SER A 1 166 ? 3.134 11.937 28.954 1.00 79.12 166 SER A CA 1
ATOM 1322 C C . SER A 1 166 ? 3.244 12.821 27.705 1.00 79.12 166 SER A C 1
ATOM 1324 O O . SER A 1 166 ? 3.937 13.839 27.730 1.00 79.12 166 SER A O 1
ATOM 1326 N N . THR A 1 167 ? 2.582 12.451 26.610 1.00 79.69 167 THR A N 1
ATOM 1327 C CA . THR A 1 167 ? 2.610 13.195 25.355 1.00 79.69 167 THR A CA 1
ATOM 1328 C C . THR A 1 167 ? 1.644 14.365 25.433 1.00 79.69 167 THR A C 1
ATOM 1330 O O . THR A 1 167 ? 0.450 14.195 25.676 1.00 79.69 167 THR A O 1
ATOM 1333 N N . ARG A 1 168 ? 2.144 15.576 25.180 1.00 74.81 168 ARG A N 1
ATOM 1334 C CA . ARG A 1 168 ? 1.287 16.755 25.070 1.00 74.81 168 ARG A CA 1
ATOM 1335 C C . ARG A 1 168 ? 0.486 16.670 23.770 1.00 74.81 168 ARG A C 1
ATOM 1337 O O . ARG A 1 168 ? 1.021 16.962 22.705 1.00 74.81 168 ARG A O 1
ATOM 1344 N N . ALA A 1 169 ? -0.780 16.272 23.867 1.00 73.00 169 ALA A N 1
ATOM 1345 C CA . ALA A 1 169 ? -1.701 16.287 22.736 1.00 73.00 169 ALA A CA 1
ATOM 1346 C C . ALA A 1 169 ? -1.922 17.730 22.256 1.00 73.00 169 ALA A C 1
ATOM 1348 O O . ALA A 1 169 ? -2.334 18.595 23.032 1.00 73.00 169 ALA A O 1
ATOM 1349 N N . GLY A 1 170 ? -1.610 17.990 20.987 1.00 72.44 170 GLY A N 1
ATOM 1350 C CA . GLY A 1 170 ? -1.785 19.295 20.341 1.00 72.44 170 GLY A CA 1
ATOM 1351 C C . GLY A 1 170 ? -3.045 19.390 19.481 1.00 72.44 170 GLY A C 1
ATOM 1352 O O . GLY A 1 170 ? -3.424 20.487 19.081 1.00 72.44 170 GLY A O 1
ATOM 1353 N N . ALA A 1 171 ? -3.696 18.259 19.204 1.00 80.75 171 ALA A N 1
ATOM 1354 C CA . ALA A 1 171 ? -4.879 18.173 18.356 1.00 80.75 171 ALA A CA 1
ATOM 1355 C C . ALA A 1 171 ? -5.936 17.240 18.964 1.00 80.75 171 ALA A C 1
ATOM 1357 O O . ALA A 1 171 ? -5.600 16.328 19.717 1.00 80.75 171 ALA A O 1
ATOM 1358 N N . SER A 1 172 ? -7.209 17.446 18.615 1.00 77.62 172 SER A N 1
ATOM 1359 C CA . SER A 1 172 ? -8.352 16.681 19.148 1.00 77.62 172 SER A CA 1
ATOM 1360 C C . SER A 1 172 ? -8.324 15.189 18.804 1.00 77.62 172 SER A C 1
ATOM 1362 O O . SER A 1 172 ? -8.913 14.389 19.520 1.00 77.62 172 SER A O 1
ATOM 1364 N N . TRP A 1 173 ? -7.620 14.809 17.739 1.00 77.62 173 TRP A N 1
ATOM 1365 C CA . TRP A 1 173 ? -7.438 13.423 17.308 1.00 77.62 173 TRP A CA 1
ATOM 1366 C C . TRP A 1 173 ? -6.258 12.703 17.986 1.00 77.62 173 TRP A C 1
ATOM 1368 O O . TRP A 1 173 ? -6.001 11.531 17.709 1.00 77.62 173 TRP A O 1
ATOM 1378 N N . GLN A 1 174 ? -5.521 13.392 18.863 1.00 87.12 174 GLN A N 1
ATOM 1379 C CA . GLN A 1 174 ? -4.474 12.801 19.694 1.00 87.12 174 GLN A CA 1
ATOM 1380 C C . GLN A 1 174 ? -5.051 12.487 21.071 1.00 87.12 174 GLN A C 1
ATOM 1382 O O . GLN A 1 174 ? -5.347 13.396 21.847 1.00 87.12 174 GLN A O 1
ATOM 1387 N N . LEU A 1 175 ? -5.191 11.201 21.372 1.00 85.81 175 LEU A N 1
ATOM 1388 C CA . LEU A 1 175 ? -5.752 10.686 22.613 1.00 85.81 175 LEU A CA 1
ATOM 1389 C C . LEU A 1 175 ? -4.627 10.096 23.476 1.00 85.81 175 LEU A C 1
ATOM 1391 O O . LEU A 1 175 ? -4.081 9.042 23.141 1.00 85.81 175 LEU A O 1
ATOM 1395 N N . PRO A 1 176 ? -4.227 10.766 24.571 1.00 84.56 176 PRO A N 1
ATOM 1396 C CA . PRO A 1 176 ? -3.262 10.207 25.506 1.00 84.56 176 PRO A CA 1
ATOM 1397 C C . PRO A 1 176 ? -3.909 9.060 26.299 1.00 84.56 176 PRO A C 1
ATOM 1399 O O . PRO A 1 176 ? -4.831 9.304 27.069 1.00 84.56 176 PRO A O 1
ATOM 1402 N N . LEU A 1 177 ? -3.434 7.828 26.122 1.00 81.12 177 LEU A N 1
ATOM 1403 C CA . LEU A 1 177 ? -3.944 6.635 26.797 1.00 81.12 177 LEU A CA 1
ATOM 1404 C C . LEU A 1 177 ? -3.557 6.626 28.286 1.00 81.12 177 LEU A C 1
ATOM 1406 O O . LEU A 1 177 ? -2.380 6.781 28.636 1.00 81.12 177 LEU A O 1
ATOM 1410 N N . GLY A 1 178 ? -4.557 6.434 29.152 1.00 70.44 178 GLY A N 1
ATOM 1411 C CA . GLY A 1 178 ? -4.389 6.100 30.571 1.00 70.44 178 GLY A CA 1
ATOM 1412 C C . GLY A 1 178 ? -4.244 4.589 30.809 1.00 70.44 178 GLY A C 1
ATOM 1413 O O . GLY A 1 178 ? -4.045 3.829 29.868 1.00 70.44 178 GLY A O 1
ATOM 1414 N N . SER A 1 179 ? -4.316 4.156 32.072 1.00 68.38 179 SER A N 1
ATOM 1415 C CA . SER A 1 179 ? -4.226 2.737 32.465 1.00 68.38 179 SER A CA 1
ATOM 1416 C C . SER A 1 179 ? -5.509 1.938 32.221 1.00 68.38 179 SER A C 1
ATOM 1418 O O . SER A 1 179 ? -5.426 0.729 32.055 1.00 68.38 179 SER A O 1
ATOM 1420 N N . ASP A 1 180 ? -6.660 2.614 32.183 1.00 72.50 180 ASP A N 1
ATOM 1421 C CA . ASP A 1 180 ? -7.995 2.001 32.177 1.00 72.50 180 ASP A CA 1
ATOM 1422 C C . ASP A 1 180 ? -8.791 2.476 30.953 1.00 72.50 180 ASP A C 1
ATOM 1424 O O . ASP A 1 180 ? -9.812 3.155 31.064 1.00 72.50 180 ASP A O 1
ATOM 1428 N N . VAL A 1 181 ? -8.239 2.237 29.763 1.00 79.12 181 VAL A N 1
ATOM 1429 C CA . VAL A 1 181 ? -8.877 2.611 28.495 1.00 79.12 181 VAL A CA 1
ATOM 1430 C C . VAL A 1 181 ? -9.976 1.603 28.188 1.00 79.12 181 VAL A C 1
ATOM 1432 O O . VAL A 1 181 ? -9.708 0.406 28.112 1.00 79.12 181 VAL A O 1
ATOM 1435 N N . ASP A 1 182 ? -11.194 2.097 27.982 1.00 81.69 182 ASP A N 1
ATOM 1436 C CA . ASP A 1 182 ? -12.269 1.297 27.409 1.00 81.69 182 ASP A CA 1
ATOM 1437 C C . ASP A 1 182 ? -12.110 1.292 25.882 1.00 81.69 182 ASP A C 1
ATOM 1439 O O . ASP A 1 182 ? -12.347 2.291 25.198 1.00 81.69 182 ASP A O 1
ATOM 1443 N N . TRP A 1 183 ? -11.616 0.177 25.3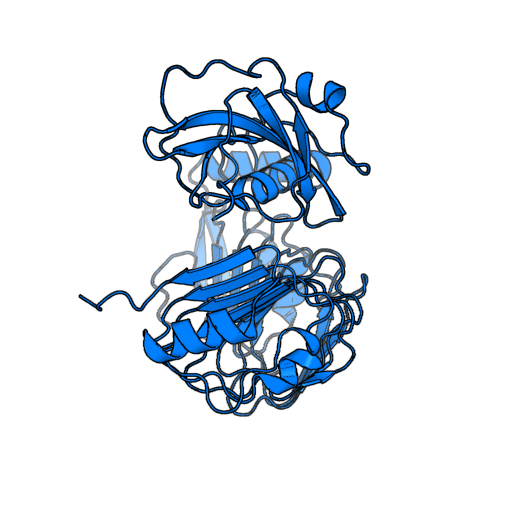51 1.00 82.88 183 TRP A N 1
ATOM 1444 C CA . TRP A 1 183 ? -11.356 0.023 23.923 1.00 82.88 183 TRP A CA 1
ATOM 1445 C C . TRP A 1 183 ? -12.647 -0.073 23.098 1.00 82.88 183 TRP A C 1
ATOM 1447 O O . TRP A 1 183 ? -12.636 0.332 21.932 1.00 82.88 183 TRP A O 1
ATOM 1457 N N . ASP A 1 184 ? -13.758 -0.508 23.700 1.00 81.81 184 ASP A N 1
ATOM 1458 C CA . ASP A 1 184 ? -15.058 -0.601 23.031 1.00 81.81 184 ASP A CA 1
ATOM 1459 C C . ASP A 1 184 ? -15.662 0.792 22.810 1.00 81.81 184 ASP A C 1
ATOM 1461 O O . ASP A 1 184 ? -16.256 1.059 21.762 1.00 81.81 184 ASP A O 1
ATOM 1465 N N . GLU A 1 185 ? -15.438 1.737 23.731 1.00 82.50 185 GLU A N 1
ATOM 1466 C CA . GLU A 1 185 ? -15.836 3.139 23.528 1.00 82.50 185 GLU A CA 1
ATOM 1467 C C . GLU A 1 185 ? -15.141 3.776 22.312 1.00 82.50 185 GLU A C 1
ATOM 1469 O O . GLU A 1 185 ? -15.711 4.647 21.646 1.00 82.50 185 GLU A O 1
ATOM 1474 N N . LEU A 1 186 ? -13.923 3.333 21.979 1.00 83.56 186 LEU A N 1
ATOM 1475 C CA . LEU A 1 186 ? -13.173 3.839 20.826 1.00 83.56 186 LEU A CA 1
ATOM 1476 C C . LEU A 1 186 ? -13.673 3.257 19.492 1.00 83.56 186 LEU A C 1
ATOM 1478 O O . LEU A 1 186 ? -13.401 3.836 18.437 1.00 83.56 186 LEU A O 1
ATOM 1482 N N . ALA A 1 187 ? -14.464 2.180 19.499 1.00 80.44 187 ALA A N 1
ATOM 1483 C CA . ALA A 1 187 ? -15.042 1.607 18.279 1.00 80.44 187 ALA A CA 1
ATOM 1484 C C . ALA A 1 187 ? -16.073 2.538 17.602 1.00 80.44 187 ALA A C 1
ATOM 1486 O O . ALA A 1 187 ? -16.423 2.354 16.435 1.00 80.44 187 ALA A O 1
ATOM 1487 N N . VAL A 1 188 ? -16.515 3.603 18.285 1.00 84.50 188 VAL A N 1
ATOM 1488 C CA . VAL A 1 188 ? -17.412 4.631 17.725 1.00 84.50 188 VAL A CA 1
ATOM 1489 C C . VAL A 1 188 ? -16.814 5.376 16.518 1.00 84.50 188 VAL A C 1
ATOM 1491 O O . VAL A 1 188 ? -17.545 5.983 15.727 1.00 84.50 188 VAL A O 1
ATOM 1494 N N . PHE A 1 189 ? -15.491 5.325 16.337 1.00 86.31 189 PHE A N 1
ATOM 1495 C CA . PHE A 1 189 ? -14.755 6.026 15.284 1.00 86.31 189 PHE A CA 1
ATOM 1496 C C . PHE A 1 189 ? -14.835 5.356 13.900 1.00 86.31 189 PHE A C 1
ATOM 1498 O O . PHE A 1 189 ? -13.828 5.097 13.246 1.00 86.31 189 PHE A O 1
ATOM 1505 N N . SER A 1 190 ? -16.051 5.155 13.393 1.00 85.62 190 SER A N 1
ATOM 1506 C CA . SER A 1 190 ? -16.316 4.518 12.087 1.00 85.62 190 SER A CA 1
ATOM 1507 C C . SER A 1 190 ? -15.689 5.213 10.865 1.00 85.62 190 SER A C 1
ATOM 1509 O O . SER A 1 190 ? -15.564 4.586 9.815 1.00 85.62 190 SER A O 1
ATOM 1511 N N . SER A 1 191 ? -15.281 6.485 10.982 1.00 91.94 191 SER A N 1
ATOM 1512 C CA . SER A 1 191 ? -14.638 7.251 9.900 1.00 91.94 191 SER A CA 1
ATOM 1513 C C . SER A 1 191 ? -13.106 7.154 9.881 1.00 91.94 191 SER A C 1
ATOM 1515 O O . SER A 1 191 ? -12.487 7.730 8.981 1.00 91.94 191 SER A O 1
ATOM 1517 N N . VAL A 1 192 ? -12.487 6.491 10.867 1.00 93.69 192 VAL A N 1
ATOM 1518 C CA . VAL A 1 192 ? -11.025 6.408 10.970 1.00 93.69 192 VAL A CA 1
ATOM 1519 C C . VAL A 1 192 ? -10.463 5.542 9.854 1.00 93.69 192 VAL A C 1
ATOM 1521 O O . VAL A 1 192 ? -10.873 4.403 9.651 1.00 93.69 192 VAL A O 1
ATOM 1524 N N . MET A 1 193 ? -9.487 6.115 9.160 1.00 94.62 193 MET A N 1
ATOM 1525 C CA . MET A 1 193 ? -8.730 5.496 8.081 1.00 94.62 193 MET A CA 1
ATOM 1526 C C . MET A 1 193 ? -7.261 5.304 8.454 1.00 94.62 193 MET A C 1
ATOM 1528 O O . MET A 1 193 ? -6.645 4.343 8.004 1.00 94.62 193 MET A O 1
ATOM 1532 N N . ASP A 1 194 ? -6.723 6.179 9.308 1.00 96.31 194 ASP A N 1
ATOM 1533 C CA . ASP A 1 194 ? -5.360 6.102 9.821 1.00 96.31 194 ASP A CA 1
ATOM 1534 C C . ASP A 1 194 ? -5.390 5.943 11.345 1.00 96.31 194 ASP A C 1
ATOM 1536 O O . ASP A 1 194 ? -5.764 6.873 12.063 1.00 96.31 194 ASP A O 1
ATOM 1540 N N . LEU A 1 195 ? -4.946 4.797 11.859 1.00 96.75 195 LEU A N 1
ATOM 1541 C CA . LEU A 1 195 ? -4.768 4.573 13.294 1.00 96.75 195 LEU A CA 1
ATOM 1542 C C . LEU A 1 195 ? -3.281 4.496 13.628 1.00 96.75 195 LEU A C 1
ATOM 1544 O O . LEU A 1 195 ? -2.556 3.650 13.110 1.00 96.75 195 LEU A O 1
ATOM 1548 N N . THR A 1 196 ? -2.824 5.362 14.527 1.00 96.62 196 THR A N 1
ATOM 1549 C CA . THR A 1 196 ? -1.489 5.292 15.124 1.00 96.62 196 THR A CA 1
ATOM 1550 C C . THR A 1 196 ? -1.601 4.976 16.602 1.00 96.62 196 THR A C 1
ATOM 1552 O O . THR A 1 196 ? -2.290 5.677 17.329 1.00 96.62 196 THR A O 1
ATOM 1555 N N . CYS A 1 197 ? -0.867 3.976 17.069 1.00 95.00 197 CYS A N 1
ATOM 1556 C CA . CYS A 1 197 ? -0.725 3.647 18.475 1.00 95.00 197 CYS A CA 1
ATOM 1557 C C . CYS A 1 197 ? 0.749 3.650 18.872 1.00 95.00 197 CYS A C 1
ATOM 1559 O O . CYS A 1 197 ? 1.610 3.131 18.157 1.00 95.00 197 CYS A O 1
ATOM 1561 N N . VAL A 1 198 ? 1.051 4.249 20.018 1.00 93.75 198 VAL A N 1
ATOM 1562 C CA . VAL A 1 198 ? 2.378 4.235 20.628 1.00 93.75 198 VAL A CA 1
ATOM 1563 C C . VAL A 1 198 ? 2.237 3.650 22.027 1.00 93.75 198 VAL A C 1
ATOM 1565 O O . VAL A 1 198 ? 1.731 4.305 22.936 1.00 93.75 198 VAL A O 1
ATOM 1568 N N . GLY A 1 199 ? 2.712 2.425 22.218 1.00 91.38 199 GLY A N 1
ATOM 1569 C CA . GLY A 1 199 ? 2.540 1.715 23.479 1.00 91.38 199 GLY A CA 1
ATOM 1570 C C . GLY A 1 199 ? 2.479 0.211 23.283 1.00 91.38 199 GLY A C 1
ATOM 1571 O O . GLY A 1 199 ? 2.548 -0.276 22.162 1.00 91.38 199 GLY A O 1
ATOM 1572 N N . ARG A 1 200 ? 2.376 -0.518 24.395 1.00 91.25 200 ARG A N 1
ATOM 1573 C CA . ARG A 1 200 ? 2.534 -1.979 24.433 1.00 91.25 200 ARG A CA 1
ATOM 1574 C C . ARG A 1 200 ? 1.228 -2.763 24.407 1.00 91.25 200 ARG A C 1
ATOM 1576 O O . ARG A 1 200 ? 1.302 -3.976 24.271 1.00 91.25 200 ARG A O 1
ATOM 1583 N N . ASP A 1 201 ? 0.104 -2.087 24.605 1.00 90.06 201 ASP A N 1
ATOM 1584 C CA . ASP A 1 201 ? -1.199 -2.721 24.769 1.00 90.06 201 ASP A CA 1
ATOM 1585 C C . ASP A 1 201 ? -1.669 -3.336 23.449 1.00 90.06 201 ASP A C 1
ATOM 1587 O O . ASP A 1 201 ? -1.729 -2.647 22.430 1.00 90.06 201 ASP A O 1
ATOM 1591 N N . GLU A 1 202 ? -1.946 -4.636 23.472 1.00 91.94 202 GLU A N 1
ATOM 1592 C CA . GLU A 1 202 ? -2.351 -5.408 22.298 1.00 91.94 202 GLU A CA 1
ATOM 1593 C C . GLU A 1 202 ? -3.842 -5.251 21.988 1.00 91.94 202 GLU A C 1
ATOM 1595 O O . GLU A 1 202 ? -4.237 -5.505 20.853 1.00 91.94 202 GLU A O 1
ATOM 1600 N N . ALA A 1 203 ? -4.651 -4.731 22.921 1.00 91.44 203 ALA A N 1
ATOM 1601 C CA . ALA A 1 203 ? -6.069 -4.435 22.692 1.00 91.44 203 ALA A CA 1
ATOM 1602 C C . ALA A 1 203 ? -6.291 -3.418 21.553 1.00 91.44 203 ALA A C 1
ATOM 1604 O O . ALA A 1 203 ? -7.354 -3.368 20.935 1.00 91.44 203 ALA A O 1
ATOM 1605 N N . VAL A 1 204 ? -5.248 -2.669 21.174 1.00 92.81 204 VAL A N 1
ATOM 1606 C CA . VAL A 1 204 ? -5.263 -1.856 19.952 1.00 92.81 204 VAL A CA 1
ATOM 1607 C C . VAL A 1 204 ? -5.549 -2.680 18.691 1.00 92.81 204 VAL A C 1
ATOM 1609 O O . VAL A 1 204 ? -6.140 -2.157 17.749 1.00 92.81 204 VAL A O 1
ATOM 1612 N N . LEU A 1 205 ? -5.137 -3.951 18.646 1.00 95.00 205 LEU A N 1
ATOM 1613 C CA . LEU A 1 205 ? -5.390 -4.834 17.510 1.00 95.00 205 LEU A CA 1
ATOM 1614 C C . LEU A 1 205 ? -6.881 -5.164 17.390 1.00 95.00 205 LEU A C 1
ATOM 1616 O O . LEU A 1 205 ? -7.401 -5.203 16.277 1.00 95.00 205 LEU A O 1
ATOM 1620 N N . GLU A 1 206 ? -7.573 -5.333 18.519 1.00 93.31 206 GLU A N 1
ATOM 1621 C CA . GLU A 1 206 ? -9.020 -5.563 18.557 1.00 93.31 206 GLU A CA 1
ATOM 1622 C C . GLU A 1 206 ? -9.777 -4.327 18.070 1.00 93.31 206 GLU A C 1
ATOM 1624 O O . GLU A 1 206 ? -10.616 -4.440 17.176 1.00 93.31 206 GLU A O 1
ATOM 1629 N N . LEU A 1 207 ? -9.415 -3.135 18.560 1.00 93.31 207 LEU A N 1
ATOM 1630 C CA . LEU A 1 207 ? -9.958 -1.876 18.045 1.00 93.31 207 LEU A CA 1
ATOM 1631 C C . LEU A 1 207 ? -9.714 -1.752 16.535 1.00 93.31 207 LEU A C 1
ATOM 1633 O O . LEU A 1 207 ? -10.640 -1.492 15.771 1.00 93.31 207 LEU A O 1
ATOM 1637 N N . ALA A 1 208 ? -8.474 -1.959 16.088 1.00 95.12 208 ALA A N 1
ATOM 1638 C CA . ALA A 1 208 ? -8.102 -1.843 14.683 1.00 95.12 208 ALA A CA 1
ATOM 1639 C C . ALA A 1 208 ? -8.887 -2.815 13.784 1.00 95.12 208 ALA A C 1
ATOM 1641 O O . ALA A 1 208 ? -9.253 -2.450 12.667 1.00 95.12 208 ALA A O 1
ATOM 1642 N N . ALA A 1 209 ? -9.186 -4.025 14.264 1.00 94.19 209 ALA A N 1
ATOM 1643 C CA . ALA A 1 209 ? -9.999 -5.005 13.546 1.00 94.19 209 ALA A CA 1
ATOM 1644 C C . ALA A 1 209 ? -11.480 -4.591 13.419 1.00 94.19 209 ALA A C 1
ATOM 1646 O O . ALA A 1 209 ? -12.147 -4.995 12.464 1.00 94.19 209 ALA A O 1
ATOM 1647 N N . GLN A 1 210 ? -11.991 -3.776 14.349 1.00 92.88 210 GLN A N 1
ATOM 1648 C CA . GLN A 1 210 ? -13.372 -3.279 14.348 1.00 92.88 210 GLN A CA 1
ATOM 1649 C C . GLN A 1 210 ? -13.579 -2.033 13.472 1.00 92.88 210 GLN A C 1
ATOM 1651 O O . GLN A 1 210 ? -14.714 -1.724 13.109 1.00 92.88 210 GLN A O 1
ATOM 1656 N N . LEU A 1 211 ? -12.513 -1.315 13.104 1.00 93.62 211 LEU A N 1
ATOM 1657 C CA . LEU A 1 211 ? -12.606 -0.096 12.296 1.00 93.62 211 LEU A CA 1
ATOM 1658 C C . LEU A 1 211 ? -12.863 -0.431 10.812 1.00 93.62 211 LEU A C 1
ATOM 1660 O O . LEU A 1 211 ? -11.967 -0.931 10.127 1.00 93.62 211 LEU A O 1
ATOM 1664 N N . PRO A 1 212 ? -14.057 -0.129 10.262 1.00 92.19 212 PRO A N 1
ATOM 1665 C CA . PRO A 1 212 ? -14.468 -0.643 8.954 1.00 92.19 212 PRO A CA 1
ATOM 1666 C C . PRO A 1 212 ? -13.757 0.025 7.771 1.00 92.19 212 PRO A C 1
ATOM 1668 O O . PRO A 1 212 ? -13.740 -0.537 6.679 1.00 92.19 212 PRO A O 1
ATOM 1671 N N . LEU A 1 213 ? -13.191 1.217 7.976 1.00 93.75 213 LEU A N 1
ATOM 1672 C CA . LEU A 1 213 ? -12.515 2.015 6.949 1.00 93.75 213 LEU A CA 1
ATOM 1673 C C . LEU A 1 213 ? -11.004 2.126 7.177 1.00 93.75 213 LEU A C 1
ATOM 1675 O O . LEU A 1 213 ? -10.360 2.955 6.535 1.00 93.75 213 LEU A O 1
ATOM 1679 N N . LEU A 1 214 ? -10.441 1.334 8.095 1.00 95.12 214 LEU A N 1
ATOM 1680 C CA . LEU A 1 214 ? -9.022 1.402 8.419 1.00 95.12 214 LEU A CA 1
ATOM 1681 C C . LEU A 1 214 ? -8.174 0.993 7.209 1.00 95.12 214 LEU A C 1
ATOM 1683 O O . LEU A 1 214 ? -8.128 -0.175 6.832 1.00 95.12 214 LEU A O 1
ATOM 1687 N N . GLU A 1 215 ? -7.454 1.957 6.645 1.00 94.69 215 GLU A N 1
ATOM 1688 C CA . GLU A 1 215 ? -6.537 1.765 5.522 1.00 94.69 215 GLU A CA 1
ATOM 1689 C C . GLU A 1 215 ? -5.094 1.620 6.011 1.00 94.69 215 GLU A C 1
ATOM 1691 O O . GLU A 1 215 ? -4.335 0.799 5.488 1.00 94.69 215 GLU A O 1
ATOM 1696 N N . ARG A 1 216 ? -4.717 2.375 7.048 1.00 97.69 216 ARG A N 1
ATOM 1697 C CA . ARG A 1 216 ? -3.349 2.442 7.559 1.00 97.69 216 ARG A CA 1
ATOM 1698 C C . ARG A 1 216 ? -3.296 2.248 9.067 1.00 97.69 216 ARG A C 1
ATOM 1700 O O . ARG A 1 216 ? -3.883 3.010 9.833 1.00 97.69 216 ARG A O 1
ATOM 1707 N N . PHE A 1 217 ? -2.500 1.278 9.496 1.00 98.31 217 PHE A N 1
ATOM 1708 C CA . PHE A 1 217 ? -2.239 0.984 10.899 1.00 98.31 217 PHE A CA 1
ATOM 1709 C C . PHE A 1 217 ? -0.761 1.192 11.234 1.00 98.31 217 PHE A C 1
ATOM 1711 O O . PHE A 1 217 ? 0.126 0.653 10.575 1.00 98.31 217 PHE A O 1
ATOM 1718 N N . VAL A 1 218 ? -0.480 1.973 12.274 1.00 98.06 218 VAL A N 1
ATOM 1719 C CA . VAL A 1 218 ? 0.874 2.249 12.758 1.00 98.06 218 VAL A CA 1
ATOM 1720 C C . VAL A 1 218 ? 0.962 1.859 14.224 1.00 98.06 218 VAL A C 1
ATOM 1722 O O . VAL A 1 218 ? 0.270 2.447 15.049 1.00 98.06 218 VAL A O 1
ATOM 1725 N N . TRP A 1 219 ? 1.857 0.938 14.576 1.00 97.06 219 TRP A N 1
ATOM 1726 C CA . TRP A 1 219 ? 2.078 0.543 15.964 1.00 97.06 219 TRP A CA 1
ATOM 1727 C C . TRP A 1 219 ? 3.546 0.660 16.357 1.00 97.06 219 TRP A C 1
ATOM 1729 O O . TRP A 1 219 ? 4.416 -0.083 15.900 1.00 97.06 219 TRP A O 1
ATOM 1739 N N . ARG A 1 220 ? 3.828 1.638 17.215 1.00 95.38 220 ARG A N 1
ATOM 1740 C CA . ARG A 1 220 ? 5.178 1.982 17.660 1.00 95.38 220 ARG A CA 1
ATOM 1741 C C . ARG A 1 220 ? 5.392 1.643 19.119 1.00 95.38 220 ARG A C 1
ATOM 1743 O O . ARG A 1 220 ? 4.462 1.644 19.921 1.00 95.38 220 ARG A O 1
ATOM 1750 N N . ALA A 1 221 ? 6.653 1.417 19.472 1.00 93.19 221 ALA A N 1
ATOM 1751 C CA . ALA A 1 221 ? 7.087 1.126 20.836 1.00 93.19 221 ALA A CA 1
ATOM 1752 C C . ALA A 1 221 ? 6.313 -0.026 21.515 1.00 93.19 221 ALA A C 1
ATOM 1754 O O . ALA A 1 221 ? 6.255 -0.082 22.745 1.00 93.19 221 ALA A O 1
ATOM 1755 N N . HIS A 1 222 ? 5.772 -0.958 20.723 1.00 93.31 222 HIS A N 1
ATOM 1756 C CA . HIS A 1 222 ? 4.995 -2.098 21.205 1.00 93.31 222 HIS A CA 1
ATOM 1757 C C . HIS A 1 222 ? 5.866 -3.065 22.018 1.00 93.31 222 HIS A C 1
ATOM 1759 O O . HIS A 1 222 ? 5.528 -3.381 23.154 1.00 93.31 222 HIS A O 1
ATOM 1765 N N . ARG A 1 223 ? 7.091 -3.345 21.540 1.00 92.38 223 ARG A N 1
ATOM 1766 C CA . ARG A 1 223 ? 8.111 -4.237 22.147 1.00 92.38 223 ARG A CA 1
ATOM 1767 C C . ARG A 1 223 ? 7.803 -5.735 22.045 1.00 92.38 223 ARG A C 1
ATOM 1769 O O . ARG A 1 223 ? 8.454 -6.533 22.726 1.00 92.38 223 ARG A O 1
ATOM 1776 N N . GLN A 1 224 ? 6.874 -6.105 21.176 1.00 95.06 224 GLN A N 1
ATOM 1777 C CA . GLN A 1 224 ? 6.495 -7.495 20.944 1.00 95.06 224 GLN A CA 1
ATOM 1778 C C . GLN A 1 224 ? 7.529 -8.124 20.013 1.00 95.06 224 GLN A C 1
ATOM 1780 O O . GLN A 1 224 ? 8.153 -7.440 19.198 1.00 95.06 224 GLN A O 1
ATOM 1785 N N . ARG A 1 225 ? 7.742 -9.428 20.173 1.00 96.19 225 ARG A N 1
ATOM 1786 C CA . ARG A 1 225 ? 8.618 -10.221 19.297 1.00 96.19 225 ARG A CA 1
ATOM 1787 C C . ARG A 1 225 ? 7.832 -11.025 18.274 1.00 96.19 225 ARG A C 1
ATOM 1789 O O . ARG A 1 225 ? 8.400 -11.416 17.264 1.00 96.19 225 ARG A O 1
ATOM 1796 N N . GLU A 1 226 ? 6.558 -11.251 18.547 1.00 97.44 226 GLU A N 1
ATOM 1797 C CA . GLU A 1 226 ? 5.618 -11.968 17.702 1.00 97.44 226 GLU A CA 1
ATOM 1798 C C . GLU A 1 226 ? 4.354 -11.119 17.649 1.00 97.44 226 GLU A C 1
ATOM 1800 O O . GLU A 1 226 ? 3.922 -10.605 18.682 1.00 97.44 226 GLU A O 1
ATOM 1805 N N . ILE A 1 227 ? 3.832 -10.889 16.449 1.00 97.31 227 ILE A N 1
ATOM 1806 C CA . ILE A 1 227 ? 2.623 -10.099 16.234 1.00 97.31 227 ILE A CA 1
ATOM 1807 C C . ILE A 1 227 ? 1.744 -10.845 15.241 1.00 97.31 227 ILE A C 1
ATOM 1809 O O . ILE A 1 227 ? 2.170 -11.116 14.117 1.00 97.31 227 ILE A O 1
ATOM 1813 N N . ASP A 1 228 ? 0.509 -11.120 15.642 1.00 97.62 228 ASP A N 1
ATOM 1814 C CA . ASP A 1 228 ? -0.522 -11.621 14.745 1.00 97.62 228 ASP A CA 1
ATOM 1815 C C . ASP A 1 228 ? -1.426 -10.464 14.306 1.00 97.62 228 ASP A C 1
ATOM 1817 O O . ASP A 1 228 ? -2.102 -9.839 15.120 1.00 97.62 228 ASP A O 1
ATOM 1821 N N . LEU A 1 229 ? -1.402 -10.150 13.012 1.00 97.44 229 LEU A N 1
ATOM 1822 C CA . LEU A 1 229 ? -2.231 -9.117 12.395 1.00 97.44 229 LEU A CA 1
ATOM 1823 C C . LEU A 1 229 ? -3.343 -9.718 11.527 1.00 97.44 229 LEU A C 1
ATOM 1825 O O . LEU A 1 229 ? -4.007 -8.975 10.808 1.00 97.44 229 LEU A O 1
ATOM 1829 N N . SER A 1 230 ? -3.556 -11.036 11.567 1.00 96.06 230 SER A N 1
ATOM 1830 C CA . SER A 1 230 ? -4.474 -11.764 10.677 1.00 96.06 230 SER A CA 1
ATOM 1831 C C . SER A 1 230 ? -5.929 -11.277 10.725 1.00 96.06 230 SER A C 1
ATOM 1833 O O . SER A 1 230 ? -6.656 -11.433 9.743 1.00 96.06 230 SER A O 1
ATOM 1835 N N . ALA A 1 231 ? -6.345 -10.648 11.828 1.00 95.25 231 ALA A N 1
ATOM 1836 C CA . ALA A 1 231 ? -7.674 -10.057 11.989 1.00 95.25 231 ALA A CA 1
ATOM 1837 C C . ALA A 1 231 ? -7.806 -8.631 11.412 1.00 95.25 231 ALA A C 1
ATOM 1839 O O . ALA A 1 231 ? -8.923 -8.125 11.281 1.00 95.25 231 ALA A O 1
ATOM 1840 N N . LEU A 1 232 ? -6.697 -7.962 11.076 1.00 95.00 232 LEU A N 1
ATOM 1841 C CA . LEU A 1 232 ? -6.735 -6.598 10.554 1.00 95.00 232 LEU A CA 1
ATOM 1842 C C . LEU A 1 232 ? -7.253 -6.553 9.114 1.00 95.00 232 LEU A C 1
ATOM 1844 O O . LEU A 1 232 ? -7.066 -7.474 8.323 1.00 95.00 232 LEU A O 1
ATOM 1848 N N . ARG A 1 233 ? -7.855 -5.414 8.761 1.00 92.50 233 ARG A N 1
ATOM 1849 C CA . ARG A 1 233 ? -8.305 -5.100 7.393 1.00 92.50 233 ARG A CA 1
ATOM 1850 C C . ARG A 1 233 ? -7.465 -4.023 6.705 1.00 92.50 233 ARG A C 1
ATOM 1852 O O . ARG A 1 233 ? -7.678 -3.746 5.526 1.00 92.50 233 ARG A O 1
ATOM 1859 N N . ALA A 1 234 ? -6.487 -3.467 7.423 1.00 95.69 234 ALA A N 1
ATOM 1860 C CA . ALA A 1 234 ? -5.593 -2.433 6.921 1.00 95.69 234 ALA A CA 1
ATOM 1861 C C . ALA A 1 234 ? -4.827 -2.892 5.672 1.00 95.69 234 ALA A C 1
ATOM 1863 O O . ALA A 1 234 ? -4.530 -4.080 5.490 1.00 95.69 234 ALA A O 1
ATOM 1864 N N . ARG A 1 235 ? -4.499 -1.925 4.814 1.00 95.12 235 ARG A N 1
ATOM 1865 C CA . ARG A 1 235 ? -3.705 -2.106 3.592 1.00 95.12 235 ARG A CA 1
ATOM 1866 C C . ARG A 1 235 ? -2.249 -1.765 3.822 1.00 95.12 235 ARG A C 1
ATOM 1868 O O . ARG A 1 235 ? -1.372 -2.442 3.287 1.00 95.12 235 ARG A O 1
ATOM 1875 N N . GLU A 1 236 ? -2.000 -0.749 4.634 1.00 97.44 236 GLU A N 1
ATOM 1876 C CA . GLU A 1 236 ? -0.666 -0.363 5.050 1.00 97.44 236 GLU A CA 1
ATOM 1877 C C . GLU A 1 236 ? -0.484 -0.618 6.543 1.00 97.44 236 GLU A C 1
ATOM 1879 O O . GLU A 1 236 ? -1.248 -0.136 7.378 1.00 97.44 236 GLU A O 1
ATOM 1884 N N . VAL A 1 237 ? 0.564 -1.359 6.880 1.00 98.31 237 VAL A N 1
ATOM 1885 C CA . VAL A 1 237 ? 0.971 -1.603 8.261 1.00 98.31 237 VAL A CA 1
ATOM 1886 C C . VAL A 1 237 ? 2.368 -1.052 8.467 1.00 98.31 237 VAL A C 1
ATOM 1888 O O . VAL A 1 237 ? 3.272 -1.305 7.673 1.00 98.31 237 VAL A O 1
ATOM 1891 N N . ILE A 1 238 ? 2.563 -0.320 9.559 1.00 97.88 238 ILE A N 1
ATOM 1892 C CA . ILE A 1 238 ? 3.865 0.185 9.979 1.00 97.88 238 ILE A CA 1
ATOM 1893 C C . ILE A 1 238 ? 4.124 -0.236 11.411 1.00 97.88 238 ILE A C 1
ATOM 1895 O O . ILE A 1 238 ? 3.397 0.159 12.319 1.00 97.88 238 ILE A O 1
ATOM 1899 N N . ILE A 1 239 ? 5.200 -0.978 11.618 1.00 96.75 239 ILE A N 1
ATOM 1900 C CA . ILE A 1 239 ? 5.549 -1.523 12.927 1.00 96.75 239 ILE A CA 1
ATOM 1901 C C . ILE A 1 239 ? 7.027 -1.324 13.219 1.00 96.75 239 ILE A C 1
ATOM 1903 O O . ILE A 1 239 ? 7.868 -1.311 12.316 1.00 96.75 239 ILE A O 1
ATOM 1907 N N . ASP A 1 240 ? 7.339 -1.155 14.496 1.00 95.31 240 ASP A N 1
ATOM 1908 C CA . ASP A 1 240 ? 8.722 -1.120 14.949 1.00 95.31 240 ASP A CA 1
ATOM 1909 C C . ASP A 1 240 ? 9.276 -2.548 15.068 1.00 95.31 240 ASP A C 1
ATOM 1911 O O . ASP A 1 240 ? 8.559 -3.491 15.373 1.00 95.31 240 ASP A O 1
ATOM 1915 N N . ALA A 1 241 ? 10.576 -2.728 14.853 1.00 94.00 241 ALA A N 1
ATOM 1916 C CA . ALA A 1 241 ? 11.246 -3.996 15.105 1.00 94.00 241 ALA A CA 1
ATOM 1917 C C . ALA A 1 241 ? 12.258 -3.857 16.243 1.00 94.00 241 ALA A C 1
ATOM 1919 O O . ALA A 1 241 ? 13.158 -3.014 16.226 1.00 94.00 241 ALA A O 1
ATOM 1920 N N . GLY A 1 242 ? 12.121 -4.738 17.238 1.00 91.38 242 GLY A N 1
ATOM 1921 C CA . GLY A 1 242 ? 13.113 -4.935 18.292 1.00 91.38 242 GLY A CA 1
ATOM 1922 C C . GLY A 1 242 ? 14.355 -5.667 17.774 1.00 91.38 242 GLY A C 1
ATOM 1923 O O . GLY A 1 242 ? 14.820 -5.438 16.663 1.00 91.38 242 GLY A O 1
ATOM 1924 N N . GLN A 1 243 ? 14.916 -6.569 18.582 1.00 93.38 243 GLN A N 1
ATOM 1925 C CA . GLN A 1 243 ? 16.049 -7.400 18.150 1.00 93.38 243 GLN A CA 1
ATOM 1926 C C . GLN A 1 243 ? 15.623 -8.484 17.149 1.00 93.38 243 GLN A C 1
ATOM 1928 O O . GLN A 1 243 ? 16.318 -8.728 16.163 1.00 93.38 243 GLN A O 1
ATOM 1933 N N . THR A 1 244 ? 14.483 -9.115 17.412 1.00 96.06 244 THR A N 1
ATOM 1934 C CA . THR A 1 244 ? 13.847 -10.116 16.557 1.00 96.06 244 THR A CA 1
ATOM 1935 C C . THR A 1 244 ? 12.361 -9.811 16.471 1.00 96.06 244 THR A C 1
ATOM 1937 O O . THR A 1 244 ? 11.778 -9.375 17.469 1.00 96.06 244 THR A O 1
ATOM 1940 N N . LEU A 1 245 ? 11.766 -10.045 15.307 1.00 97.38 245 LEU A N 1
ATOM 1941 C CA . LEU A 1 245 ? 10.339 -9.848 15.086 1.00 97.38 245 LEU A CA 1
ATOM 1942 C C . LEU A 1 245 ? 9.799 -10.893 14.103 1.00 97.38 245 LEU A C 1
ATOM 1944 O O . LEU A 1 245 ? 10.366 -11.054 13.024 1.00 97.38 245 LEU A O 1
ATOM 1948 N N . THR A 1 246 ? 8.708 -11.558 14.467 1.00 98.06 246 THR A N 1
ATOM 1949 C CA . THR A 1 246 ? 7.899 -12.418 13.596 1.00 98.06 246 THR A CA 1
ATOM 1950 C C . THR A 1 246 ? 6.518 -11.794 13.445 1.00 98.06 246 THR A C 1
ATOM 1952 O O . THR A 1 246 ? 5.922 -11.388 14.443 1.00 98.06 246 THR A O 1
ATOM 1955 N N . ILE A 1 247 ? 6.021 -11.688 12.216 1.00 97.94 247 ILE A N 1
ATOM 1956 C CA . ILE A 1 247 ? 4.728 -11.065 11.918 1.00 97.94 247 ILE A CA 1
ATOM 1957 C C . ILE A 1 247 ? 3.905 -12.001 11.045 1.00 97.94 247 ILE A C 1
ATOM 1959 O O . ILE A 1 247 ? 4.405 -12.446 10.011 1.00 97.94 247 ILE A O 1
ATOM 1963 N N . THR A 1 248 ? 2.648 -12.214 11.419 1.00 98.19 248 THR A N 1
ATOM 1964 C CA . THR A 1 248 ? 1.636 -12.849 10.567 1.00 98.19 248 THR A CA 1
ATOM 1965 C C . THR A 1 248 ? 0.740 -11.770 9.980 1.00 98.19 248 THR A C 1
ATOM 1967 O O . THR A 1 248 ? 0.125 -11.005 10.722 1.00 98.19 248 THR A O 1
ATOM 1970 N N . LEU A 1 249 ? 0.685 -11.673 8.653 1.00 97.88 249 LEU A N 1
ATOM 1971 C CA . LEU A 1 249 ? -0.115 -10.670 7.953 1.00 97.88 249 LEU A CA 1
ATOM 1972 C C . LEU A 1 249 ? -1.500 -11.203 7.561 1.00 97.88 249 LEU A C 1
ATOM 1974 O O . LEU A 1 249 ? -1.644 -12.383 7.238 1.00 97.88 249 LEU A O 1
ATOM 1978 N N . PRO A 1 250 ? -2.524 -10.336 7.515 1.00 96.00 250 PRO A N 1
ATOM 1979 C CA . PRO A 1 250 ? -3.796 -10.668 6.896 1.00 96.00 250 PRO A CA 1
ATOM 1980 C C . PRO A 1 250 ? -3.695 -10.566 5.360 1.00 96.00 250 PRO A C 1
ATOM 1982 O O . PRO A 1 250 ? -2.862 -9.818 4.838 1.00 96.00 250 PRO A O 1
ATOM 1985 N N . PRO A 1 251 ? -4.617 -11.199 4.608 1.00 93.19 251 PRO A N 1
ATOM 1986 C CA . PRO A 1 251 ? -4.708 -11.070 3.148 1.00 93.19 251 PRO A CA 1
ATOM 1987 C C . PRO A 1 251 ? -4.888 -9.632 2.640 1.00 93.19 251 PRO A C 1
ATOM 1989 O O . PRO A 1 251 ? -4.725 -9.367 1.447 1.00 93.19 251 PRO A O 1
ATOM 1992 N N . SER A 1 252 ? -5.309 -8.717 3.517 1.00 93.81 252 SER A N 1
ATOM 1993 C CA . SER A 1 252 ? -5.610 -7.337 3.161 1.00 93.81 252 SER A CA 1
ATOM 1994 C C . SER A 1 252 ? -4.371 -6.465 2.991 1.00 93.81 252 SER A C 1
ATOM 1996 O O . SER A 1 252 ? -4.455 -5.497 2.232 1.00 93.81 252 SER A O 1
ATOM 1998 N N . VAL A 1 253 ? -3.265 -6.782 3.677 1.00 96.19 253 VAL A N 1
ATOM 1999 C CA . VAL A 1 253 ? -2.063 -5.941 3.716 1.00 96.19 253 VAL A CA 1
ATOM 2000 C C . VAL A 1 253 ? -1.336 -5.998 2.377 1.00 96.19 253 VAL A C 1
ATOM 2002 O O . VAL A 1 253 ? -1.023 -7.060 1.849 1.00 96.19 253 VAL A O 1
ATOM 2005 N N . GLN A 1 254 ? -1.064 -4.818 1.830 1.00 95.00 254 GLN A N 1
ATOM 2006 C CA . GLN A 1 254 ? -0.364 -4.620 0.560 1.00 95.00 254 GLN A CA 1
ATOM 2007 C C . GLN A 1 254 ? 0.985 -3.939 0.764 1.00 95.00 254 GLN A C 1
ATOM 2009 O O . GLN A 1 254 ? 1.892 -4.142 -0.036 1.00 95.00 254 GLN A O 1
ATOM 2014 N N . THR A 1 255 ? 1.141 -3.178 1.847 1.00 96.56 255 THR A N 1
ATOM 2015 C CA . THR A 1 255 ? 2.398 -2.523 2.199 1.00 96.56 255 THR A CA 1
ATOM 2016 C C . THR A 1 255 ? 2.716 -2.785 3.664 1.00 96.56 255 THR A C 1
ATOM 2018 O O . THR A 1 255 ? 1.947 -2.420 4.553 1.00 96.56 255 THR A O 1
ATOM 2021 N N . LEU A 1 256 ? 3.879 -3.377 3.923 1.00 97.75 256 LEU A N 1
ATOM 2022 C CA . LEU A 1 256 ? 4.423 -3.530 5.269 1.00 97.75 256 LEU A CA 1
ATOM 2023 C C . LEU A 1 256 ? 5.675 -2.666 5.397 1.00 97.75 256 LEU A C 1
ATOM 2025 O O . LEU A 1 256 ? 6.683 -2.938 4.750 1.00 97.75 256 LEU A O 1
ATOM 2029 N N . SER A 1 257 ? 5.631 -1.643 6.248 1.00 96.94 257 SER A N 1
ATOM 2030 C CA . SER A 1 257 ? 6.811 -0.877 6.644 1.00 96.94 257 SER A CA 1
ATOM 2031 C C . SER A 1 257 ? 7.361 -1.365 7.980 1.00 96.94 257 SER A C 1
ATOM 2033 O O . SER A 1 257 ? 6.655 -1.358 8.988 1.00 96.94 257 SER A O 1
ATOM 2035 N N . ILE A 1 258 ? 8.651 -1.689 8.017 1.00 95.69 258 ILE A N 1
ATOM 2036 C CA . ILE A 1 258 ? 9.360 -2.036 9.249 1.00 95.69 258 ILE A 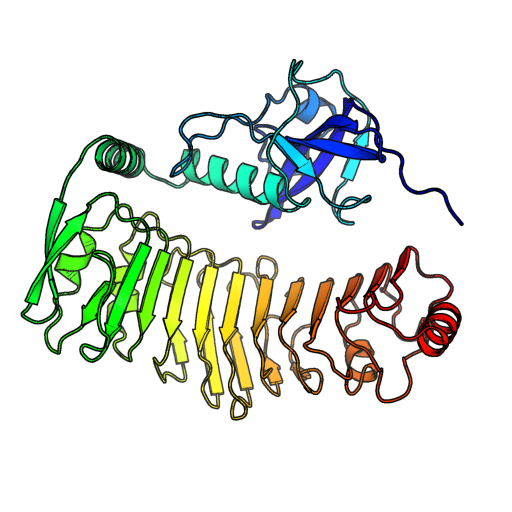CA 1
ATOM 2037 C C . ILE A 1 258 ? 10.303 -0.898 9.639 1.00 95.69 258 ILE A C 1
ATOM 2039 O O . ILE A 1 258 ? 11.266 -0.606 8.923 1.00 95.69 258 ILE A O 1
ATOM 2043 N N . ASN A 1 259 ? 10.062 -0.294 10.804 1.00 93.19 259 ASN A N 1
ATOM 2044 C CA . ASN A 1 259 ? 10.999 0.634 11.434 1.00 93.19 259 ASN A CA 1
ATOM 2045 C C . ASN A 1 259 ? 11.966 -0.170 12.298 1.00 93.19 259 ASN A C 1
ATOM 2047 O O . ASN A 1 259 ? 11.656 -0.564 13.422 1.00 93.19 259 ASN A O 1
ATOM 2051 N N . SER A 1 260 ? 13.138 -0.455 11.756 1.00 90.19 260 SER A N 1
ATOM 2052 C CA . SER A 1 260 ? 14.143 -1.238 12.463 1.00 90.19 260 SER A CA 1
ATOM 2053 C C . SER A 1 260 ? 15.030 -0.357 13.346 1.00 90.19 260 SER A C 1
ATOM 2055 O O . SER A 1 260 ? 14.984 0.871 13.322 1.00 90.19 260 SER A O 1
ATOM 2057 N N . SER A 1 261 ? 15.832 -1.001 14.188 1.00 88.25 261 SER A N 1
ATOM 2058 C CA . SER A 1 261 ? 16.854 -0.362 15.014 1.00 88.25 261 SER A CA 1
ATOM 2059 C C . SER A 1 261 ? 18.206 -1.025 14.760 1.00 88.25 261 SER A C 1
ATOM 2061 O O . SER A 1 261 ? 18.281 -2.121 14.213 1.00 88.25 261 SER A O 1
ATOM 2063 N N . ARG A 1 262 ? 19.309 -0.419 15.219 1.00 86.06 262 ARG A N 1
ATOM 2064 C CA . ARG A 1 262 ? 20.654 -1.015 15.056 1.00 86.06 262 ARG A CA 1
ATOM 2065 C C . ARG A 1 262 ? 20.802 -2.376 15.746 1.00 86.06 262 ARG A C 1
ATOM 2067 O O . ARG A 1 262 ? 21.795 -3.065 15.553 1.00 86.06 262 ARG A O 1
ATOM 2074 N N . ARG A 1 263 ? 19.849 -2.734 16.610 1.00 88.81 263 ARG A N 1
ATOM 2075 C CA . ARG A 1 263 ? 19.803 -4.024 17.301 1.00 88.81 263 ARG A CA 1
ATOM 2076 C C . ARG A 1 263 ? 19.019 -5.072 16.517 1.00 88.81 263 ARG A C 1
ATOM 2078 O O . ARG A 1 263 ? 19.099 -6.239 16.884 1.00 88.81 263 ARG A O 1
ATOM 2085 N N . THR A 1 264 ? 18.279 -4.689 15.479 1.00 91.75 264 THR A N 1
ATOM 2086 C CA . THR A 1 264 ? 17.413 -5.589 14.720 1.00 91.75 264 THR A CA 1
ATOM 2087 C C . THR A 1 264 ? 18.248 -6.561 13.895 1.00 91.75 264 THR A C 1
ATOM 2089 O O . THR A 1 264 ? 18.859 -6.210 12.889 1.00 91.75 264 THR A O 1
ATOM 2092 N N . GLN A 1 265 ? 18.285 -7.810 14.350 1.00 91.69 265 GLN A N 1
ATOM 2093 C CA . GLN A 1 265 ? 19.029 -8.887 13.707 1.00 91.69 265 GLN A CA 1
ATOM 2094 C C . GLN A 1 265 ? 18.165 -9.623 12.687 1.00 91.69 265 GLN A C 1
ATOM 2096 O O . GLN A 1 265 ? 18.635 -9.947 11.601 1.00 91.69 265 GLN A O 1
ATOM 2101 N N . TRP A 1 266 ? 16.909 -9.896 13.036 1.00 94.31 266 TRP A N 1
ATOM 2102 C CA . TRP A 1 266 ? 16.074 -10.813 12.272 1.00 94.31 266 TRP A CA 1
ATOM 2103 C C . TRP A 1 266 ? 14.624 -10.349 12.216 1.00 94.31 266 TRP A C 1
ATOM 2105 O O . TRP A 1 266 ? 14.016 -10.086 13.254 1.00 94.31 266 TRP A O 1
ATOM 2115 N N . VAL A 1 267 ? 14.066 -10.307 11.009 1.00 96.50 267 VAL A N 1
ATOM 2116 C CA . VAL A 1 267 ? 12.636 -10.087 10.771 1.00 96.50 267 VAL A CA 1
ATOM 2117 C C . VAL A 1 267 ? 12.095 -11.254 9.950 1.00 96.50 267 VAL A C 1
ATOM 2119 O O . VAL A 1 267 ? 12.611 -11.525 8.866 1.00 96.50 267 VAL A O 1
ATOM 2122 N N . ALA A 1 268 ? 11.081 -11.944 10.464 1.00 97.38 268 ALA A N 1
ATOM 2123 C CA . ALA A 1 268 ? 10.340 -12.994 9.775 1.00 97.38 268 ALA A CA 1
ATOM 2124 C C . ALA A 1 268 ? 8.931 -12.502 9.441 1.00 97.38 268 ALA A C 1
ATOM 2126 O O . ALA A 1 268 ? 8.250 -11.937 10.296 1.00 97.38 268 ALA A O 1
ATOM 2127 N N . ILE A 1 269 ? 8.508 -12.711 8.198 1.00 97.94 269 ILE A N 1
ATOM 2128 C CA . ILE A 1 269 ? 7.201 -12.270 7.707 1.00 97.94 269 ILE A CA 1
ATOM 2129 C C . ILE A 1 269 ? 6.490 -13.486 7.128 1.00 97.94 269 ILE A C 1
ATOM 2131 O O . ILE A 1 269 ? 7.010 -14.117 6.204 1.00 97.94 269 ILE A O 1
ATOM 2135 N N . ASP A 1 270 ? 5.318 -13.787 7.673 1.00 97.12 270 ASP A N 1
ATOM 2136 C CA . ASP A 1 270 ? 4.368 -14.743 7.123 1.00 97.12 270 ASP A CA 1
ATOM 2137 C C . ASP A 1 270 ? 3.236 -13.981 6.427 1.00 97.12 270 ASP A C 1
ATOM 2139 O O . ASP A 1 270 ? 2.599 -13.105 7.017 1.00 97.12 270 ASP A O 1
ATOM 2143 N N . ASP A 1 271 ? 3.037 -14.275 5.146 1.00 96.69 271 ASP A N 1
ATOM 2144 C CA . ASP A 1 271 ? 2.043 -13.629 4.294 1.00 96.69 271 ASP A CA 1
ATOM 2145 C C . ASP A 1 271 ? 1.221 -14.709 3.579 1.00 96.69 271 ASP A C 1
ATOM 2147 O O . ASP A 1 271 ? 1.806 -15.573 2.916 1.00 96.69 271 ASP A O 1
ATOM 2151 N N . PRO A 1 272 ? -0.122 -14.651 3.628 1.00 95.00 272 PRO A N 1
ATOM 2152 C CA . PRO A 1 272 ? -0.988 -15.695 3.076 1.00 95.00 272 PRO A CA 1
ATOM 2153 C C . PRO A 1 272 ? -0.880 -15.849 1.551 1.00 95.00 272 PRO A C 1
ATOM 2155 O O . PRO A 1 272 ? -1.319 -16.857 0.996 1.00 95.00 272 PRO A O 1
ATOM 2158 N N . PHE A 1 273 ? -0.297 -14.873 0.850 1.00 94.38 273 PHE A N 1
ATOM 2159 C CA . PHE A 1 273 ? -0.045 -14.929 -0.587 1.00 94.38 273 PHE A CA 1
ATOM 2160 C C . PHE A 1 273 ? 1.437 -15.076 -0.928 1.00 94.38 273 PHE A C 1
ATOM 2162 O O . PHE A 1 273 ? 1.819 -14.837 -2.080 1.00 94.38 273 PHE A O 1
ATOM 2169 N N . GLU A 1 274 ? 2.273 -15.484 0.031 1.00 95.31 274 GLU A N 1
ATOM 2170 C CA . GLU A 1 274 ? 3.721 -15.612 -0.139 1.00 95.31 274 GLU A CA 1
ATOM 2171 C C . GLU A 1 274 ? 4.341 -14.326 -0.714 1.00 95.31 274 GLU A C 1
ATOM 2173 O O . GLU A 1 274 ? 5.305 -14.362 -1.477 1.00 95.31 274 GLU A O 1
ATOM 2178 N N . GLY A 1 275 ? 3.825 -13.158 -0.333 1.00 94.69 275 GLY A N 1
ATOM 2179 C CA . GLY A 1 275 ? 4.370 -11.850 -0.681 1.00 94.69 275 GLY A CA 1
ATOM 2180 C C . GLY A 1 275 ? 4.042 -11.377 -2.097 1.00 94.69 275 GLY A C 1
ATOM 2181 O O . GLY A 1 275 ? 4.489 -10.300 -2.489 1.00 94.69 275 GLY A O 1
ATOM 2182 N N . ARG A 1 276 ? 3.246 -12.122 -2.881 1.00 92.19 276 ARG A N 1
ATOM 2183 C CA . ARG A 1 276 ? 2.925 -11.751 -4.279 1.00 92.19 276 ARG A CA 1
ATOM 2184 C C . ARG A 1 276 ? 2.255 -10.383 -4.415 1.00 92.19 276 ARG A C 1
ATOM 2186 O O . ARG A 1 276 ? 2.417 -9.726 -5.446 1.00 92.19 276 ARG A O 1
ATOM 2193 N N . ARG A 1 277 ? 1.500 -9.987 -3.388 1.00 91.81 277 ARG A N 1
ATOM 2194 C CA . ARG A 1 277 ? 0.734 -8.731 -3.299 1.00 91.81 277 ARG A CA 1
ATOM 2195 C C . ARG A 1 277 ? 1.371 -7.711 -2.356 1.00 91.81 277 ARG A C 1
ATOM 2197 O O . ARG A 1 277 ? 0.854 -6.607 -2.225 1.00 91.81 277 ARG A O 1
ATOM 2204 N N . LEU A 1 278 ? 2.484 -8.084 -1.729 1.00 95.38 278 LEU A N 1
ATOM 2205 C CA . LEU A 1 278 ? 3.141 -7.305 -0.696 1.00 95.38 278 LEU A CA 1
ATOM 2206 C C . LEU A 1 278 ? 4.271 -6.464 -1.294 1.00 95.38 278 LEU A C 1
ATOM 2208 O O . LEU A 1 278 ? 5.121 -6.953 -2.040 1.00 95.38 278 LEU A O 1
ATOM 2212 N N . GLU A 1 279 ? 4.300 -5.198 -0.914 1.00 95.19 279 GLU A N 1
ATOM 2213 C CA . GLU A 1 279 ? 5.484 -4.359 -0.944 1.00 95.19 279 GLU A CA 1
ATOM 2214 C C . GLU A 1 279 ? 6.076 -4.289 0.464 1.00 95.19 279 GLU A C 1
ATOM 2216 O O . GLU A 1 279 ? 5.406 -3.896 1.424 1.00 95.19 279 GLU A O 1
ATOM 2221 N N . LEU A 1 280 ? 7.346 -4.674 0.588 1.00 96.44 280 LEU A N 1
ATOM 2222 C CA . LEU A 1 280 ? 8.080 -4.560 1.842 1.00 96.44 280 LEU A CA 1
ATOM 2223 C C . LEU A 1 280 ? 8.903 -3.272 1.846 1.00 96.44 280 LEU A C 1
ATOM 2225 O O . LEU A 1 280 ? 9.771 -3.085 0.995 1.00 96.44 280 LEU A O 1
ATOM 2229 N N . VAL A 1 281 ? 8.672 -2.418 2.839 1.00 94.75 281 VAL A N 1
ATOM 2230 C CA . VAL A 1 281 ? 9.416 -1.175 3.045 1.00 94.75 281 VAL A CA 1
ATOM 2231 C C . VAL A 1 281 ? 10.278 -1.296 4.299 1.00 94.75 281 VAL A C 1
ATOM 2233 O O . VAL A 1 281 ? 9.778 -1.429 5.414 1.00 94.75 281 VAL A O 1
ATOM 2236 N N . LEU A 1 282 ? 11.594 -1.229 4.143 1.00 92.06 282 LEU A N 1
ATOM 2237 C CA . LEU A 1 282 ? 12.552 -1.271 5.246 1.00 92.06 282 LEU A CA 1
ATOM 2238 C C . LEU A 1 282 ? 13.083 0.138 5.512 1.00 92.06 282 LEU A C 1
ATOM 2240 O O . LEU A 1 282 ? 13.658 0.772 4.629 1.00 92.06 282 LEU A O 1
ATOM 2244 N N . ARG A 1 283 ? 12.898 0.651 6.729 1.00 87.75 283 ARG A N 1
ATOM 2245 C CA . ARG A 1 283 ? 13.403 1.980 7.105 1.00 87.75 283 ARG A CA 1
ATOM 2246 C C . ARG A 1 283 ? 14.690 1.865 7.909 1.00 87.75 283 ARG A C 1
ATOM 2248 O O . ARG A 1 283 ? 14.844 0.930 8.693 1.00 87.75 283 ARG A O 1
ATOM 2255 N N . ASP A 1 284 ? 15.603 2.810 7.686 1.00 76.06 284 ASP A N 1
ATOM 2256 C CA . ASP A 1 284 ? 16.916 2.841 8.335 1.00 76.06 284 ASP A CA 1
ATOM 2257 C C . ASP A 1 284 ? 16.817 2.884 9.870 1.00 76.06 284 ASP A C 1
ATOM 2259 O O . ASP A 1 284 ? 15.991 3.627 10.414 1.00 76.06 284 ASP A O 1
ATOM 2263 N N . PRO A 1 285 ? 17.693 2.144 10.573 1.00 81.94 285 PRO A N 1
ATOM 2264 C CA . PRO A 1 285 ? 18.663 1.163 10.056 1.00 81.94 285 PRO A CA 1
ATOM 2265 C C . PRO A 1 285 ? 18.015 -0.147 9.599 1.00 81.94 285 PRO A C 1
ATOM 2267 O O . PRO A 1 285 ? 17.126 -0.647 10.271 1.00 81.94 285 PRO A O 1
ATOM 2270 N N . MET A 1 286 ? 18.496 -0.747 8.504 1.00 82.38 286 MET A N 1
ATOM 2271 C CA . MET A 1 286 ? 17.965 -2.026 8.004 1.00 82.38 286 MET A CA 1
ATOM 2272 C C . MET A 1 286 ? 18.231 -3.200 8.965 1.00 82.38 286 MET A C 1
ATOM 2274 O O . MET A 1 286 ? 19.281 -3.236 9.615 1.00 82.38 286 MET A O 1
ATOM 2278 N N . PRO A 1 287 ? 17.331 -4.201 9.020 1.00 87.56 287 PRO A N 1
ATOM 2279 C CA . PRO A 1 287 ? 17.590 -5.444 9.741 1.00 87.56 287 PRO A CA 1
ATOM 2280 C C . PRO A 1 287 ? 18.747 -6.219 9.095 1.00 87.56 287 PRO A C 1
ATOM 2282 O O . PRO A 1 287 ? 18.922 -6.177 7.880 1.00 87.56 287 PRO A O 1
ATOM 2285 N N . HIS A 1 288 ? 19.514 -6.982 9.879 1.00 86.69 288 HIS A N 1
ATOM 2286 C CA . HIS A 1 288 ? 20.618 -7.777 9.316 1.00 86.69 288 HIS A CA 1
ATOM 2287 C C . HIS A 1 288 ? 20.120 -8.889 8.381 1.00 86.69 288 HIS A C 1
ATOM 2289 O O . HIS A 1 288 ? 20.727 -9.160 7.345 1.00 86.69 288 HIS A O 1
ATOM 2295 N N . THR A 1 289 ? 19.034 -9.566 8.754 1.00 90.25 289 THR A N 1
ATOM 2296 C CA . THR A 1 289 ? 18.400 -10.604 7.939 1.00 90.25 289 THR A CA 1
ATOM 2297 C C . THR A 1 289 ? 16.894 -10.407 7.887 1.00 90.25 289 THR A C 1
ATOM 2299 O O . THR A 1 289 ? 16.244 -10.174 8.908 1.00 90.25 289 THR A O 1
ATOM 2302 N N . VAL A 1 290 ? 16.344 -10.558 6.686 1.00 92.81 290 VAL A N 1
ATOM 2303 C CA . VAL A 1 290 ? 14.905 -10.615 6.437 1.00 92.81 290 VAL A CA 1
ATOM 2304 C C . VAL A 1 290 ? 14.578 -12.004 5.909 1.00 92.81 290 VAL A C 1
ATOM 2306 O O . VAL A 1 290 ? 14.968 -12.357 4.797 1.00 92.81 290 VAL A O 1
ATOM 2309 N N . ALA A 1 291 ? 13.875 -12.796 6.714 1.00 93.62 291 ALA A N 1
ATOM 2310 C CA . ALA A 1 291 ? 13.230 -14.029 6.287 1.00 93.62 291 ALA A CA 1
ATOM 2311 C C . ALA A 1 291 ? 11.832 -13.694 5.774 1.00 93.62 291 ALA A C 1
ATOM 2313 O O . ALA A 1 291 ? 10.835 -13.830 6.483 1.00 93.62 291 ALA A O 1
ATOM 2314 N N . GLY A 1 292 ? 11.804 -13.175 4.551 1.00 87.94 292 GLY A N 1
ATOM 2315 C CA . GLY A 1 292 ? 10.578 -12.743 3.902 1.00 87.94 292 GLY A CA 1
ATOM 2316 C C . GLY A 1 292 ? 9.907 -13.857 3.099 1.00 87.94 292 GLY A C 1
ATOM 2317 O O . GLY A 1 292 ? 10.507 -14.911 2.855 1.00 87.94 292 GLY A O 1
ATOM 2318 N N . PRO A 1 293 ? 8.670 -13.610 2.659 1.00 94.38 293 PRO A N 1
ATOM 2319 C CA . PRO A 1 293 ? 7.916 -14.554 1.855 1.00 94.38 293 PRO A CA 1
ATOM 2320 C C . PRO A 1 293 ? 8.575 -14.820 0.489 1.00 94.38 293 PRO A C 1
ATOM 2322 O O . PRO A 1 293 ? 9.226 -13.946 -0.095 1.00 94.38 293 PRO A O 1
ATOM 2325 N N . ALA A 1 294 ? 8.423 -16.041 -0.036 1.00 93.94 294 ALA A N 1
ATOM 2326 C CA . ALA A 1 294 ? 9.249 -16.509 -1.154 1.00 93.94 294 ALA A CA 1
ATOM 2327 C C . ALA A 1 294 ? 8.951 -15.802 -2.486 1.00 93.94 294 ALA A C 1
ATOM 2329 O O . ALA A 1 294 ? 9.860 -15.598 -3.302 1.00 93.94 294 ALA A O 1
ATOM 2330 N N . ALA A 1 295 ? 7.692 -15.405 -2.688 1.00 95.50 295 ALA A N 1
ATOM 2331 C CA . ALA A 1 295 ? 7.201 -14.764 -3.899 1.00 95.50 295 ALA A CA 1
ATOM 2332 C C . ALA A 1 295 ? 7.064 -13.230 -3.775 1.00 95.50 295 ALA A C 1
ATOM 2334 O O . ALA A 1 295 ? 6.374 -12.618 -4.595 1.00 95.50 295 ALA A O 1
ATOM 2335 N N . LEU A 1 296 ? 7.739 -12.606 -2.794 1.00 95.75 296 LEU A N 1
ATOM 2336 C CA . LEU A 1 296 ? 7.848 -11.148 -2.675 1.00 95.75 296 LEU A CA 1
ATOM 2337 C C . LEU A 1 296 ? 8.444 -10.548 -3.953 1.00 95.75 296 LEU A C 1
ATOM 2339 O O . LEU A 1 296 ? 9.542 -10.930 -4.352 1.00 95.75 296 LEU A O 1
ATOM 2343 N N . ARG A 1 297 ? 7.741 -9.590 -4.572 1.00 93.38 297 ARG A N 1
ATOM 2344 C CA . ARG A 1 297 ? 8.148 -8.990 -5.859 1.00 93.38 297 ARG A CA 1
ATOM 2345 C C . ARG A 1 297 ? 8.794 -7.616 -5.736 1.00 93.38 297 ARG A C 1
ATOM 2347 O O . ARG A 1 297 ? 9.631 -7.295 -6.579 1.00 93.38 297 ARG A O 1
ATOM 2354 N N . ARG A 1 298 ? 8.410 -6.827 -4.729 1.00 93.81 298 ARG A N 1
ATOM 2355 C CA . ARG A 1 298 ? 8.854 -5.439 -4.550 1.00 93.81 298 ARG A CA 1
ATOM 2356 C C . ARG A 1 298 ? 9.397 -5.209 -3.148 1.00 93.81 298 ARG A C 1
ATOM 2358 O O . ARG A 1 298 ? 8.753 -5.570 -2.161 1.00 93.81 298 ARG A O 1
ATOM 2365 N N . LEU A 1 299 ? 10.567 -4.584 -3.081 1.00 94.06 299 LEU A N 1
ATOM 2366 C CA . LEU A 1 299 ? 11.183 -4.154 -1.836 1.00 94.06 299 LEU A CA 1
ATOM 2367 C C . LEU A 1 299 ? 11.744 -2.746 -1.992 1.00 94.06 299 LEU A C 1
ATOM 2369 O O . LEU A 1 299 ? 12.503 -2.469 -2.920 1.00 94.06 299 LEU A O 1
ATOM 2373 N N . ARG A 1 300 ? 11.413 -1.885 -1.034 1.00 91.69 300 ARG A N 1
ATOM 2374 C CA . ARG A 1 300 ? 11.973 -0.544 -0.913 1.00 91.69 300 ARG A CA 1
ATOM 2375 C C . ARG A 1 300 ? 12.730 -0.425 0.396 1.00 91.69 300 ARG A C 1
ATOM 2377 O O . ARG A 1 300 ? 12.237 -0.836 1.442 1.00 91.69 300 ARG A O 1
ATOM 2384 N N . ALA A 1 301 ? 13.911 0.164 0.364 1.00 88.62 301 ALA A N 1
ATOM 2385 C CA . ALA A 1 301 ? 14.630 0.548 1.564 1.00 88.62 301 ALA A CA 1
ATOM 2386 C C . ALA A 1 301 ? 15.017 2.018 1.481 1.00 88.62 301 ALA A C 1
ATOM 2388 O O . ALA A 1 301 ? 15.550 2.455 0.466 1.00 88.62 301 ALA A O 1
ATOM 2389 N N . SER A 1 302 ? 14.734 2.781 2.533 1.00 83.19 302 SER A N 1
ATOM 2390 C CA . SER A 1 302 ? 14.910 4.236 2.518 1.00 83.19 302 SER A CA 1
ATOM 2391 C C . SER A 1 302 ? 15.654 4.762 3.737 1.00 83.19 302 SER A C 1
ATOM 2393 O O . SER A 1 302 ? 15.591 4.166 4.816 1.00 83.19 302 SER A O 1
ATOM 2395 N N . SER A 1 303 ? 16.258 5.942 3.566 1.00 71.56 303 SER A N 1
ATOM 2396 C CA . SER A 1 303 ? 17.026 6.679 4.583 1.00 71.56 303 SER A CA 1
ATOM 2397 C C . SER A 1 303 ? 18.348 6.012 4.974 1.00 71.56 303 SER A C 1
ATOM 2399 O O . SER A 1 303 ? 18.845 6.217 6.078 1.00 71.56 303 SER A O 1
ATOM 2401 N N . LEU A 1 304 ? 18.940 5.232 4.069 1.00 71.38 304 LEU A N 1
ATOM 2402 C CA . LEU A 1 304 ? 20.157 4.463 4.329 1.00 71.38 304 LEU A CA 1
ATOM 2403 C C . LEU A 1 304 ? 21.375 5.388 4.463 1.00 71.38 304 LEU A C 1
ATOM 2405 O O . LEU A 1 304 ? 21.891 5.900 3.477 1.00 71.38 304 LEU A O 1
ATOM 2409 N N . SER A 1 305 ? 21.851 5.621 5.686 1.00 63.44 305 SER A N 1
ATOM 2410 C CA . SER A 1 305 ? 23.021 6.486 5.924 1.00 63.44 305 SER A CA 1
ATOM 2411 C C . SER A 1 305 ? 24.346 5.744 5.704 1.00 63.44 305 SER A C 1
ATOM 2413 O O . SER A 1 305 ? 25.252 6.238 5.032 1.00 63.44 305 SER A O 1
ATOM 2415 N N . ARG A 1 306 ? 24.443 4.527 6.252 1.00 62.09 306 ARG A N 1
ATOM 2416 C CA . ARG A 1 306 ? 25.501 3.524 6.050 1.00 62.09 306 ARG A CA 1
ATOM 2417 C C . ARG A 1 306 ? 24.931 2.166 6.448 1.00 62.09 306 ARG A C 1
ATOM 2419 O O . ARG A 1 306 ? 24.886 1.856 7.636 1.00 62.09 306 ARG A O 1
ATOM 2426 N N . ALA A 1 307 ? 24.511 1.357 5.484 1.00 56.78 307 ALA A N 1
ATOM 2427 C CA . ALA A 1 307 ? 23.963 0.037 5.773 1.00 56.78 307 ALA A CA 1
ATOM 2428 C C . ALA A 1 307 ? 24.558 -1.014 4.825 1.00 56.78 307 ALA A C 1
ATOM 2430 O O . ALA A 1 307 ? 24.589 -0.780 3.614 1.00 56.78 307 ALA A O 1
ATOM 2431 N N . PRO A 1 308 ? 25.048 -2.161 5.341 1.00 64.56 308 PRO A N 1
ATOM 2432 C CA . PRO A 1 308 ? 25.185 -3.341 4.501 1.00 64.56 308 PRO A CA 1
ATOM 2433 C C . PRO A 1 308 ? 23.805 -3.697 3.946 1.00 64.56 308 PRO A C 1
ATOM 2435 O O . PRO A 1 308 ? 22.798 -3.552 4.643 1.00 64.56 308 PRO A O 1
ATOM 2438 N N . CYS A 1 309 ? 23.758 -4.157 2.698 1.00 69.25 309 CYS A N 1
ATOM 2439 C CA . CYS A 1 309 ? 22.537 -4.753 2.172 1.00 69.25 309 CYS A CA 1
ATOM 2440 C C . CYS A 1 309 ? 22.108 -5.906 3.106 1.00 69.25 309 CYS A C 1
ATOM 2442 O O . CYS A 1 309 ? 22.969 -6.695 3.518 1.00 69.25 309 CYS A O 1
ATOM 2444 N N . PRO A 1 310 ? 20.827 -5.998 3.505 1.00 76.06 310 PRO A N 1
ATOM 2445 C CA . PRO A 1 310 ? 20.360 -7.087 4.350 1.00 76.06 310 PRO A CA 1
ATOM 2446 C C . PRO A 1 310 ? 20.530 -8.421 3.629 1.00 76.06 310 PRO A C 1
ATOM 2448 O O . PRO A 1 310 ? 20.427 -8.520 2.405 1.00 76.06 310 PRO A O 1
ATOM 2451 N N . ARG A 1 311 ? 20.691 -9.490 4.405 1.00 84.19 311 ARG A N 1
ATOM 2452 C CA . ARG A 1 311 ? 20.569 -10.834 3.852 1.00 84.19 311 ARG A CA 1
ATOM 2453 C C . ARG A 1 311 ? 19.094 -11.157 3.624 1.00 84.19 311 ARG A C 1
ATOM 2455 O O . ARG A 1 311 ? 18.311 -11.199 4.574 1.00 84.19 311 ARG A O 1
ATOM 2462 N N . PHE A 1 312 ? 18.729 -11.444 2.380 1.00 87.81 312 PHE A N 1
ATOM 2463 C CA . PHE A 1 312 ? 17.378 -11.865 2.014 1.00 87.81 312 PHE A CA 1
ATOM 2464 C C . PHE A 1 312 ? 17.255 -13.394 2.066 1.00 87.81 312 PHE A C 1
ATOM 2466 O O . PHE A 1 312 ? 17.545 -14.123 1.113 1.00 87.81 312 PHE A O 1
ATOM 2473 N N . ALA A 1 313 ? 16.835 -13.911 3.219 1.00 87.56 313 ALA A N 1
ATOM 2474 C CA . ALA A 1 313 ? 16.538 -15.327 3.379 1.00 87.56 313 ALA A CA 1
ATOM 2475 C C . ALA A 1 313 ? 15.147 -15.636 2.799 1.00 87.56 313 ALA A C 1
ATOM 2477 O O . ALA A 1 313 ? 14.207 -14.873 2.996 1.00 87.56 313 ALA A O 1
ATOM 2478 N N . ARG A 1 314 ? 15.015 -16.773 2.101 1.00 88.75 314 ARG A N 1
ATOM 2479 C CA . ARG A 1 314 ? 13.778 -17.290 1.468 1.00 88.75 314 ARG A CA 1
ATOM 2480 C C . ARG A 1 314 ? 13.163 -16.454 0.340 1.00 88.75 314 ARG A C 1
ATOM 2482 O O . ARG A 1 314 ? 12.492 -17.048 -0.493 1.00 88.75 314 ARG A O 1
ATOM 2489 N N . ILE A 1 315 ? 13.428 -15.154 0.244 1.00 92.19 315 ILE A N 1
ATOM 2490 C CA . ILE A 1 315 ? 12.974 -14.314 -0.874 1.00 92.19 315 ILE A CA 1
ATOM 2491 C C . ILE A 1 315 ? 13.687 -14.769 -2.157 1.00 92.19 315 ILE A C 1
ATOM 2493 O O . ILE A 1 315 ? 14.920 -14.811 -2.199 1.00 92.19 315 ILE A O 1
ATOM 2497 N N . ARG A 1 316 ? 12.929 -15.167 -3.187 1.00 90.19 316 ARG A N 1
ATOM 2498 C CA . ARG A 1 316 ? 13.480 -15.674 -4.463 1.00 90.19 316 ARG A CA 1
ATOM 2499 C C . ARG A 1 316 ? 12.936 -14.959 -5.695 1.00 90.19 316 ARG A C 1
ATOM 2501 O O . ARG A 1 316 ? 13.672 -14.822 -6.664 1.00 90.19 316 ARG A O 1
ATOM 2508 N N . ALA A 1 317 ? 11.697 -14.473 -5.642 1.00 94.12 317 ALA A N 1
ATOM 2509 C CA . ALA A 1 317 ? 11.023 -13.855 -6.786 1.00 94.12 317 ALA A CA 1
ATOM 2510 C C . ALA A 1 317 ? 11.073 -12.314 -6.789 1.00 94.12 317 ALA A C 1
ATOM 2512 O O . ALA A 1 317 ? 10.197 -11.674 -7.378 1.00 94.12 317 ALA A O 1
ATOM 2513 N N . LEU A 1 318 ? 12.057 -11.707 -6.112 1.00 94.06 318 LEU A N 1
ATOM 2514 C CA . LEU A 1 318 ? 12.172 -10.249 -6.051 1.00 94.06 318 LEU A CA 1
ATOM 2515 C C . LEU A 1 318 ? 12.509 -9.700 -7.439 1.00 94.06 318 LEU A C 1
ATOM 2517 O O . LEU A 1 318 ? 13.521 -10.079 -8.021 1.00 94.06 318 LEU A O 1
ATOM 2521 N N . ARG A 1 319 ? 11.658 -8.809 -7.959 1.00 93.19 319 ARG A N 1
ATOM 2522 C CA . ARG A 1 319 ? 11.776 -8.224 -9.306 1.00 93.19 319 ARG A CA 1
ATOM 2523 C C . ARG A 1 319 ? 12.152 -6.756 -9.281 1.00 93.19 319 ARG A C 1
ATOM 2525 O O . ARG A 1 319 ? 12.804 -6.297 -10.217 1.00 93.19 319 ARG A O 1
ATOM 2532 N N . GLU A 1 320 ? 11.764 -6.046 -8.231 1.00 92.94 320 GLU A N 1
ATOM 2533 C CA . GLU A 1 320 ? 12.031 -4.623 -8.061 1.00 92.94 320 GLU A CA 1
ATOM 2534 C C . GLU A 1 320 ? 12.664 -4.379 -6.698 1.00 92.94 320 GLU A C 1
ATOM 2536 O O . GLU A 1 320 ? 12.113 -4.760 -5.659 1.00 92.94 320 GLU A O 1
ATOM 2541 N N . LEU A 1 321 ? 13.824 -3.731 -6.727 1.00 91.62 321 LEU A N 1
ATOM 2542 C CA . LEU A 1 321 ? 14.528 -3.275 -5.544 1.00 91.62 321 LEU A CA 1
ATOM 2543 C C . LEU A 1 321 ? 14.824 -1.787 -5.686 1.00 91.62 321 LEU A C 1
ATOM 2545 O O . LEU A 1 321 ? 15.525 -1.371 -6.608 1.00 91.62 321 LEU A O 1
ATOM 2549 N N . GLU A 1 322 ? 14.321 -0.999 -4.748 1.00 90.19 322 GLU A N 1
ATOM 2550 C CA . GLU A 1 322 ? 14.679 0.406 -4.620 1.00 90.19 322 GLU A CA 1
ATOM 2551 C C . GLU A 1 322 ? 15.421 0.631 -3.308 1.00 90.19 322 GLU A C 1
ATOM 2553 O O . GLU A 1 322 ? 14.928 0.295 -2.232 1.00 90.19 322 GLU A O 1
ATOM 2558 N N . LEU A 1 323 ? 16.606 1.223 -3.402 1.00 86.81 323 LEU A N 1
ATOM 2559 C CA . LEU A 1 323 ? 17.404 1.640 -2.261 1.00 86.81 323 LEU A CA 1
ATOM 2560 C C . LEU A 1 323 ? 17.605 3.155 -2.356 1.00 86.81 323 LEU A C 1
ATOM 2562 O O . LEU A 1 323 ? 18.147 3.646 -3.347 1.00 86.81 323 LEU A O 1
ATOM 2566 N N . SER A 1 324 ? 17.202 3.889 -1.322 1.00 82.81 324 SER A N 1
ATOM 2567 C CA . SER A 1 324 ? 17.458 5.324 -1.193 1.00 82.81 324 SER A CA 1
ATOM 2568 C C . SER A 1 324 ? 18.229 5.641 0.086 1.00 82.81 324 SER A C 1
ATOM 2570 O O . SER A 1 324 ? 17.888 5.198 1.190 1.00 82.81 324 SER A O 1
ATOM 2572 N N . GLY A 1 325 ? 19.317 6.388 -0.076 1.00 69.81 325 GLY A N 1
ATOM 2573 C CA . GLY A 1 325 ? 20.222 6.771 0.998 1.00 69.81 325 GLY A CA 1
ATOM 2574 C C . GLY A 1 325 ? 19.970 8.164 1.572 1.00 69.81 325 GLY A C 1
ATOM 2575 O O . GLY A 1 325 ? 19.263 8.984 1.002 1.00 69.81 325 GLY A O 1
ATOM 2576 N N . ALA A 1 326 ? 20.592 8.441 2.716 1.00 64.94 326 ALA A N 1
ATOM 2577 C CA . ALA A 1 326 ? 21.179 9.764 2.947 1.00 64.94 326 ALA A CA 1
ATOM 2578 C C . ALA A 1 326 ? 22.561 9.778 2.248 1.00 64.94 326 ALA A C 1
ATOM 2580 O O . ALA A 1 326 ? 23.054 8.687 1.963 1.00 64.94 326 ALA A O 1
ATOM 2581 N N . PRO A 1 327 ? 23.222 10.933 2.012 1.00 62.50 327 PRO A N 1
ATOM 2582 C CA . PRO A 1 327 ? 24.558 11.014 1.405 1.00 62.50 327 PRO A CA 1
ATOM 2583 C C . PRO A 1 327 ? 25.511 9.908 1.884 1.00 62.50 327 PRO A C 1
ATOM 2585 O O . PRO A 1 327 ? 26.067 9.988 2.982 1.00 62.50 327 PRO A O 1
ATOM 2588 N N . GLY A 1 328 ? 25.669 8.850 1.086 1.00 63.91 328 GLY A N 1
ATOM 2589 C CA . GLY A 1 328 ? 26.145 7.576 1.623 1.00 63.91 328 GLY A CA 1
ATOM 2590 C C . GLY A 1 328 ? 26.874 6.698 0.619 1.00 63.91 328 GLY A C 1
ATOM 2591 O O . GLY A 1 328 ? 27.084 7.058 -0.540 1.00 63.91 328 GLY A O 1
ATOM 2592 N N . THR A 1 329 ? 27.293 5.529 1.099 1.00 67.44 329 THR A N 1
ATOM 2593 C CA . THR A 1 329 ? 28.015 4.530 0.308 1.00 67.44 329 THR A CA 1
ATOM 2594 C C . THR A 1 329 ? 27.244 3.223 0.315 1.00 67.44 329 THR A C 1
ATOM 2596 O O . THR A 1 329 ? 26.965 2.687 1.389 1.00 67.44 329 THR A O 1
ATOM 2599 N N . LEU A 1 330 ? 26.925 2.698 -0.869 1.00 68.94 330 LEU A N 1
ATOM 2600 C CA . LEU A 1 330 ? 26.342 1.365 -0.988 1.00 68.94 330 LEU A CA 1
ATOM 2601 C C . LEU A 1 330 ? 27.412 0.329 -0.617 1.00 68.94 330 LEU A C 1
ATOM 2603 O O . LEU A 1 330 ? 28.455 0.249 -1.269 1.00 68.94 330 LEU A O 1
ATOM 2607 N N . LEU A 1 331 ? 27.166 -0.440 0.446 1.00 63.72 331 LEU A N 1
ATOM 2608 C CA . LEU A 1 331 ? 28.081 -1.476 0.922 1.00 63.72 331 LEU A CA 1
ATOM 2609 C C . LEU A 1 331 ? 27.688 -2.838 0.334 1.00 63.72 331 LEU A C 1
ATOM 2611 O O . LEU A 1 331 ? 26.564 -3.299 0.522 1.00 63.72 331 LEU A O 1
ATOM 2615 N N . SER A 1 332 ? 28.651 -3.513 -0.298 1.00 68.44 332 SER A N 1
ATOM 2616 C CA . SER A 1 332 ? 28.528 -4.887 -0.821 1.00 68.44 332 SER A CA 1
ATOM 2617 C C . SER A 1 332 ? 27.456 -5.081 -1.911 1.00 68.44 332 SER A C 1
ATOM 2619 O O . SER A 1 332 ? 26.582 -5.940 -1.759 1.00 68.44 332 SER A O 1
ATOM 2621 N N . PRO A 1 333 ? 27.536 -4.362 -3.051 1.00 70.94 333 PRO A N 1
ATOM 2622 C CA . PRO A 1 333 ? 26.606 -4.544 -4.174 1.00 70.94 333 PRO A CA 1
ATOM 2623 C C . PRO A 1 333 ? 26.607 -5.975 -4.737 1.00 70.94 333 PRO A C 1
ATOM 2625 O O . PRO A 1 333 ? 25.620 -6.396 -5.328 1.00 70.94 333 PRO A O 1
ATOM 2628 N N . ALA A 1 334 ? 27.677 -6.747 -4.512 1.00 74.81 334 ALA A N 1
ATOM 2629 C CA . ALA A 1 334 ? 27.752 -8.159 -4.879 1.00 74.81 334 ALA A CA 1
ATOM 2630 C C . ALA A 1 334 ? 26.641 -9.011 -4.249 1.00 74.81 334 ALA A C 1
ATOM 2632 O O . ALA A 1 334 ? 26.160 -9.926 -4.894 1.00 74.81 334 ALA A O 1
ATOM 2633 N N . SER A 1 335 ? 26.166 -8.685 -3.044 1.00 77.38 335 SER A N 1
ATOM 2634 C CA . SER A 1 335 ? 25.043 -9.412 -2.425 1.00 77.38 335 SER A CA 1
ATOM 2635 C C . SER A 1 335 ? 23.738 -9.315 -3.229 1.00 77.38 335 SER A C 1
ATOM 2637 O O . SER A 1 335 ? 22.888 -10.195 -3.141 1.00 77.38 335 SER A O 1
ATOM 2639 N N . LEU A 1 336 ? 23.588 -8.285 -4.071 1.00 80.75 336 LEU A N 1
ATOM 2640 C CA . LEU A 1 336 ? 22.418 -8.123 -4.932 1.00 80.75 336 LEU A CA 1
ATOM 2641 C C . LEU A 1 336 ? 22.385 -9.137 -6.085 1.00 80.75 336 LEU A C 1
ATOM 2643 O O . LEU A 1 336 ? 21.320 -9.351 -6.658 1.00 80.75 336 LEU A O 1
ATOM 2647 N N . THR A 1 337 ? 23.511 -9.782 -6.426 1.00 83.25 337 THR A N 1
ATOM 2648 C CA . THR A 1 337 ? 23.532 -10.860 -7.435 1.00 83.25 337 THR A CA 1
ATOM 2649 C C . THR A 1 337 ? 22.833 -12.130 -6.938 1.00 83.25 337 THR A C 1
ATOM 2651 O O . THR A 1 337 ? 22.445 -12.969 -7.747 1.00 83.25 337 THR A O 1
ATOM 2654 N N . GLU A 1 338 ? 22.586 -12.255 -5.627 1.00 84.50 338 GLU A N 1
ATOM 2655 C CA . GLU A 1 338 ? 21.823 -13.364 -5.037 1.00 84.50 338 GLU A CA 1
ATOM 2656 C C . GLU A 1 338 ? 20.314 -13.299 -5.353 1.00 84.50 338 GLU A C 1
ATOM 2658 O O . GLU A 1 338 ? 19.559 -14.187 -4.953 1.00 84.50 338 GLU A O 1
ATOM 2663 N N . LEU A 1 339 ? 19.862 -12.260 -6.066 1.00 89.19 339 LEU A N 1
ATOM 2664 C CA . LEU A 1 339 ? 18.472 -12.032 -6.459 1.00 89.19 339 LEU A CA 1
ATOM 2665 C C . LEU A 1 339 ? 18.278 -12.384 -7.949 1.00 89.19 339 LEU A C 1
ATOM 2667 O O . LEU A 1 339 ? 18.372 -11.507 -8.811 1.00 89.19 339 LEU A O 1
ATOM 2671 N N . PRO A 1 340 ? 17.994 -13.657 -8.290 1.00 87.62 340 PRO A N 1
ATOM 2672 C CA . PRO A 1 340 ? 18.055 -14.141 -9.672 1.00 87.62 340 PRO A CA 1
ATOM 2673 C C . PRO A 1 340 ? 16.957 -13.573 -10.581 1.00 87.62 340 PRO A C 1
ATOM 2675 O O . PRO A 1 340 ? 17.128 -13.541 -11.798 1.00 87.62 340 PRO A O 1
ATOM 2678 N N . GLU A 1 341 ? 15.831 -13.135 -10.009 1.00 93.00 341 GLU A N 1
ATOM 2679 C CA . GLU A 1 341 ? 14.698 -12.561 -10.746 1.00 93.00 341 GLU A CA 1
ATOM 2680 C C . GLU A 1 341 ? 14.695 -11.026 -10.784 1.00 93.00 341 GLU A C 1
ATOM 2682 O O . GLU A 1 341 ? 13.749 -10.443 -11.321 1.00 93.00 341 GLU A O 1
ATOM 2687 N N . LEU A 1 342 ? 15.728 -10.358 -10.253 1.00 92.81 342 LEU A N 1
ATOM 2688 C CA . LEU A 1 342 ? 15.752 -8.899 -10.171 1.00 92.81 342 LEU A CA 1
ATOM 2689 C C . LEU A 1 342 ? 15.778 -8.278 -11.575 1.00 92.81 342 LEU A C 1
ATOM 2691 O O . LEU A 1 342 ? 16.742 -8.451 -12.318 1.00 92.81 342 LEU A O 1
ATOM 2695 N N . ARG A 1 343 ? 14.721 -7.538 -11.928 1.00 92.38 343 ARG A N 1
ATOM 2696 C CA . ARG A 1 343 ? 14.545 -6.892 -13.242 1.00 92.38 343 ARG A CA 1
ATOM 2697 C C . ARG A 1 343 ? 14.790 -5.395 -13.211 1.00 92.38 343 ARG A C 1
ATOM 2699 O O . ARG A 1 343 ? 15.243 -4.835 -14.210 1.00 92.38 343 ARG A O 1
ATOM 2706 N N . GLN A 1 344 ? 14.496 -4.761 -12.081 1.00 91.25 344 GLN A N 1
ATOM 2707 C CA . GLN A 1 344 ? 14.664 -3.332 -11.888 1.00 91.25 344 GLN A CA 1
ATOM 2708 C C . GLN A 1 344 ? 15.389 -3.048 -10.576 1.00 91.25 344 GLN A C 1
ATOM 2710 O O . GLN A 1 344 ? 14.959 -3.484 -9.507 1.00 91.25 344 GLN A O 1
ATOM 2715 N N . LEU A 1 345 ? 16.470 -2.282 -10.683 1.00 90.44 345 LEU A N 1
ATOM 2716 C CA . LEU A 1 345 ? 17.225 -1.764 -9.553 1.00 90.44 345 LEU A CA 1
ATOM 2717 C C . LEU A 1 345 ? 17.237 -0.238 -9.623 1.00 90.44 345 LEU A C 1
ATOM 2719 O O . LEU A 1 345 ? 17.693 0.335 -10.615 1.00 90.44 345 LEU A O 1
ATOM 2723 N N . THR A 1 346 ? 16.754 0.405 -8.565 1.00 88.31 346 THR A N 1
ATOM 2724 C CA . THR A 1 346 ? 16.827 1.857 -8.390 1.00 88.31 346 THR A CA 1
ATOM 2725 C C . THR A 1 346 ? 17.721 2.169 -7.199 1.00 88.31 346 THR A C 1
ATOM 2727 O O . THR A 1 346 ? 17.484 1.680 -6.096 1.00 88.31 346 THR A O 1
ATOM 2730 N N . LEU A 1 347 ? 18.747 2.981 -7.429 1.00 86.56 347 LEU A N 1
ATOM 2731 C CA . LEU A 1 347 ? 19.681 3.464 -6.419 1.00 86.56 347 LEU A CA 1
ATOM 2732 C C . LEU A 1 347 ? 19.626 4.992 -6.403 1.00 86.56 347 LEU A C 1
ATOM 2734 O O . LEU A 1 347 ? 19.882 5.628 -7.423 1.00 86.56 347 LEU A O 1
ATOM 2738 N N . SER A 1 348 ? 19.305 5.581 -5.258 1.00 83.88 348 SER A N 1
ATOM 2739 C CA . SER A 1 348 ? 19.202 7.037 -5.107 1.00 83.88 348 SER A CA 1
ATOM 2740 C C . SER A 1 348 ? 20.017 7.519 -3.913 1.00 83.88 348 SER A C 1
ATOM 2742 O O . SER A 1 348 ? 20.077 6.842 -2.886 1.00 83.88 348 SER A O 1
ATOM 2744 N N . ASP A 1 349 ? 20.645 8.688 -4.053 1.00 78.38 349 ASP A N 1
ATOM 2745 C CA . ASP A 1 349 ? 21.438 9.355 -3.008 1.00 78.38 349 ASP A CA 1
ATOM 2746 C C . ASP A 1 349 ? 22.665 8.567 -2.500 1.00 78.38 349 ASP A C 1
ATOM 2748 O O . ASP A 1 349 ? 23.183 8.796 -1.401 1.00 78.38 349 ASP A O 1
ATOM 2752 N N . PHE A 1 350 ? 23.200 7.672 -3.336 1.00 76.50 350 PHE A N 1
ATOM 2753 C CA . PHE A 1 350 ? 24.462 6.973 -3.080 1.00 76.50 350 PHE A CA 1
ATOM 2754 C C . PHE A 1 350 ? 25.615 7.622 -3.849 1.00 76.50 350 PHE A C 1
ATOM 2756 O O . PHE A 1 350 ? 25.825 7.358 -5.031 1.00 76.50 350 PHE A O 1
ATOM 2763 N N . TYR A 1 351 ? 26.412 8.439 -3.165 1.00 74.69 351 TYR A N 1
ATOM 2764 C CA . TYR A 1 351 ? 27.484 9.234 -3.785 1.00 74.69 351 TYR A CA 1
ATOM 2765 C C . TYR A 1 351 ? 28.814 8.492 -3.954 1.00 74.69 351 TYR A C 1
ATOM 2767 O O . TYR A 1 351 ? 29.772 9.063 -4.478 1.00 74.69 351 TYR A O 1
ATOM 2775 N N . ALA A 1 352 ? 28.889 7.250 -3.476 1.00 67.75 352 ALA A N 1
ATOM 2776 C CA . ALA A 1 352 ? 30.001 6.342 -3.709 1.00 67.75 352 ALA A CA 1
ATOM 2777 C C . ALA A 1 352 ? 29.511 4.890 -3.675 1.00 67.75 352 ALA A C 1
ATOM 2779 O O . ALA A 1 352 ? 28.559 4.553 -2.964 1.00 67.75 352 ALA A O 1
ATOM 2780 N N . ILE A 1 353 ? 30.217 4.015 -4.382 1.00 68.69 353 ILE A N 1
ATOM 2781 C CA . ILE A 1 353 ? 30.033 2.567 -4.292 1.00 68.69 353 ILE A CA 1
ATOM 2782 C C . ILE A 1 353 ? 31.274 1.991 -3.609 1.00 68.69 353 ILE A C 1
ATOM 2784 O O . ILE A 1 353 ? 32.392 2.225 -4.060 1.00 68.69 353 ILE A O 1
ATOM 2788 N N . ALA A 1 354 ? 31.099 1.264 -2.501 1.00 58.25 354 ALA A N 1
ATOM 2789 C CA . ALA A 1 354 ? 32.213 0.557 -1.874 1.00 58.25 354 ALA A CA 1
ATOM 2790 C C . ALA A 1 354 ? 32.361 -0.835 -2.495 1.00 58.25 354 ALA A C 1
ATOM 2792 O O . ALA A 1 354 ? 31.487 -1.690 -2.333 1.00 58.25 354 ALA A O 1
ATOM 2793 N N . GLY A 1 355 ? 33.508 -1.069 -3.133 1.00 62.00 355 GLY A N 1
ATOM 2794 C CA . GLY A 1 355 ? 33.862 -2.347 -3.748 1.00 62.00 355 GLY A CA 1
ATOM 2795 C C . GLY A 1 355 ? 33.510 -2.430 -5.232 1.00 62.00 355 GLY A C 1
ATOM 2796 O O . GLY A 1 355 ? 33.040 -1.470 -5.839 1.00 62.00 355 GLY A O 1
ATOM 2797 N N . ASP A 1 356 ? 33.765 -3.596 -5.823 1.00 67.44 356 ASP A N 1
ATOM 2798 C CA . ASP A 1 356 ? 33.487 -3.845 -7.233 1.00 67.44 356 ASP A CA 1
ATOM 2799 C C . ASP A 1 356 ? 31.982 -3.954 -7.500 1.00 67.44 356 ASP A C 1
ATOM 2801 O O . ASP A 1 356 ? 31.285 -4.793 -6.927 1.00 67.44 356 ASP A O 1
ATOM 2805 N N . VAL A 1 357 ? 31.484 -3.130 -8.424 1.00 74.56 357 VAL A N 1
ATOM 2806 C CA . VAL A 1 357 ? 30.146 -3.301 -9.001 1.00 74.56 357 VAL A CA 1
ATOM 2807 C C . VAL A 1 357 ? 30.149 -4.571 -9.857 1.00 74.56 357 VAL A C 1
ATOM 2809 O O . VAL A 1 357 ? 30.942 -4.630 -10.802 1.00 74.56 357 VAL A O 1
ATOM 2812 N N . PRO A 1 358 ? 29.280 -5.563 -9.597 1.00 79.75 358 PRO A N 1
ATOM 2813 C CA . PRO A 1 358 ? 29.209 -6.767 -10.421 1.00 79.75 358 PRO A CA 1
ATOM 2814 C C . PRO A 1 358 ? 29.027 -6.427 -11.911 1.00 79.75 358 PRO A C 1
ATOM 2816 O O . PRO A 1 358 ? 28.306 -5.481 -12.232 1.00 79.75 358 PRO A O 1
ATOM 2819 N N . PRO A 1 359 ? 29.682 -7.127 -12.852 1.00 84.38 359 PRO A N 1
ATOM 2820 C CA . PRO A 1 359 ? 29.398 -6.962 -14.276 1.00 84.38 359 PRO A CA 1
ATOM 2821 C C . PRO A 1 359 ? 27.947 -7.347 -14.604 1.00 84.38 359 PRO A C 1
ATOM 2823 O O . PRO A 1 359 ? 27.346 -8.179 -13.930 1.00 84.38 359 PRO A O 1
ATOM 2826 N N . ARG A 1 360 ? 27.395 -6.827 -15.714 1.00 85.62 360 ARG A N 1
ATOM 2827 C CA . ARG A 1 360 ? 26.031 -7.175 -16.168 1.00 85.62 360 ARG A CA 1
ATOM 2828 C C . ARG A 1 360 ? 25.777 -8.686 -16.288 1.00 85.62 360 ARG A C 1
ATOM 2830 O O . ARG A 1 360 ? 24.630 -9.112 -16.147 1.00 85.62 360 ARG A O 1
ATOM 2837 N N . ALA A 1 361 ? 26.805 -9.490 -16.565 1.00 86.94 361 ALA A N 1
ATOM 2838 C CA . ALA A 1 361 ? 26.690 -10.948 -16.656 1.00 86.94 361 ALA A CA 1
ATOM 2839 C C . ALA A 1 361 ? 26.175 -11.592 -15.354 1.00 86.94 361 ALA A C 1
ATOM 2841 O O . ALA A 1 361 ? 25.459 -12.588 -15.418 1.00 86.94 361 ALA A O 1
ATOM 2842 N N . ASP A 1 362 ? 26.452 -10.971 -14.206 1.00 87.81 362 ASP A N 1
ATOM 2843 C CA . ASP A 1 362 ? 26.062 -11.474 -12.885 1.00 87.81 362 ASP A CA 1
ATOM 2844 C C . ASP A 1 362 ? 24.603 -11.134 -12.532 1.00 87.81 362 ASP A C 1
ATOM 2846 O O . ASP A 1 362 ? 24.075 -11.600 -11.525 1.00 87.81 362 ASP A O 1
ATOM 2850 N N . TRP A 1 363 ? 23.926 -10.340 -13.370 1.00 88.25 363 TRP A N 1
ATOM 2851 C CA . TRP A 1 363 ? 22.536 -9.915 -13.193 1.00 88.25 363 TRP A CA 1
ATOM 2852 C C . TRP A 1 363 ? 21.664 -10.335 -14.377 1.00 88.25 363 TRP A C 1
ATOM 2854 O O . TRP A 1 363 ? 21.135 -9.476 -15.084 1.00 88.25 363 TRP A O 1
ATOM 2864 N N . PRO A 1 364 ? 21.506 -11.643 -14.646 1.00 84.88 364 PRO A N 1
ATOM 2865 C CA . PRO A 1 364 ? 20.949 -12.147 -15.900 1.00 84.88 364 PRO A CA 1
ATOM 2866 C C . PRO A 1 364 ? 19.572 -11.557 -16.239 1.00 84.88 364 PRO A C 1
ATOM 2868 O O . PRO A 1 364 ? 19.356 -11.188 -17.394 1.00 84.88 364 PRO A O 1
ATOM 2871 N N . ALA A 1 365 ? 18.697 -11.388 -15.244 1.00 91.44 365 ALA A N 1
ATOM 2872 C CA . ALA A 1 365 ? 17.338 -10.870 -15.413 1.00 91.44 365 ALA A CA 1
ATOM 2873 C C . ALA A 1 365 ? 17.214 -9.334 -15.384 1.00 91.44 365 ALA A C 1
ATOM 2875 O O . ALA A 1 365 ? 16.127 -8.823 -15.654 1.00 91.44 365 ALA A O 1
ATOM 2876 N N . LEU A 1 366 ? 18.283 -8.593 -15.065 1.00 91.88 366 LEU A N 1
ATOM 2877 C CA . LEU A 1 366 ? 18.194 -7.145 -14.885 1.00 91.88 366 LEU A CA 1
ATOM 2878 C C . LEU A 1 366 ? 17.995 -6.446 -16.230 1.00 91.88 366 LEU A C 1
ATOM 2880 O O . LEU A 1 366 ? 18.852 -6.507 -17.111 1.00 91.88 366 LEU A O 1
ATOM 2884 N N . ASP A 1 367 ? 16.882 -5.741 -16.370 1.00 90.12 367 ASP A N 1
ATOM 2885 C CA . ASP A 1 367 ? 16.526 -5.004 -17.581 1.00 90.12 367 ASP A CA 1
ATOM 2886 C C . ASP A 1 367 ? 16.743 -3.501 -17.413 1.00 90.12 367 ASP A C 1
ATOM 2888 O O . ASP A 1 367 ? 17.124 -2.817 -18.370 1.00 90.12 367 ASP A O 1
ATOM 2892 N N . THR A 1 368 ? 16.497 -2.996 -16.201 1.00 89.44 368 THR A N 1
ATOM 2893 C CA . THR A 1 368 ? 16.515 -1.569 -15.882 1.00 89.44 368 THR A CA 1
ATOM 2894 C C . THR A 1 368 ? 17.394 -1.289 -14.672 1.00 89.44 368 THR A C 1
ATOM 2896 O O . THR A 1 368 ? 17.182 -1.850 -13.598 1.00 89.44 368 THR A O 1
ATOM 2899 N N . LEU A 1 369 ? 18.343 -0.371 -14.839 1.00 89.31 369 LEU A N 1
ATOM 2900 C CA . LEU A 1 369 ? 19.099 0.228 -13.744 1.00 89.31 369 LEU A CA 1
ATOM 2901 C C . LEU A 1 369 ? 18.889 1.740 -13.772 1.00 89.31 369 LEU A C 1
ATOM 2903 O O . LEU A 1 369 ? 19.188 2.380 -14.781 1.00 89.31 369 LEU A O 1
ATOM 2907 N N . SER A 1 370 ? 18.397 2.287 -12.666 1.00 87.81 370 SER A N 1
ATOM 2908 C CA . SER A 1 370 ? 18.361 3.724 -12.414 1.00 87.81 370 SER A CA 1
ATOM 2909 C C . SER A 1 370 ? 19.304 4.045 -11.267 1.00 87.81 370 SER A C 1
ATOM 2911 O O . SER A 1 370 ? 19.198 3.449 -10.197 1.00 87.81 370 SER A O 1
ATOM 2913 N N . TYR A 1 371 ? 20.220 4.979 -11.484 1.00 86.94 371 TYR A N 1
ATOM 2914 C CA . TYR A 1 371 ? 21.138 5.456 -10.466 1.00 86.94 371 TYR A CA 1
ATOM 2915 C C . TYR A 1 371 ? 21.148 6.984 -10.454 1.00 86.94 371 TYR A C 1
ATOM 2917 O O . TYR A 1 371 ? 21.514 7.617 -11.445 1.00 86.94 371 TYR A O 1
ATOM 2925 N N . ASP A 1 372 ? 20.799 7.570 -9.315 1.00 83.06 372 ASP A N 1
ATOM 2926 C CA . ASP A 1 372 ? 20.910 9.004 -9.069 1.00 83.06 372 ASP A CA 1
ATOM 2927 C C . ASP A 1 372 ? 22.012 9.336 -8.045 1.00 83.06 372 ASP A C 1
ATOM 2929 O O . ASP A 1 372 ? 22.141 8.675 -7.010 1.00 83.06 372 ASP A O 1
ATOM 2933 N N . GLY A 1 373 ? 22.823 10.357 -8.346 1.00 76.69 373 GLY A N 1
ATOM 2934 C CA . GLY A 1 373 ? 23.834 10.899 -7.429 1.00 76.69 373 GLY A CA 1
ATOM 2935 C C . GLY A 1 373 ? 25.283 10.428 -7.638 1.00 76.69 373 GLY A C 1
ATOM 2936 O O . GLY A 1 373 ? 26.152 10.793 -6.846 1.00 76.69 373 GLY A O 1
ATOM 2937 N N . LEU A 1 374 ? 25.593 9.659 -8.687 1.00 78.81 374 LEU A N 1
ATOM 2938 C CA . LEU A 1 374 ? 26.979 9.239 -8.963 1.00 78.81 374 LEU A CA 1
ATOM 2939 C C . LEU A 1 374 ? 27.899 10.419 -9.295 1.00 78.81 374 LEU A C 1
ATOM 2941 O O . LEU A 1 374 ? 27.482 11.414 -9.894 1.00 78.81 374 LEU A O 1
ATOM 2945 N N . ARG A 1 375 ? 29.180 10.268 -8.936 1.00 78.12 375 ARG A N 1
ATOM 2946 C CA . ARG A 1 375 ? 30.274 11.094 -9.466 1.00 78.12 375 ARG A CA 1
ATOM 2947 C C . ARG A 1 375 ? 30.545 10.714 -10.921 1.00 78.12 375 ARG A C 1
ATOM 2949 O O . ARG A 1 375 ? 30.312 9.569 -11.301 1.00 78.12 375 ARG A O 1
ATOM 2956 N N . ASP A 1 376 ? 31.061 11.651 -11.711 1.00 79.00 376 ASP A N 1
ATOM 2957 C CA . ASP A 1 376 ? 31.233 11.462 -13.159 1.00 79.00 376 ASP A CA 1
ATOM 2958 C C . ASP A 1 376 ? 32.111 10.247 -13.505 1.00 79.00 376 ASP A C 1
ATOM 2960 O O . ASP A 1 376 ? 31.696 9.408 -14.307 1.00 79.00 376 ASP A O 1
ATOM 2964 N N . ASP A 1 377 ? 33.250 10.081 -12.825 1.00 77.94 377 ASP A N 1
ATOM 2965 C CA . ASP A 1 377 ? 34.154 8.938 -13.030 1.00 77.94 377 ASP A CA 1
ATOM 2966 C C . ASP A 1 377 ? 33.463 7.589 -12.729 1.00 77.94 377 ASP A C 1
ATOM 2968 O O . ASP A 1 377 ? 33.563 6.627 -13.498 1.00 77.94 377 ASP A O 1
ATOM 2972 N N . ASP A 1 378 ? 32.688 7.523 -11.639 1.00 79.94 378 ASP A N 1
ATOM 2973 C CA . ASP A 1 378 ? 31.943 6.317 -11.253 1.0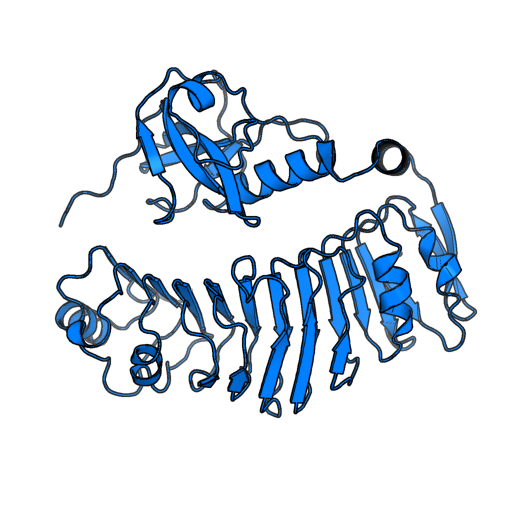0 79.94 378 ASP A CA 1
ATOM 2974 C C . ASP A 1 378 ? 30.777 6.041 -12.218 1.00 79.94 378 ASP A C 1
ATOM 2976 O O . ASP A 1 378 ? 30.453 4.885 -12.511 1.00 79.94 378 ASP A O 1
ATOM 2980 N N . ALA A 1 379 ? 30.154 7.095 -12.753 1.00 83.19 379 ALA A N 1
ATOM 2981 C CA . ALA A 1 379 ? 29.096 6.995 -13.748 1.00 83.19 379 ALA A CA 1
ATOM 2982 C C . ALA A 1 379 ? 29.618 6.420 -15.072 1.00 83.19 379 ALA A C 1
ATOM 2984 O O . ALA A 1 379 ? 28.956 5.567 -15.669 1.00 83.19 379 ALA A O 1
ATOM 2985 N N . GLU A 1 380 ? 30.795 6.841 -15.5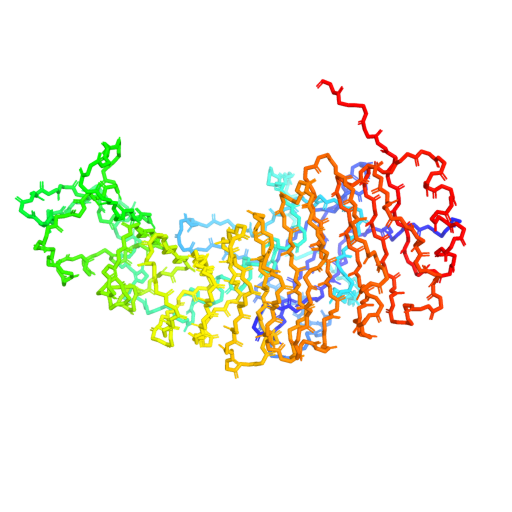44 1.00 83.12 380 GLU A N 1
ATOM 2986 C CA . GLU A 1 380 ? 31.417 6.273 -16.747 1.00 83.12 380 GLU A CA 1
ATOM 2987 C C . GLU A 1 380 ? 31.771 4.794 -16.570 1.00 83.12 380 GLU A C 1
ATOM 2989 O O . GLU A 1 380 ? 31.421 3.965 -17.421 1.00 83.12 380 GLU A O 1
ATOM 2994 N N . MET A 1 381 ? 32.377 4.442 -15.433 1.00 84.12 381 MET A N 1
ATOM 2995 C CA . MET A 1 381 ? 32.665 3.051 -15.084 1.00 84.12 381 MET A CA 1
ATOM 2996 C C . MET A 1 381 ? 31.385 2.202 -15.064 1.00 84.12 381 MET A C 1
ATOM 2998 O O . MET A 1 381 ? 31.348 1.117 -15.657 1.00 84.12 381 MET A O 1
ATOM 3002 N N . LEU A 1 382 ? 30.320 2.688 -14.418 1.00 85.50 382 LEU A N 1
ATOM 3003 C CA . LEU A 1 382 ? 29.051 1.970 -14.334 1.00 85.50 382 LEU A CA 1
ATOM 3004 C C . LEU A 1 382 ? 28.420 1.781 -15.720 1.00 85.50 382 LEU A C 1
ATOM 3006 O O . LEU A 1 382 ? 27.977 0.677 -16.040 1.00 85.50 382 LEU A O 1
ATOM 3010 N N . ARG A 1 383 ? 28.447 2.807 -16.585 1.00 87.75 383 ARG A N 1
ATOM 3011 C CA . ARG A 1 383 ? 27.981 2.698 -17.982 1.00 87.75 383 ARG A CA 1
ATOM 3012 C C . ARG A 1 383 ? 28.730 1.624 -18.758 1.00 87.75 383 ARG A C 1
ATOM 3014 O O . ARG A 1 383 ? 28.111 0.887 -19.527 1.00 87.75 383 ARG A O 1
ATOM 3021 N N . ALA A 1 384 ? 30.044 1.521 -18.567 1.00 86.62 384 ALA A N 1
ATOM 3022 C CA . ALA A 1 384 ? 30.846 0.495 -19.219 1.00 86.62 384 ALA A CA 1
ATOM 3023 C C . ALA A 1 384 ? 30.476 -0.915 -18.729 1.00 86.62 384 ALA A C 1
ATOM 3025 O O . ALA A 1 384 ? 30.258 -1.802 -19.558 1.00 86.62 384 ALA A O 1
ATOM 3026 N N . ARG A 1 385 ? 30.339 -1.113 -17.408 1.00 87.25 385 ARG A N 1
ATOM 3027 C CA . ARG A 1 385 ? 30.000 -2.418 -16.802 1.00 87.25 385 ARG A CA 1
ATOM 3028 C C . ARG A 1 385 ? 28.559 -2.870 -17.068 1.00 87.25 385 ARG A C 1
ATOM 3030 O O . ARG A 1 385 ? 28.302 -4.072 -17.112 1.00 87.25 385 ARG A O 1
ATOM 3037 N N . MET A 1 386 ? 27.643 -1.924 -17.282 1.00 89.94 386 MET A N 1
ATOM 3038 C CA . MET A 1 386 ? 26.205 -2.162 -17.485 1.00 89.94 386 MET A CA 1
ATOM 3039 C C . MET A 1 386 ? 25.762 -2.084 -18.948 1.00 89.94 386 MET A C 1
ATOM 3041 O O . MET A 1 386 ? 24.570 -1.982 -19.259 1.00 89.94 386 MET A O 1
ATOM 3045 N N . ARG A 1 387 ? 26.719 -2.141 -19.878 1.00 86.38 387 ARG A N 1
ATOM 3046 C CA . ARG A 1 387 ? 26.435 -2.148 -21.311 1.00 86.38 387 ARG A CA 1
ATOM 3047 C C . ARG A 1 387 ? 25.533 -3.334 -21.670 1.00 86.38 387 ARG A C 1
ATOM 3049 O O . ARG A 1 387 ? 25.817 -4.471 -21.310 1.00 86.38 387 ARG A O 1
ATOM 3056 N N . GLY A 1 388 ? 24.473 -3.061 -22.430 1.00 84.62 388 GLY A N 1
ATOM 3057 C CA . GLY A 1 388 ? 23.523 -4.078 -22.898 1.00 84.62 388 GLY A CA 1
ATOM 3058 C C . GLY A 1 388 ? 22.216 -4.149 -22.108 1.00 84.62 388 GLY A C 1
ATOM 3059 O O . GLY A 1 388 ? 21.313 -4.863 -22.533 1.00 84.62 388 GLY A O 1
ATOM 3060 N N . LEU A 1 389 ? 22.069 -3.383 -21.018 1.00 86.69 389 LEU A N 1
ATOM 3061 C CA . LEU A 1 389 ? 20.766 -3.204 -20.376 1.00 86.69 389 LEU A CA 1
ATOM 3062 C C . LEU A 1 389 ? 19.744 -2.605 -21.344 1.00 86.69 389 LEU A C 1
ATOM 3064 O O . LEU A 1 389 ? 20.068 -1.731 -22.154 1.00 86.69 389 LEU A O 1
ATOM 3068 N N . ARG A 1 390 ? 18.486 -3.040 -21.213 1.00 84.75 390 ARG A N 1
ATOM 3069 C CA . ARG A 1 390 ? 17.368 -2.457 -21.963 1.00 84.75 390 ARG A CA 1
ATOM 3070 C C . ARG A 1 390 ? 17.214 -0.977 -21.624 1.00 84.75 390 ARG A C 1
ATOM 3072 O O . ARG A 1 390 ? 16.938 -0.178 -22.519 1.00 84.75 390 ARG A O 1
ATOM 3079 N N . ARG A 1 391 ? 17.406 -0.620 -20.352 1.00 84.06 391 ARG A N 1
ATOM 3080 C CA . ARG A 1 391 ? 17.350 0.756 -19.864 1.00 84.06 391 ARG A CA 1
ATOM 3081 C C . ARG A 1 391 ? 18.426 0.996 -18.809 1.00 84.06 391 ARG A C 1
ATOM 3083 O O . ARG A 1 391 ? 18.533 0.260 -17.833 1.00 84.06 391 ARG A O 1
ATOM 3090 N N . LEU A 1 392 ? 19.212 2.043 -19.022 1.00 87.19 392 LEU A N 1
ATOM 3091 C CA . LEU A 1 392 ? 20.214 2.517 -18.079 1.00 87.19 392 LEU A CA 1
ATOM 3092 C C . LEU A 1 392 ? 20.045 4.023 -17.922 1.00 87.19 392 LEU A C 1
ATOM 3094 O O . LEU A 1 392 ? 20.245 4.771 -18.879 1.00 87.19 392 LEU A O 1
ATOM 3098 N N . GLU A 1 393 ? 19.678 4.445 -16.721 1.00 84.94 393 GLU A N 1
ATOM 3099 C CA . GLU A 1 393 ? 19.508 5.846 -16.355 1.00 84.94 393 GLU A CA 1
ATOM 3100 C C . GLU A 1 393 ? 20.524 6.172 -15.277 1.00 84.94 393 GLU A C 1
ATOM 3102 O O . GLU A 1 393 ? 20.519 5.575 -14.207 1.00 84.94 393 GLU A O 1
ATOM 3107 N N . ILE A 1 394 ? 21.450 7.071 -15.595 1.00 83.94 394 ILE A N 1
ATOM 3108 C CA . ILE A 1 394 ? 22.443 7.551 -14.641 1.00 83.94 394 ILE A CA 1
ATOM 3109 C C . ILE A 1 394 ? 22.388 9.066 -14.670 1.00 83.94 394 ILE A C 1
ATOM 3111 O O . ILE A 1 394 ? 22.780 9.675 -15.672 1.00 83.94 394 ILE A O 1
ATOM 3115 N N . SER A 1 395 ? 21.902 9.635 -13.575 1.00 77.25 395 SER A N 1
ATOM 3116 C CA . SER A 1 395 ? 21.850 11.073 -13.354 1.00 77.25 395 SER A CA 1
ATOM 3117 C C . SER A 1 395 ? 23.063 11.490 -12.517 1.00 77.25 395 SER A C 1
ATOM 3119 O O . SER A 1 395 ? 23.279 10.933 -11.433 1.00 77.25 395 SER A O 1
ATOM 3121 N N . PRO A 1 396 ? 23.902 12.415 -13.019 1.00 65.69 396 PRO A N 1
ATOM 3122 C CA . PRO A 1 396 ? 25.020 12.935 -12.247 1.00 65.69 396 PRO A CA 1
ATOM 3123 C C . PRO A 1 396 ? 24.501 13.765 -11.073 1.00 65.69 396 PRO A C 1
ATOM 3125 O O . PRO A 1 396 ? 23.404 14.322 -11.117 1.00 65.69 396 PRO A O 1
ATOM 3128 N N . ARG A 1 397 ? 25.316 13.852 -10.022 1.00 63.19 397 ARG A N 1
ATOM 3129 C CA . ARG A 1 397 ? 25.022 14.614 -8.805 1.00 63.19 397 ARG A CA 1
ATOM 3130 C C . ARG A 1 397 ? 24.455 16.009 -9.115 1.00 63.19 397 ARG A C 1
ATOM 3132 O O . ARG A 1 397 ? 25.146 16.845 -9.696 1.00 63.19 397 ARG A O 1
ATOM 3139 N N . HIS A 1 398 ? 23.244 16.301 -8.638 1.00 52.50 398 HIS A N 1
ATOM 3140 C CA . HIS A 1 398 ? 22.787 17.685 -8.537 1.00 52.50 398 HIS A CA 1
ATOM 3141 C C . HIS A 1 398 ? 23.651 18.421 -7.495 1.00 52.50 398 HIS A C 1
ATOM 3143 O O . HIS A 1 398 ? 23.828 17.906 -6.384 1.00 52.50 398 HIS A O 1
ATOM 3149 N N . PRO A 1 399 ? 24.219 19.602 -7.804 1.00 38.53 399 PRO A N 1
ATOM 3150 C CA . PRO A 1 399 ? 24.833 20.426 -6.774 1.00 38.53 399 PRO A CA 1
ATOM 3151 C C . PRO A 1 399 ? 23.752 20.774 -5.745 1.00 38.53 399 PRO A C 1
ATOM 3153 O O . PRO A 1 399 ? 22.711 21.323 -6.102 1.00 38.53 399 PRO A O 1
ATOM 3156 N N . MET A 1 400 ? 23.978 20.405 -4.481 1.00 38.81 400 MET A N 1
ATOM 3157 C CA . MET A 1 400 ? 23.137 20.865 -3.377 1.00 38.81 400 MET A CA 1
ATOM 3158 C C . MET A 1 400 ? 23.194 22.397 -3.355 1.00 38.81 400 MET A C 1
ATOM 3160 O O . MET A 1 400 ? 24.292 22.950 -3.256 1.00 38.81 400 MET A O 1
ATOM 3164 N N . MET A 1 401 ? 22.037 23.050 -3.498 1.00 29.95 401 MET A N 1
ATOM 3165 C CA . MET A 1 401 ? 21.863 24.461 -3.137 1.00 29.95 401 MET A CA 1
ATOM 3166 C C . MET A 1 401 ? 21.866 24.623 -1.622 1.00 29.95 401 MET A C 1
ATOM 3168 O O . MET A 1 401 ? 21.288 23.740 -0.943 1.00 29.95 401 MET A O 1
#